Protein AF-0000000070184377 (afdb_homodimer)

Structure (mmCIF, N/CA/C/O backbone):
data_AF-0000000070184377-model_v1
#
loop_
_entity.id
_entity.type
_entity.pdbx_description
1 polymer 'ATPase involved in chromosome partitioning, ParAfamily'
#
loop_
_atom_site.group_PDB
_atom_site.id
_atom_site.type_symbol
_atom_site.label_atom_id
_atom_site.label_alt_id
_atom_site.label_comp_id
_atom_site.label_asym_id
_atom_site.label_entity_id
_atom_site.label_seq_id
_atom_site.pdbx_PDB_ins_code
_atom_site.Cartn_x
_atom_site.Cartn_y
_atom_site.Cartn_z
_atom_site.occupancy
_atom_site.B_iso_or_equiv
_atom_site.auth_seq_id
_atom_site.auth_comp_id
_atom_site.auth_asym_id
_atom_site.auth_atom_id
_atom_site.pdbx_PDB_model_num
ATOM 1 N N . MET A 1 1 ? -8.859 5.68 -3.512 1 68.5 1 MET A N 1
ATOM 2 C CA . MET A 1 1 ? -9.734 6.332 -2.543 1 68.5 1 MET A CA 1
ATOM 3 C C . MET A 1 1 ? -9.586 7.848 -2.611 1 68.5 1 MET A C 1
ATOM 5 O O . MET A 1 1 ? -10.297 8.578 -1.916 1 68.5 1 MET A O 1
ATOM 9 N N . GLY A 1 2 ? -8.789 8.312 -3.355 1 88.69 2 GLY A N 1
ATOM 10 C CA . GLY A 1 2 ? -8.695 9.75 -3.568 1 88.69 2 GLY A CA 1
ATOM 11 C C . GLY A 1 2 ? -7.926 10.461 -2.477 1 88.69 2 GLY A C 1
ATOM 12 O O . GLY A 1 2 ? -7.988 11.688 -2.365 1 88.69 2 GLY A O 1
ATOM 13 N N . LYS A 1 3 ? -7.301 9.719 -1.611 1 94.25 3 LYS A N 1
ATOM 14 C CA . LYS A 1 3 ? -6.57 10.242 -0.463 1 94.25 3 LYS A CA 1
ATOM 15 C C . LYS A 1 3 ? -5.547 11.289 -0.896 1 94.25 3 LYS A C 1
ATOM 17 O O . LYS A 1 3 ? -5.555 12.414 -0.396 1 94.25 3 LYS A O 1
ATOM 22 N N . THR A 1 4 ? -4.773 10.945 -1.874 1 97.25 4 THR A N 1
ATOM 23 C CA . THR A 1 4 ? -3.691 11.812 -2.33 1 97.25 4 THR A CA 1
ATOM 24 C C . THR A 1 4 ? -4.246 13.109 -2.896 1 97.25 4 THR A C 1
ATOM 26 O O . THR A 1 4 ? -3.754 14.195 -2.57 1 97.25 4 THR A O 1
ATOM 29 N N . ALA A 1 5 ? -5.305 13.023 -3.709 1 97.69 5 ALA A N 1
ATOM 30 C CA . ALA A 1 5 ? -5.926 14.203 -4.301 1 97.69 5 ALA A CA 1
ATOM 31 C C . ALA A 1 5 ? -6.477 15.133 -3.219 1 97.69 5 ALA A C 1
ATOM 33 O O . ALA A 1 5 ? -6.297 16.344 -3.289 1 97.69 5 ALA A O 1
ATOM 34 N N . VAL A 1 6 ? -7.102 14.539 -2.244 1 98.25 6 VAL A N 1
ATOM 35 C CA . VAL A 1 6 ? -7.66 15.328 -1.151 1 98.25 6 VAL A CA 1
ATOM 36 C C . VAL A 1 6 ? -6.531 16 -0.366 1 98.25 6 VAL A C 1
ATOM 38 O O . VAL A 1 6 ? -6.598 17.188 -0.065 1 98.25 6 VAL A O 1
ATOM 41 N N . ALA A 1 7 ? -5.496 15.25 -0.07 1 98.75 7 ALA A N 1
ATOM 42 C CA . ALA A 1 7 ? -4.379 15.773 0.712 1 98.75 7 ALA A CA 1
ATOM 43 C C . ALA A 1 7 ? -3.717 16.953 0.003 1 98.75 7 ALA A C 1
ATOM 45 O O . ALA A 1 7 ? -3.502 18.016 0.604 1 98.75 7 ALA A O 1
ATOM 46 N N . ILE A 1 8 ? -3.445 16.828 -1.278 1 98.81 8 ILE A N 1
ATOM 47 C CA . ILE A 1 8 ? -2.756 17.844 -2.053 1 98.81 8 ILE A CA 1
ATOM 48 C C . ILE A 1 8 ? -3.635 19.094 -2.156 1 98.81 8 ILE A C 1
ATOM 50 O O . ILE A 1 8 ? -3.154 20.219 -1.977 1 98.81 8 ILE A O 1
ATOM 54 N N . ASN A 1 9 ? -4.883 18.906 -2.402 1 98.81 9 ASN A N 1
ATOM 55 C CA . ASN A 1 9 ? -5.754 20.062 -2.619 1 98.81 9 ASN A CA 1
ATOM 56 C C . ASN A 1 9 ? -6.105 20.75 -1.304 1 98.81 9 ASN A C 1
ATOM 58 O O . ASN A 1 9 ? -6.293 21.969 -1.27 1 98.81 9 ASN A O 1
ATOM 62 N N . VAL A 1 10 ? -6.164 20.016 -0.178 1 98.81 10 VAL A N 1
ATOM 63 C CA . VAL A 1 10 ? -6.309 20.656 1.13 1 98.81 10 VAL A CA 1
ATOM 64 C C . VAL A 1 10 ? -5.07 21.484 1.44 1 98.81 10 VAL A C 1
ATOM 66 O O . VAL A 1 10 ? -5.184 22.625 1.905 1 98.81 10 VAL A O 1
ATOM 69 N N . ALA A 1 11 ? -3.902 20.906 1.16 1 98.88 11 ALA A N 1
ATOM 70 C CA . ALA A 1 11 ? -2.662 21.656 1.34 1 98.88 11 ALA A CA 1
ATOM 71 C C . ALA A 1 11 ? -2.658 22.922 0.484 1 98.88 11 ALA A C 1
ATOM 73 O O . ALA A 1 11 ? -2.273 24 0.953 1 98.88 11 ALA A O 1
ATOM 74 N N . GLY A 1 12 ? -3.107 22.781 -0.758 1 98.75 12 GLY A N 1
ATOM 75 C CA . GLY A 1 12 ? -3.24 23.938 -1.638 1 98.75 12 GLY A CA 1
ATOM 76 C C . GLY A 1 12 ? -4.199 24.984 -1.107 1 98.75 12 GLY A C 1
ATOM 77 O O . GLY A 1 12 ? -3.928 26.188 -1.196 1 98.75 12 GLY A O 1
ATOM 78 N N . ALA A 1 13 ? -5.281 24.578 -0.563 1 98.88 13 ALA A N 1
ATOM 79 C CA . ALA A 1 13 ? -6.281 25.484 -0.012 1 98.88 13 ALA A CA 1
ATOM 80 C C . ALA A 1 13 ? -5.73 26.25 1.19 1 98.88 13 ALA A C 1
ATOM 82 O O . ALA A 1 13 ? -5.984 27.438 1.346 1 98.88 13 ALA A O 1
ATOM 83 N N . LEU A 1 14 ? -5.012 25.516 2.023 1 98.75 14 LEU A N 1
ATOM 84 C CA . LEU A 1 14 ? -4.398 26.156 3.186 1 98.75 14 LEU A CA 1
ATOM 85 C C . LEU A 1 14 ? -3.357 27.188 2.756 1 98.75 14 LEU A C 1
ATOM 87 O O . LEU A 1 14 ? -3.293 28.281 3.314 1 98.75 14 LEU A O 1
ATOM 91 N N . ASN A 1 15 ? -2.586 26.797 1.771 1 98.69 15 ASN A N 1
ATOM 92 C CA . ASN A 1 15 ? -1.633 27.766 1.215 1 98.69 15 ASN A CA 1
ATOM 93 C C . ASN A 1 15 ? -2.338 28.984 0.633 1 98.69 15 ASN A C 1
ATOM 95 O O . ASN A 1 15 ? -1.873 30.109 0.802 1 98.69 15 ASN A O 1
ATOM 99 N N . ASP A 1 16 ? -3.381 28.719 -0.067 1 98 16 ASP A N 1
ATOM 100 C CA . ASP A 1 16 ? -4.176 29.797 -0.668 1 98 16 ASP A CA 1
ATOM 101 C C . ASP A 1 16 ? -4.68 30.766 0.394 1 98 16 ASP A C 1
ATOM 103 O O . ASP A 1 16 ? -4.934 31.938 0.102 1 98 16 ASP A O 1
ATOM 107 N N . ARG A 1 17 ? -4.754 30.328 1.603 1 97.38 17 ARG A N 1
ATOM 108 C CA . ARG A 1 17 ? -5.191 31.156 2.725 1 97.38 17 ARG A CA 1
ATOM 109 C C . ARG A 1 17 ? -4 31.812 3.41 1 97.38 17 ARG A C 1
ATOM 111 O O . ARG A 1 17 ? -4.16 32.469 4.434 1 97.38 17 ARG A O 1
ATOM 118 N N . GLY A 1 18 ? -2.799 31.547 2.965 1 97.81 18 GLY A N 1
ATOM 119 C CA . GLY A 1 18 ? -1.626 32.25 3.443 1 97.81 18 GLY A CA 1
ATOM 120 C C . GLY A 1 18 ? -0.808 31.469 4.441 1 97.81 18 GLY A C 1
ATOM 121 O O . GLY A 1 18 ? 0.106 32 5.07 1 97.81 18 GLY A O 1
ATOM 122 N N . HIS A 1 19 ? -1.099 30.172 4.531 1 98.44 19 HIS A N 1
ATOM 123 C CA . HIS A 1 19 ? -0.379 29.359 5.508 1 98.44 19 HIS A CA 1
ATOM 124 C C . HIS A 1 19 ? 0.881 28.75 4.898 1 98.44 19 HIS A C 1
ATOM 126 O O . HIS A 1 19 ? 0.891 28.375 3.723 1 98.44 19 HIS A O 1
ATOM 132 N N . ASP A 1 20 ? 1.913 28.672 5.711 1 98.44 20 ASP A N 1
ATOM 133 C CA . ASP A 1 20 ? 3.07 27.844 5.383 1 98.44 20 ASP A CA 1
ATOM 134 C C . ASP A 1 20 ? 2.785 26.375 5.656 1 98.44 20 ASP A C 1
ATOM 136 O O . ASP A 1 20 ? 2.582 25.969 6.805 1 98.44 20 ASP A O 1
ATOM 140 N N . VAL A 1 21 ? 2.803 25.578 4.586 1 98.81 21 VAL A N 1
ATOM 141 C CA . VAL A 1 21 ? 2.383 24.188 4.703 1 98.81 21 VAL A CA 1
ATOM 142 C C . VAL A 1 21 ? 3.559 23.266 4.391 1 98.81 21 VAL A C 1
ATOM 144 O O . VAL A 1 21 ? 4.27 23.469 3.402 1 98.81 21 VAL A O 1
ATOM 147 N N . LEU A 1 22 ? 3.832 22.281 5.242 1 98.94 22 LEU A N 1
ATOM 148 C CA . LEU A 1 22 ? 4.688 21.141 4.938 1 98.94 22 LEU A CA 1
ATOM 149 C C . LEU A 1 22 ? 3.85 19.922 4.562 1 98.94 22 LEU A C 1
ATOM 151 O O . LEU A 1 22 ? 2.947 19.531 5.305 1 98.94 22 LEU A O 1
ATOM 155 N N . PHE A 1 23 ? 4.086 19.391 3.404 1 98.94 23 PHE A N 1
ATOM 156 C CA . PHE A 1 23 ? 3.428 18.188 2.922 1 98.94 23 PHE A CA 1
ATOM 157 C C . PHE A 1 23 ? 4.367 17 3 1 98.94 23 PHE A C 1
ATOM 159 O O . PHE A 1 23 ? 5.453 17.016 2.414 1 98.94 23 PHE A O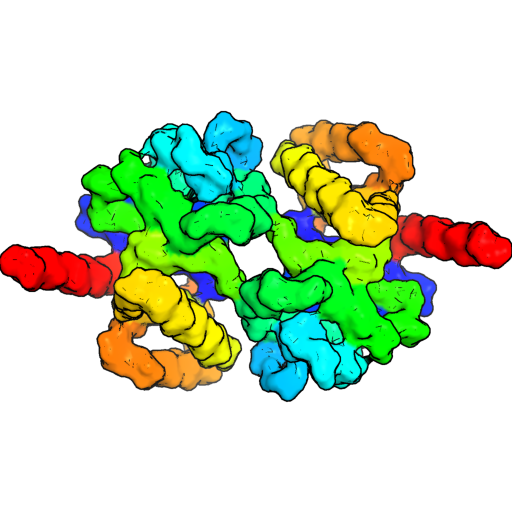 1
ATOM 166 N N . VAL A 1 24 ? 3.967 15.969 3.73 1 98.94 24 VAL A N 1
ATOM 167 C CA . VAL A 1 24 ? 4.773 14.758 3.873 1 98.94 24 VAL A CA 1
ATOM 168 C C . VAL A 1 24 ? 4.113 13.609 3.115 1 98.94 24 VAL A C 1
ATOM 170 O O . VAL A 1 24 ? 3.002 13.195 3.449 1 98.94 24 VAL A O 1
ATOM 173 N N . ASP A 1 25 ? 4.746 13.109 2.104 1 98.75 25 ASP A N 1
ATOM 174 C CA . ASP A 1 25 ? 4.324 11.898 1.407 1 98.75 25 ASP A CA 1
ATOM 175 C C . ASP A 1 25 ? 4.855 10.648 2.105 1 98.75 25 ASP A C 1
ATOM 177 O O . ASP A 1 25 ? 5.98 10.219 1.845 1 98.75 25 ASP A O 1
ATOM 181 N N . LEU A 1 26 ? 3.984 10.047 2.896 1 98.5 26 LEU A N 1
ATOM 182 C CA . LEU A 1 26 ? 4.402 8.914 3.711 1 98.5 26 LEU A CA 1
ATOM 183 C C . LEU A 1 26 ? 4.105 7.594 3.002 1 98.5 26 LEU A C 1
ATOM 185 O O . LEU A 1 26 ? 4.445 6.523 3.508 1 98.5 26 LEU A O 1
ATOM 189 N N . ASP A 1 27 ? 3.479 7.621 1.86 1 97.38 27 ASP A N 1
ATOM 190 C CA . ASP A 1 27 ? 3.125 6.43 1.097 1 97.38 27 ASP A CA 1
ATOM 191 C C . ASP A 1 27 ? 4.305 5.941 0.262 1 97.38 27 ASP A C 1
ATOM 193 O O . ASP A 1 27 ? 4.77 6.645 -0.638 1 97.38 27 ASP A O 1
ATOM 197 N N . PRO A 1 28 ? 4.719 4.684 0.418 1 96.62 28 PRO A N 1
ATOM 198 C CA . PRO A 1 28 ? 5.852 4.141 -0.334 1 96.62 28 PRO A CA 1
ATOM 199 C C . PRO A 1 28 ? 5.629 4.176 -1.845 1 96.62 28 PRO A C 1
ATOM 201 O O . PRO A 1 28 ? 6.594 4.188 -2.613 1 96.62 28 PRO A O 1
ATOM 204 N N . GLN A 1 29 ? 4.398 4.27 -2.309 1 93.62 29 GLN A N 1
ATOM 205 C CA . GLN A 1 29 ? 4.102 4.328 -3.736 1 93.62 29 GLN A CA 1
ATOM 206 C C . GLN A 1 29 ? 4.504 5.676 -4.328 1 93.62 29 GLN A C 1
ATOM 208 O O . GLN A 1 29 ? 4.711 5.793 -5.535 1 93.62 29 GLN A O 1
ATOM 213 N N . GLY A 1 30 ? 4.59 6.727 -3.527 1 96.12 30 GLY A N 1
ATOM 214 C CA . GLY A 1 30 ? 5.117 8.016 -3.941 1 96.12 30 GLY A CA 1
ATOM 215 C C . GLY A 1 30 ? 4.188 8.773 -4.875 1 96.12 30 GLY A C 1
ATOM 216 O O . GLY A 1 30 ? 4.633 9.617 -5.648 1 96.12 30 GLY A O 1
ATOM 217 N N . ASN A 1 31 ? 2.859 8.5 -4.809 1 95.56 31 ASN A N 1
ATOM 218 C CA . ASN A 1 31 ? 1.924 9.164 -5.707 1 95.56 31 ASN A CA 1
ATOM 219 C C . ASN A 1 31 ? 1.924 10.68 -5.492 1 95.56 31 ASN A C 1
ATOM 221 O O . ASN A 1 31 ? 1.949 11.445 -6.457 1 95.56 31 ASN A O 1
ATOM 225 N N . ALA A 1 32 ? 1.916 11.07 -4.281 1 98.25 32 ALA A N 1
ATOM 226 C CA . ALA A 1 32 ? 1.913 12.508 -4.016 1 98.25 32 ALA A CA 1
ATOM 227 C C . ALA A 1 32 ? 3.209 13.156 -4.492 1 98.25 32 ALA A C 1
ATOM 229 O O . ALA A 1 32 ? 3.189 14.25 -5.062 1 98.25 32 ALA A O 1
ATOM 230 N N . THR A 1 33 ? 4.332 12.523 -4.227 1 98.31 33 THR A N 1
ATOM 231 C CA . THR A 1 33 ? 5.629 12.992 -4.699 1 98.31 33 THR A CA 1
ATOM 232 C C . THR A 1 33 ? 5.602 13.227 -6.211 1 98.31 33 THR A C 1
ATOM 234 O O . THR A 1 33 ? 6.008 14.281 -6.688 1 98.31 33 THR A O 1
ATOM 237 N N . GLU A 1 34 ? 5.074 12.281 -6.914 1 96.38 34 GLU A N 1
ATOM 238 C CA . GLU A 1 34 ? 4.965 12.398 -8.367 1 96.38 34 GLU A CA 1
ATOM 239 C C . GLU A 1 34 ? 3.953 13.469 -8.766 1 96.38 34 GLU A C 1
ATOM 241 O O . GLU A 1 34 ? 4.191 14.242 -9.688 1 96.38 34 GLU A O 1
ATOM 246 N N . ASN A 1 35 ? 2.818 13.5 -8.094 1 97.88 35 ASN A N 1
ATOM 247 C CA . ASN A 1 35 ? 1.706 14.375 -8.438 1 97.88 35 ASN A CA 1
ATOM 248 C C . ASN A 1 35 ? 2.01 15.828 -8.086 1 97.88 35 ASN A C 1
ATOM 250 O O . ASN A 1 35 ? 1.294 16.734 -8.508 1 97.88 35 ASN A O 1
ATOM 254 N N . LEU A 1 36 ? 3.086 16 -7.355 1 98.5 36 LEU A N 1
ATOM 255 C CA . LEU A 1 36 ? 3.537 17.359 -7.055 1 98.5 36 LEU A CA 1
ATOM 256 C C . LEU A 1 36 ? 4.746 17.734 -7.906 1 98.5 36 LEU A C 1
ATOM 258 O O . LEU A 1 36 ? 5.441 18.703 -7.613 1 98.5 36 LEU A O 1
ATOM 262 N N . GLY A 1 37 ? 5.02 16.938 -8.867 1 97.12 37 GLY A N 1
ATOM 263 C CA . GLY A 1 37 ? 6.004 17.281 -9.883 1 97.12 37 GLY A CA 1
ATOM 264 C C . GLY A 1 37 ? 7.418 16.859 -9.5 1 97.12 37 GLY A C 1
ATOM 265 O O . GLY A 1 37 ? 8.391 17.422 -10.016 1 97.12 37 GLY A O 1
ATOM 266 N N . MET A 1 38 ? 7.57 15.898 -8.633 1 97.31 38 MET A N 1
ATOM 267 C CA . MET A 1 38 ? 8.883 15.555 -8.109 1 97.31 38 MET A CA 1
ATOM 268 C C . MET A 1 38 ? 9.211 14.086 -8.383 1 97.31 38 MET A C 1
ATOM 270 O O . MET A 1 38 ? 9.758 13.398 -7.523 1 97.31 38 MET A O 1
ATOM 274 N N . ARG A 1 39 ? 8.844 13.578 -9.492 1 93.06 39 ARG A N 1
ATOM 275 C CA . ARG A 1 39 ? 9.055 12.18 -9.844 1 93.06 39 ARG A CA 1
ATOM 276 C C . ARG A 1 39 ? 10.516 11.789 -9.703 1 93.06 39 ARG A C 1
ATOM 278 O O . ARG A 1 39 ? 10.836 10.688 -9.25 1 93.06 39 ARG A O 1
ATOM 285 N N . GLU A 1 40 ? 11.438 12.664 -10.07 1 92.44 40 GLU A N 1
ATOM 286 C CA . GLU A 1 40 ? 12.867 12.367 -10.078 1 92.44 40 GLU A CA 1
ATOM 287 C C . GLU A 1 40 ? 13.414 12.234 -8.664 1 92.44 40 GLU A C 1
ATOM 289 O O . GLU A 1 40 ? 14.453 11.594 -8.445 1 92.44 40 GLU A O 1
ATOM 294 N N . VAL A 1 41 ? 12.727 12.805 -7.715 1 95.94 41 VAL A N 1
ATOM 295 C CA . VAL A 1 41 ? 13.18 12.781 -6.328 1 95.94 41 VAL A CA 1
ATOM 296 C C . VAL A 1 41 ? 12.883 11.422 -5.707 1 95.94 41 VAL A C 1
ATOM 298 O O . VAL A 1 41 ? 13.555 11.008 -4.758 1 95.94 41 VAL A O 1
ATOM 301 N N . TYR A 1 42 ? 11.945 10.703 -6.27 1 96.12 42 TYR A N 1
ATOM 302 C CA . TYR A 1 42 ? 11.438 9.453 -5.711 1 96.12 42 TYR A CA 1
ATOM 303 C C . TYR A 1 42 ? 12.539 8.406 -5.629 1 96.12 42 TYR A C 1
ATOM 305 O O . TYR A 1 42 ? 12.547 7.574 -4.719 1 96.12 42 TYR A O 1
ATOM 313 N N . ASP A 1 43 ? 13.539 8.406 -6.445 1 92.31 43 ASP A N 1
ATOM 314 C CA . ASP A 1 43 ? 14.586 7.383 -6.438 1 92.31 43 ASP A CA 1
ATOM 315 C C . ASP A 1 43 ? 15.953 8 -6.168 1 92.31 43 ASP A C 1
ATOM 317 O O . ASP A 1 43 ? 16.984 7.434 -6.543 1 92.31 43 ASP A O 1
ATOM 321 N N . GLU A 1 44 ? 15.938 9.18 -5.617 1 94.75 44 GLU A N 1
ATOM 322 C CA . GLU A 1 44 ? 17.188 9.82 -5.227 1 94.75 44 GLU A CA 1
ATOM 323 C C . GLU A 1 44 ? 17.906 9.008 -4.156 1 94.75 44 GLU A C 1
ATOM 325 O O . GLU A 1 44 ? 17.281 8.281 -3.389 1 94.75 44 GLU A O 1
ATOM 330 N N . GLY A 1 45 ? 19.266 9.125 -4.16 1 94.31 45 GLY A N 1
ATOM 331 C CA . GLY A 1 45 ? 20.062 8.438 -3.158 1 94.31 45 GLY A CA 1
ATOM 332 C C . GLY A 1 45 ? 19.859 8.984 -1.758 1 94.31 45 GLY A C 1
ATOM 333 O O . GLY A 1 45 ? 19.141 9.969 -1.568 1 94.31 45 GLY A O 1
ATOM 334 N N . PRO A 1 46 ? 20.406 8.312 -0.753 1 95 46 PRO A N 1
ATOM 335 C CA . PRO A 1 46 ? 20.281 8.773 0.631 1 95 46 PRO A CA 1
ATOM 336 C C . PRO A 1 46 ? 20.859 10.164 0.848 1 95 46 PRO A C 1
ATOM 338 O O . PRO A 1 46 ? 21.719 10.602 0.09 1 95 46 PRO A O 1
ATOM 341 N N . PRO A 1 47 ? 20.328 10.922 1.811 1 97.25 47 PRO A N 1
ATOM 342 C CA . PRO A 1 47 ? 19.312 10.492 2.773 1 97.25 47 PRO A CA 1
ATOM 343 C C . PRO A 1 47 ? 17.891 10.594 2.219 1 97.25 47 PRO A C 1
ATOM 345 O O . PRO A 1 47 ? 17.594 11.492 1.428 1 97.25 47 PRO A O 1
ATOM 348 N N . SER A 1 48 ? 17.062 9.703 2.535 1 98.19 48 SER A N 1
ATOM 349 C CA . SER A 1 48 ? 15.641 9.68 2.193 1 98.19 48 SER A CA 1
ATOM 350 C C . SER A 1 48 ? 14.773 9.523 3.441 1 98.19 48 SER A C 1
ATOM 352 O O . SER A 1 48 ? 15.289 9.383 4.551 1 98.19 48 SER A O 1
ATOM 354 N N . LEU A 1 49 ? 13.539 9.617 3.213 1 98.5 49 LEU A N 1
ATOM 355 C CA . LEU A 1 49 ? 12.602 9.406 4.316 1 98.5 49 LEU A CA 1
ATOM 356 C C . LEU A 1 49 ? 12.812 8.031 4.949 1 98.5 49 LEU A C 1
ATOM 358 O O . LEU A 1 49 ? 12.648 7.875 6.16 1 98.5 49 LEU A O 1
ATOM 362 N N . PHE A 1 50 ? 13.211 7.047 4.176 1 98.31 50 PHE A N 1
ATOM 363 C CA . PHE A 1 50 ? 13.539 5.723 4.688 1 98.31 50 PHE A CA 1
ATOM 364 C C . PHE A 1 50 ? 14.664 5.801 5.711 1 98.31 50 PHE A C 1
ATOM 366 O O . PHE A 1 50 ? 14.562 5.219 6.797 1 98.31 50 PHE A O 1
ATOM 373 N N . ASP A 1 51 ? 15.703 6.48 5.367 1 98.19 51 ASP A N 1
ATOM 374 C CA . ASP A 1 51 ? 16.859 6.605 6.238 1 98.19 51 ASP A CA 1
ATOM 375 C C . ASP A 1 51 ? 16.484 7.289 7.555 1 98.19 51 ASP A C 1
ATOM 377 O O . ASP A 1 51 ? 16.938 6.871 8.625 1 98.19 51 ASP A O 1
ATOM 381 N N . VAL A 1 52 ? 15.656 8.281 7.426 1 98.12 52 VAL A N 1
ATOM 382 C CA . VAL A 1 52 ? 15.266 9.094 8.57 1 98.12 52 VAL A CA 1
ATOM 383 C C . VAL A 1 52 ? 14.375 8.273 9.508 1 98.12 52 VAL A C 1
ATOM 385 O O . VAL A 1 52 ? 14.477 8.391 10.727 1 98.12 52 VAL A O 1
ATOM 388 N N . LEU A 1 53 ? 13.547 7.406 9 1 98.12 53 LEU A N 1
ATOM 389 C CA . LEU A 1 53 ? 12.578 6.66 9.805 1 98.12 53 LEU A CA 1
ATOM 390 C C . LEU A 1 53 ? 13.195 5.375 10.344 1 98.12 53 LEU A C 1
ATOM 392 O O . LEU A 1 53 ? 12.766 4.859 11.375 1 98.12 53 LEU A O 1
ATOM 396 N N . SER A 1 54 ? 14.203 4.832 9.672 1 97.06 54 SER A N 1
ATOM 397 C CA . SER A 1 54 ? 14.703 3.504 10.016 1 97.06 54 SER A CA 1
ATOM 398 C C . SER A 1 54 ? 15.93 3.592 10.93 1 97.06 54 SER A C 1
ATOM 400 O O . SER A 1 54 ? 16.328 2.598 11.539 1 97.06 54 SER A O 1
ATOM 402 N N . ASP A 1 55 ? 16.547 4.789 11.008 1 95.81 55 ASP A N 1
ATOM 403 C CA . ASP A 1 55 ? 17.766 4.961 11.797 1 95.81 55 ASP A CA 1
ATOM 404 C C . ASP A 1 55 ? 17.734 6.281 12.562 1 95.81 55 ASP A C 1
ATOM 406 O O . ASP A 1 55 ? 17.859 7.355 11.969 1 95.81 55 ASP A O 1
ATOM 410 N N . ALA A 1 56 ? 17.703 6.172 13.828 1 93.62 56 ALA A N 1
ATOM 411 C CA . ALA A 1 56 ? 17.609 7.34 14.703 1 93.62 56 ALA A CA 1
ATOM 412 C C . ALA A 1 56 ? 18.766 8.305 14.469 1 93.62 56 ALA A C 1
ATOM 414 O O . ALA A 1 56 ? 18.609 9.516 14.594 1 93.62 56 ALA A O 1
ATOM 415 N N . GLU A 1 57 ? 19.875 7.84 14.047 1 95.31 57 GLU A N 1
ATOM 416 C CA . GLU A 1 57 ? 21.062 8.664 13.82 1 95.31 57 GLU A CA 1
ATOM 417 C C . GLU A 1 57 ? 20.891 9.562 12.602 1 95.31 57 GLU A C 1
ATOM 419 O O . GLU A 1 57 ? 21.625 10.539 12.43 1 95.31 57 GLU A O 1
ATOM 424 N N . ASN A 1 58 ? 19.859 9.281 11.805 1 97.06 58 ASN A N 1
ATOM 425 C CA . ASN A 1 58 ? 19.656 10.031 10.57 1 97.06 58 ASN A CA 1
ATOM 426 C C . ASN A 1 58 ? 18.484 10.992 10.688 1 97.06 58 ASN A C 1
ATOM 428 O O . ASN A 1 58 ? 18.125 11.672 9.727 1 97.06 58 ASN A O 1
ATOM 432 N N . ARG A 1 59 ? 17.844 11.133 11.852 1 95.75 59 ARG A N 1
ATOM 433 C CA . ARG A 1 59 ? 16.625 11.914 12.016 1 95.75 59 ARG A CA 1
ATOM 434 C C . ARG A 1 59 ? 16.859 13.383 11.688 1 95.75 59 ARG A C 1
ATOM 436 O O . ARG A 1 59 ? 15.984 14.055 11.148 1 95.75 59 ARG A O 1
ATOM 443 N N . HIS A 1 60 ? 18.047 13.844 12 1 95 60 HIS A N 1
ATOM 444 C CA . HIS A 1 60 ? 18.375 15.25 11.773 1 95 60 HIS A CA 1
ATOM 445 C C . HIS A 1 60 ? 18.391 15.578 10.281 1 95 60 HIS A C 1
ATOM 447 O O . HIS A 1 60 ? 18.281 16.75 9.898 1 95 60 HIS A O 1
ATOM 453 N N . HIS A 1 61 ? 18.469 14.602 9.391 1 97.69 61 HIS A N 1
ATOM 454 C CA . HIS A 1 61 ? 18.484 14.812 7.945 1 97.69 61 HIS A CA 1
ATOM 455 C C . HIS A 1 61 ? 17.094 15.148 7.426 1 97.69 61 HIS A C 1
ATOM 457 O O . HIS A 1 61 ? 16.922 15.469 6.246 1 97.69 61 HIS A O 1
ATOM 463 N N . MET A 1 62 ? 16.078 15.172 8.297 1 98.38 62 MET A N 1
ATOM 464 C CA . MET A 1 62 ? 14.727 15.516 7.875 1 98.38 62 MET A CA 1
ATOM 465 C C . MET A 1 62 ? 14.688 16.875 7.199 1 98.38 62 MET A C 1
ATOM 467 O O . MET A 1 62 ? 14.008 17.062 6.188 1 98.38 62 MET A O 1
ATOM 471 N N . ALA A 1 63 ? 15.43 17.781 7.734 1 97.94 63 ALA A N 1
ATOM 472 C CA . ALA A 1 63 ? 15.477 19.125 7.176 1 97.94 63 ALA A CA 1
ATOM 473 C C . ALA A 1 63 ? 16.047 19.125 5.766 1 97.94 63 ALA A C 1
ATOM 475 O O . ALA A 1 63 ? 15.641 19.906 4.914 1 97.94 63 ALA A O 1
ATOM 476 N N . ASP A 1 64 ? 16.969 18.172 5.516 1 98 64 ASP A N 1
ATOM 477 C CA . ASP A 1 64 ? 17.625 18.062 4.219 1 98 64 ASP A CA 1
ATOM 478 C C . ASP A 1 64 ? 16.703 17.469 3.17 1 98 64 ASP A C 1
ATOM 480 O O . ASP A 1 64 ? 16.938 17.594 1.969 1 98 64 ASP A O 1
ATOM 484 N N . LEU A 1 65 ? 15.641 16.844 3.6 1 98.56 65 LEU A N 1
ATOM 485 C CA . LEU A 1 65 ? 14.727 16.172 2.684 1 98.56 65 LEU A CA 1
ATOM 486 C C . LEU A 1 65 ? 13.719 17.156 2.104 1 98.56 65 LEU A C 1
ATOM 488 O O . LEU A 1 65 ? 13.07 16.875 1.095 1 98.56 65 LEU A O 1
ATOM 492 N N . VAL A 1 66 ? 13.531 18.297 2.738 1 98.69 66 VAL A N 1
ATOM 493 C CA . VAL A 1 66 ? 12.492 19.234 2.361 1 98.69 66 VAL A CA 1
ATOM 494 C C . VAL A 1 66 ? 12.773 19.797 0.972 1 98.69 66 VAL A C 1
ATOM 496 O O . VAL A 1 66 ? 13.883 20.281 0.708 1 98.69 66 VAL A O 1
ATOM 499 N N . ARG A 1 67 ? 11.805 19.656 0.118 1 98.62 67 ARG A N 1
ATOM 500 C CA . ARG A 1 67 ? 11.859 20.219 -1.228 1 98.62 67 ARG A CA 1
ATOM 501 C C . ARG A 1 67 ? 10.867 21.359 -1.381 1 98.62 67 ARG A C 1
ATOM 503 O O . ARG A 1 67 ? 9.734 21.281 -0.889 1 98.62 67 ARG A O 1
ATOM 510 N N . GLU A 1 68 ? 11.289 22.375 -2.098 1 97.94 68 GLU A N 1
ATOM 511 C CA . GLU A 1 68 ? 10.414 23.516 -2.33 1 97.94 68 GLU A CA 1
ATOM 512 C C . GLU A 1 68 ? 9.422 23.25 -3.459 1 97.94 68 GLU A C 1
ATOM 514 O O . GLU A 1 68 ? 9.773 22.609 -4.453 1 97.94 68 GLU A O 1
ATOM 519 N N . HIS A 1 69 ? 8.227 23.609 -3.273 1 98.12 69 HIS A N 1
ATOM 520 C CA . HIS A 1 69 ? 7.156 23.641 -4.262 1 98.12 69 HIS A CA 1
ATOM 521 C C . HIS A 1 69 ? 6.43 24.984 -4.242 1 98.12 69 HIS A C 1
ATOM 523 O O . HIS A 1 69 ? 6.465 25.703 -3.24 1 98.12 69 HIS A O 1
ATOM 529 N N . GLU A 1 70 ? 5.828 25.359 -5.352 1 97.31 70 GLU A N 1
ATOM 530 C CA . GLU A 1 70 ? 5.164 26.656 -5.48 1 97.31 70 GLU A CA 1
ATOM 531 C C . GLU A 1 70 ? 4.102 26.828 -4.402 1 97.31 70 GLU A C 1
ATOM 533 O O . GLU A 1 70 ? 3.883 27.938 -3.918 1 97.31 70 GLU A O 1
ATOM 538 N N . GLU A 1 71 ? 3.473 25.812 -3.932 1 98.38 71 GLU A N 1
ATOM 539 C CA . GLU A 1 71 ? 2.316 25.906 -3.045 1 98.38 71 GLU A CA 1
ATOM 540 C C . GLU A 1 71 ? 2.674 25.469 -1.626 1 98.38 71 GLU A C 1
ATOM 542 O O . GLU A 1 71 ? 2.043 25.906 -0.661 1 98.38 71 GLU A O 1
ATOM 547 N N . MET A 1 72 ? 3.664 24.609 -1.463 1 98.69 72 MET A N 1
ATOM 548 C CA . MET A 1 72 ? 4.004 23.984 -0.186 1 98.69 72 MET A CA 1
ATOM 549 C C . MET A 1 72 ? 5.414 23.406 -0.22 1 98.69 72 MET A C 1
ATOM 551 O O . MET A 1 72 ? 5.949 23.125 -1.294 1 98.69 72 MET A O 1
ATOM 555 N N . ASP A 1 73 ? 6.027 23.328 0.926 1 98.88 73 ASP A N 1
ATOM 556 C CA . ASP A 1 73 ? 7.223 22.484 1.015 1 98.88 73 ASP A CA 1
ATOM 557 C C . ASP A 1 73 ? 6.852 21.016 1.119 1 98.88 73 ASP A C 1
ATOM 559 O O . ASP A 1 73 ? 5.777 20.672 1.617 1 98.88 73 ASP A O 1
ATOM 563 N N . VAL A 1 74 ? 7.758 20.141 0.583 1 98.88 74 VAL A N 1
ATOM 564 C CA . VAL A 1 74 ? 7.398 18.719 0.473 1 98.88 74 VAL A CA 1
ATOM 565 C C . VAL A 1 74 ? 8.531 17.859 1.022 1 98.88 74 VAL A C 1
ATOM 567 O O . VAL A 1 74 ? 9.703 18.094 0.718 1 98.88 74 VAL A O 1
ATOM 570 N N . VAL A 1 75 ? 8.219 17 1.907 1 98.88 75 VAL A N 1
ATOM 571 C CA . VAL A 1 75 ? 9.07 15.844 2.162 1 98.88 75 VAL A CA 1
ATOM 572 C C . VAL A 1 75 ? 8.617 14.672 1.293 1 98.88 75 VAL A C 1
ATOM 574 O O . VAL A 1 75 ? 7.602 14.039 1.577 1 98.88 75 VAL A O 1
ATOM 577 N N . PRO A 1 76 ? 9.359 14.375 0.248 1 98.81 76 PRO A N 1
ATOM 578 C CA . PRO A 1 76 ? 8.938 13.344 -0.704 1 98.81 76 PRO A CA 1
ATOM 579 C C . PRO A 1 76 ? 9.109 11.93 -0.16 1 98.81 76 PRO A C 1
ATOM 581 O O . PRO A 1 76 ? 9.906 11.711 0.756 1 98.81 76 PRO A O 1
ATOM 584 N N . SER A 1 77 ? 8.266 11.039 -0.668 1 98.31 77 SER A N 1
ATOM 585 C CA . SER A 1 77 ? 8.539 9.617 -0.47 1 98.31 77 SER A CA 1
ATOM 586 C C . SER A 1 77 ? 9.742 9.172 -1.291 1 98.31 77 SER A C 1
ATOM 588 O O . SER A 1 77 ? 10.383 9.984 -1.959 1 98.31 77 SER A O 1
ATOM 590 N N . ASN A 1 78 ? 10.133 8 -1.099 1 97.81 78 ASN A N 1
ATOM 591 C CA . ASN A 1 78 ? 11.281 7.379 -1.746 1 97.81 78 ASN A CA 1
ATOM 592 C C . ASN A 1 78 ? 11.055 5.887 -1.98 1 97.81 78 ASN A C 1
ATOM 594 O O . ASN A 1 78 ? 10.367 5.23 -1.199 1 97.81 78 ASN A O 1
ATOM 598 N N . ILE A 1 79 ? 11.609 5.348 -3.014 1 96.69 79 ILE A N 1
ATOM 599 C CA . ILE A 1 79 ? 11.438 3.949 -3.383 1 96.69 79 ILE A CA 1
ATOM 600 C C . ILE A 1 79 ? 11.883 3.053 -2.23 1 96.69 79 ILE A C 1
ATOM 602 O O . ILE A 1 79 ? 11.32 1.973 -2.023 1 96.69 79 ILE A O 1
ATOM 606 N N . ASP A 1 80 ? 12.844 3.465 -1.41 1 97.62 80 ASP A N 1
ATOM 607 C CA . ASP A 1 80 ? 13.32 2.676 -0.279 1 97.62 80 ASP A CA 1
ATOM 608 C C . ASP A 1 80 ? 12.227 2.504 0.772 1 97.62 80 ASP A C 1
ATOM 610 O O . ASP A 1 80 ? 12.273 1.578 1.584 1 97.62 80 ASP A O 1
ATOM 614 N N . MET A 1 81 ? 11.195 3.377 0.689 1 97.81 81 MET A N 1
ATOM 615 C CA . MET A 1 81 ? 10.094 3.295 1.64 1 97.81 81 MET A CA 1
ATOM 616 C C . MET A 1 81 ? 9.312 2 1.454 1 97.81 81 MET A C 1
ATOM 618 O O . MET A 1 81 ? 8.562 1.586 2.346 1 97.81 81 MET A O 1
ATOM 622 N N . THR A 1 82 ? 9.461 1.292 0.36 1 96.56 82 THR A N 1
ATOM 623 C CA . THR A 1 82 ? 8.789 0.015 0.145 1 96.56 82 THR A CA 1
ATOM 624 C C . THR A 1 82 ? 9.289 -1.034 1.132 1 96.56 82 THR A C 1
ATOM 626 O O . THR A 1 82 ? 8.617 -2.035 1.383 1 96.56 82 THR A O 1
ATOM 629 N N . ALA A 1 83 ? 10.477 -0.791 1.763 1 96.75 83 ALA A N 1
ATOM 630 C CA . ALA A 1 83 ? 11.102 -1.738 2.684 1 96.75 83 ALA A CA 1
ATOM 631 C C . ALA A 1 83 ? 11.07 -1.215 4.117 1 96.75 83 ALA A C 1
ATOM 633 O O . ALA A 1 83 ? 11.773 -1.727 4.988 1 96.75 83 ALA A O 1
ATOM 634 N N . VAL A 1 84 ? 10.211 -0.247 4.391 1 97.06 84 VAL A N 1
ATOM 635 C CA . VAL A 1 84 ? 10.352 0.466 5.656 1 97.06 84 VAL A CA 1
ATOM 636 C C . VAL A 1 84 ? 9.648 -0.315 6.766 1 97.06 84 VAL A C 1
ATOM 638 O O . VAL A 1 84 ? 10.039 -0.227 7.934 1 97.06 84 VAL A O 1
ATOM 641 N N . GLU A 1 85 ? 8.625 -1.117 6.469 1 94.88 85 GLU A N 1
ATOM 642 C CA . GLU A 1 85 ? 7.762 -1.741 7.469 1 94.88 85 GLU A CA 1
ATOM 643 C C . GLU A 1 85 ? 8.547 -2.717 8.344 1 94.88 85 GLU A C 1
ATOM 645 O O . GLU A 1 85 ? 8.438 -2.682 9.57 1 94.88 85 GLU A O 1
ATOM 650 N N . PRO A 1 86 ? 9.375 -3.604 7.77 1 93.5 86 PRO A N 1
ATOM 651 C CA . PRO A 1 86 ? 10.188 -4.48 8.617 1 93.5 86 PRO A CA 1
ATOM 652 C C . PRO A 1 86 ? 11.133 -3.705 9.539 1 93.5 86 PRO A C 1
ATOM 654 O O . PRO A 1 86 ? 11.344 -4.102 10.688 1 93.5 86 PRO A O 1
ATOM 657 N N . GLU A 1 87 ? 11.695 -2.592 9.016 1 95.38 87 GLU A N 1
ATOM 658 C CA . GLU A 1 87 ? 12.602 -1.768 9.812 1 95.38 87 GLU A CA 1
ATOM 659 C C . GLU A 1 87 ? 11.883 -1.152 11.008 1 95.38 87 GLU A C 1
ATOM 661 O O . GLU A 1 87 ? 12.414 -1.13 12.117 1 95.38 87 GLU A O 1
ATOM 666 N N . LEU A 1 88 ? 10.672 -0.705 10.797 1 96.19 88 LEU A N 1
ATOM 667 C CA . LEU A 1 88 ? 9.883 -0.115 11.867 1 96.19 88 LEU A CA 1
ATOM 668 C C . LEU A 1 88 ? 9.461 -1.177 12.883 1 96.19 88 LEU A C 1
ATOM 670 O O . LEU A 1 88 ? 9.453 -0.92 14.086 1 96.19 88 LEU A O 1
ATOM 674 N N . THR A 1 89 ? 9.109 -2.344 12.391 1 93.5 89 THR A N 1
ATOM 675 C CA . THR A 1 89 ? 8.688 -3.445 13.25 1 93.5 89 THR A CA 1
ATOM 676 C C . THR A 1 89 ? 9.789 -3.809 14.242 1 93.5 89 THR A C 1
ATOM 678 O O . THR A 1 89 ? 9.516 -4.152 15.391 1 93.5 89 THR A O 1
ATOM 681 N N . LEU A 1 90 ? 11.008 -3.701 13.852 1 91.88 90 LEU A N 1
ATOM 682 C CA . LEU A 1 90 ? 12.148 -4.102 14.664 1 91.88 90 LEU A CA 1
ATOM 683 C C . LEU A 1 90 ? 12.594 -2.961 15.57 1 91.88 90 LEU A C 1
ATOM 685 O O . LEU A 1 90 ? 13.383 -3.17 16.5 1 91.88 90 LEU A O 1
ATOM 689 N N . SER A 1 91 ? 12.062 -1.816 15.336 1 93.31 91 SER A N 1
ATOM 690 C CA . SER A 1 91 ? 12.477 -0.63 16.078 1 93.31 91 SER A CA 1
ATOM 691 C C . SER A 1 91 ? 11.867 -0.613 17.469 1 93.31 91 SER A C 1
ATOM 693 O O . SER A 1 91 ? 10.75 -1.095 17.672 1 93.31 91 SER A O 1
ATOM 695 N N . ARG A 1 92 ? 12.555 -0.036 18.484 1 89.44 92 ARG A N 1
ATOM 696 C CA . ARG A 1 92 ? 12.055 0.111 19.859 1 89.44 92 ARG A CA 1
ATOM 697 C C . ARG A 1 92 ? 10.859 1.057 19.891 1 89.44 92 ARG A C 1
ATOM 699 O O . ARG A 1 92 ? 9.938 0.859 20.688 1 89.44 92 ARG A O 1
ATOM 706 N N . ARG A 1 93 ? 10.797 2.078 19.047 1 92.06 93 ARG A N 1
ATOM 707 C CA . ARG A 1 93 ? 9.719 3.055 18.984 1 92.06 93 ARG A CA 1
ATOM 708 C C . ARG A 1 93 ? 9.055 3.051 17.625 1 92.06 93 ARG A C 1
ATOM 710 O O . ARG A 1 93 ? 8.922 4.098 16.984 1 92.06 93 ARG A O 1
ATOM 717 N N . SER A 1 94 ? 8.5 1.923 17.312 1 92.25 94 SER A N 1
ATOM 718 C CA . SER A 1 94 ? 8.055 1.619 15.961 1 92.25 94 SER A CA 1
ATOM 719 C C . SER A 1 94 ? 7.031 2.639 15.469 1 92.25 94 SER A C 1
ATOM 721 O O . SER A 1 94 ? 7.012 2.988 14.289 1 92.25 94 SER A O 1
ATOM 723 N N . GLY A 1 95 ? 6.238 3.184 16.391 1 96.25 95 GLY A N 1
ATOM 724 C CA . GLY A 1 95 ? 5.141 4.047 15.977 1 96.25 95 GLY A CA 1
ATOM 725 C C . GLY A 1 95 ? 5.438 5.52 16.172 1 96.25 95 GLY A C 1
ATOM 726 O O . GLY A 1 95 ? 4.59 6.371 15.883 1 96.25 95 GLY A O 1
ATOM 727 N N . GLN A 1 96 ? 6.715 5.926 16.5 1 97.69 96 GLN A N 1
ATOM 728 C CA . GLN A 1 96 ? 6.957 7.305 16.906 1 97.69 96 GLN A CA 1
ATOM 729 C C . GLN A 1 96 ? 8.055 7.945 16.062 1 97.69 96 GLN A C 1
ATOM 731 O O . GLN A 1 96 ? 8.43 9.094 16.297 1 97.69 96 GLN A O 1
ATOM 736 N N . GLN A 1 97 ? 8.578 7.215 15.117 1 98.25 97 GLN A N 1
ATOM 737 C CA . GLN A 1 97 ? 9.766 7.648 14.391 1 98.25 97 GLN A CA 1
ATOM 738 C C . GLN A 1 97 ? 9.5 8.922 13.594 1 98.25 97 GLN A C 1
ATOM 740 O O . GLN A 1 97 ? 10.336 9.82 13.555 1 98.25 97 GLN A O 1
ATOM 745 N N . LEU A 1 98 ? 8.32 9.047 13 1 98.69 98 LEU A N 1
ATOM 746 C CA . LEU A 1 98 ? 7.996 10.227 12.211 1 98.69 98 LEU A CA 1
ATOM 747 C C . LEU A 1 98 ? 7.867 11.461 13.102 1 98.69 98 LEU A C 1
ATOM 749 O O . LEU A 1 98 ? 8.32 12.547 12.734 1 98.69 98 LEU A O 1
ATOM 753 N N . SER A 1 99 ? 7.184 11.281 14.266 1 98.56 99 SER A N 1
ATOM 754 C CA . SER A 1 99 ? 7.051 12.383 15.203 1 98.56 99 SER A CA 1
ATOM 755 C C . SER A 1 99 ? 8.414 12.93 15.609 1 98.56 99 SER A C 1
ATOM 757 O O . SER A 1 99 ? 8.625 14.148 15.617 1 98.56 99 SER A O 1
ATOM 759 N N . LEU A 1 100 ? 9.312 12.07 15.914 1 98.12 100 LEU A N 1
ATOM 760 C CA . LEU A 1 100 ? 10.664 12.453 16.328 1 98.12 100 LEU A CA 1
ATOM 761 C C . LEU A 1 100 ? 11.398 13.148 15.18 1 98.12 100 LEU A C 1
ATOM 763 O O . LEU A 1 100 ? 12.117 14.125 15.406 1 98.12 100 LEU A O 1
ATOM 767 N N . ALA A 1 101 ? 11.219 12.672 13.969 1 98.44 101 ALA A N 1
ATOM 768 C CA . ALA A 1 101 ? 11.859 13.273 12.805 1 98.44 101 ALA A CA 1
ATOM 769 C C . ALA A 1 101 ? 11.297 14.664 12.523 1 98.44 101 ALA A C 1
ATOM 771 O O . ALA A 1 101 ? 12.039 15.594 12.203 1 98.44 101 ALA A O 1
ATOM 772 N N . LEU A 1 102 ? 9.984 14.812 12.664 1 98.62 102 LEU A N 1
ATOM 773 C CA . LEU A 1 102 ? 9.305 16.062 12.328 1 98.62 102 LEU A CA 1
ATOM 774 C C . LEU A 1 102 ? 9.703 17.172 13.297 1 98.62 102 LEU A C 1
ATOM 776 O O . LEU A 1 102 ? 9.578 18.359 12.977 1 98.62 102 LEU A O 1
ATOM 780 N N . GLU A 1 103 ? 10.172 16.844 14.453 1 98 103 GLU A N 1
ATOM 781 C CA . GLU A 1 103 ? 10.625 17.844 15.422 1 98 103 GLU A CA 1
ATOM 782 C C . GLU A 1 103 ? 11.719 18.734 14.836 1 98 103 GLU A C 1
ATOM 784 O O . GLU A 1 103 ? 11.898 19.875 15.266 1 98 103 GLU A O 1
ATOM 789 N N . HIS A 1 104 ? 12.367 18.266 13.867 1 97.75 104 HIS A N 1
ATOM 790 C CA . HIS A 1 104 ? 13.5 18.984 13.289 1 97.75 104 HIS A CA 1
ATOM 791 C C . HIS A 1 104 ? 13.039 20.016 12.266 1 97.75 104 HIS A C 1
ATOM 793 O O . HIS A 1 104 ? 13.812 20.891 11.859 1 97.75 104 HIS A O 1
ATOM 799 N N . VAL A 1 105 ? 11.695 20.031 11.898 1 97.94 105 VAL A N 1
ATOM 800 C CA . VAL A 1 105 ? 11.328 20.906 10.797 1 97.94 105 VAL A CA 1
ATOM 801 C C . VAL A 1 105 ? 9.961 21.531 11.062 1 97.94 105 VAL A C 1
ATOM 803 O O . VAL A 1 105 ? 9.609 22.562 10.484 1 97.94 105 VAL A O 1
ATOM 806 N N . GLU A 1 106 ? 9.133 20.969 11.922 1 96.88 106 GLU A N 1
ATOM 807 C CA . GLU A 1 106 ? 7.703 21.25 11.953 1 96.88 106 GLU A CA 1
ATOM 808 C C . GLU A 1 106 ? 7.434 22.672 12.438 1 96.88 106 GLU A C 1
ATOM 810 O O . GLU A 1 106 ? 6.434 23.281 12.062 1 96.88 106 GLU A O 1
ATOM 815 N N . ASP A 1 107 ? 8.312 23.328 13.18 1 96.75 107 ASP A N 1
ATOM 816 C CA . ASP A 1 107 ? 8.094 24.641 13.789 1 96.75 107 ASP A CA 1
ATOM 817 C C . ASP A 1 107 ? 8.086 25.734 12.727 1 96.75 107 ASP A C 1
ATOM 819 O O . ASP A 1 107 ? 7.652 26.859 13 1 96.75 107 ASP A O 1
ATOM 823 N N . ARG A 1 108 ? 8.453 25.453 11.547 1 96.75 108 ARG A N 1
ATOM 824 C CA . ARG A 1 108 ? 8.539 26.422 10.469 1 96.75 108 ARG A CA 1
ATOM 825 C C . ARG A 1 108 ? 7.215 26.531 9.711 1 96.75 108 ARG A C 1
ATOM 827 O O . ARG A 1 108 ? 7.051 27.391 8.852 1 96.75 108 ARG A O 1
ATOM 834 N N . TYR A 1 109 ? 6.289 25.719 10.109 1 98.38 109 TYR A N 1
ATOM 835 C CA . TYR A 1 109 ? 5.07 25.609 9.32 1 98.38 109 TYR A CA 1
ATOM 836 C C . TYR A 1 109 ? 3.836 25.812 10.188 1 98.38 109 TYR A C 1
ATOM 838 O O . TYR A 1 109 ? 3.84 25.469 11.367 1 98.38 109 TYR A O 1
ATOM 846 N N . ASP A 1 110 ? 2.846 26.344 9.555 1 98.19 110 ASP A N 1
ATOM 847 C CA . ASP A 1 110 ? 1.546 26.469 10.211 1 98.19 110 ASP A CA 1
ATOM 848 C C . ASP A 1 110 ? 0.794 25.141 10.195 1 98.19 110 ASP A C 1
ATOM 850 O O . ASP A 1 110 ? 0.057 24.828 11.133 1 98.19 110 ASP A O 1
ATOM 854 N N . TYR A 1 111 ? 0.993 24.375 9.141 1 98.56 111 TYR A N 1
ATOM 855 C CA . TYR A 1 111 ? 0.346 23.078 8.969 1 98.56 111 TYR A CA 1
ATOM 856 C C . TYR A 1 111 ? 1.34 22.047 8.461 1 98.56 111 TYR A C 1
ATOM 858 O O . TYR A 1 111 ? 2.186 22.344 7.617 1 98.56 111 TYR A O 1
ATOM 866 N N . VAL A 1 112 ? 1.229 20.828 9.016 1 98.88 112 VAL A N 1
ATOM 867 C CA . VAL A 1 112 ? 1.865 19.641 8.453 1 98.88 112 VAL A CA 1
ATOM 868 C C . VAL A 1 112 ? 0.796 18.656 7.992 1 98.88 112 VAL A C 1
ATOM 870 O O . VAL A 1 112 ? -0.013 18.188 8.797 1 98.88 112 VAL A O 1
ATOM 873 N N . ILE A 1 113 ? 0.728 18.406 6.691 1 98.88 113 ILE A N 1
ATOM 874 C CA . ILE A 1 113 ? -0.194 17.438 6.094 1 98.88 113 ILE A CA 1
ATOM 875 C C . ILE A 1 113 ? 0.551 16.156 5.754 1 98.88 113 ILE A C 1
ATOM 877 O O . ILE A 1 113 ? 1.539 16.172 5.02 1 98.88 113 ILE A O 1
ATOM 881 N N . ILE A 1 114 ? 0.112 15.055 6.277 1 98.88 114 ILE A N 1
ATOM 882 C CA . ILE A 1 114 ? 0.749 13.766 6.043 1 98.88 114 ILE A CA 1
ATOM 883 C C . ILE A 1 114 ? -0.151 12.898 5.168 1 98.88 114 ILE A C 1
ATOM 885 O O . ILE A 1 114 ? -1.251 12.523 5.578 1 98.88 114 ILE A O 1
ATOM 889 N N . ASP A 1 115 ? 0.251 12.602 3.961 1 98.5 115 ASP A N 1
ATOM 890 C CA . ASP A 1 115 ? -0.434 11.656 3.088 1 98.5 115 ASP A CA 1
ATOM 891 C C . ASP A 1 115 ? -0.04 10.219 3.42 1 98.5 115 ASP A C 1
ATOM 893 O O . ASP A 1 115 ? 1.115 9.828 3.236 1 98.5 115 ASP A O 1
ATOM 897 N N . CYS A 1 116 ? -0.988 9.453 3.814 1 97.5 116 CYS A N 1
ATOM 898 C CA . CYS A 1 116 ? -0.728 8.148 4.398 1 97.5 116 CYS A CA 1
ATOM 899 C C . CYS A 1 116 ? -0.97 7.035 3.383 1 97.5 116 CYS A C 1
ATOM 901 O O . CYS A 1 116 ? -1.725 7.219 2.426 1 97.5 116 CYS A O 1
ATOM 903 N N . PRO A 1 117 ? -0.338 5.891 3.559 1 94.88 117 PRO A N 1
ATOM 904 C CA . PRO A 1 117 ? -0.632 4.734 2.711 1 94.88 117 PRO A CA 1
ATOM 905 C C . PRO A 1 117 ? -1.982 4.098 3.029 1 94.88 117 PRO A C 1
ATOM 907 O O . PRO A 1 117 ? -2.576 4.387 4.07 1 94.88 117 PRO A O 1
ATOM 910 N N . PRO A 1 118 ? -2.484 3.227 2.193 1 89.69 118 PRO A N 1
ATOM 911 C CA . PRO A 1 118 ? -3.795 2.602 2.387 1 89.69 118 PRO A CA 1
ATOM 912 C C . PRO A 1 118 ? -3.736 1.382 3.305 1 89.69 118 PRO A C 1
ATOM 914 O O . PRO A 1 118 ? -4.59 0.495 3.211 1 89.69 118 PRO A O 1
ATOM 917 N N . PHE A 1 119 ? -2.74 1.141 4.074 1 91.81 119 PHE A N 1
ATOM 918 C CA . PHE A 1 119 ? -2.666 -0.015 4.961 1 91.81 119 PHE A CA 1
ATOM 919 C C . PHE A 1 119 ? -2.475 0.424 6.41 1 91.81 119 PHE A C 1
ATOM 921 O O . PHE A 1 119 ? -1.839 1.445 6.676 1 91.81 119 PHE A O 1
ATOM 928 N N . LEU A 1 120 ? -3.023 -0.362 7.254 1 96.75 120 LEU A N 1
ATOM 929 C CA . LEU A 1 120 ? -3.055 -0.052 8.68 1 96.75 120 LEU A CA 1
ATOM 930 C C . LEU A 1 120 ? -1.925 -0.762 9.414 1 96.75 120 LEU A C 1
ATOM 932 O O . LEU A 1 120 ? -2.174 -1.633 10.25 1 96.75 120 LEU A O 1
ATOM 936 N N . GLY A 1 121 ? -0.684 -0.342 9.141 1 95.06 121 GLY A N 1
ATOM 937 C CA . GLY A 1 121 ? 0.508 -0.886 9.773 1 95.06 121 GLY A CA 1
ATOM 938 C C . GLY A 1 121 ? 1.316 0.157 10.523 1 95.06 121 GLY A C 1
ATOM 939 O O . GLY A 1 121 ? 0.762 1.135 11.031 1 95.06 121 GLY A O 1
ATOM 940 N N . ASN A 1 122 ? 2.602 -0.044 10.641 1 96.25 122 ASN A N 1
ATOM 941 C CA . ASN A 1 122 ? 3.477 0.838 11.398 1 96.25 122 ASN A CA 1
ATOM 942 C C . ASN A 1 122 ? 3.533 2.236 10.797 1 96.25 122 ASN A C 1
ATOM 944 O O . ASN A 1 122 ? 3.625 3.23 11.516 1 96.25 122 ASN A O 1
ATOM 948 N N . LEU A 1 123 ? 3.504 2.32 9.492 1 97.06 123 LEU A N 1
ATOM 949 C CA . LEU A 1 123 ? 3.559 3.629 8.844 1 97.06 123 LEU A CA 1
ATOM 950 C C . LEU A 1 123 ? 2.344 4.469 9.219 1 97.06 123 LEU A C 1
ATOM 952 O O . LEU A 1 123 ? 2.473 5.664 9.5 1 97.06 123 LEU A O 1
ATOM 956 N N . MET A 1 124 ? 1.221 3.805 9.188 1 97.56 124 MET A N 1
ATOM 957 C CA . MET A 1 124 ? 0.009 4.504 9.609 1 97.56 124 MET A CA 1
ATOM 958 C C . MET A 1 124 ? 0.101 4.922 11.07 1 97.56 124 MET A C 1
ATOM 960 O O . MET A 1 124 ? -0.263 6.047 11.422 1 97.56 124 MET A O 1
ATOM 964 N N . ASP A 1 125 ? 0.639 4.059 11.898 1 98.12 125 ASP A N 1
ATOM 965 C CA . ASP A 1 125 ? 0.839 4.398 13.305 1 98.12 125 ASP A CA 1
ATOM 966 C C . ASP A 1 125 ? 1.695 5.652 13.453 1 98.12 125 ASP A C 1
ATOM 968 O O . ASP A 1 125 ? 1.397 6.52 14.273 1 98.12 125 ASP A O 1
ATOM 972 N N . ASN A 1 126 ? 2.715 5.695 12.688 1 98.56 126 ASN A N 1
ATOM 973 C CA . ASN A 1 126 ? 3.611 6.844 12.742 1 98.56 126 ASN A CA 1
ATOM 974 C C . ASN A 1 126 ? 2.893 8.133 12.359 1 98.56 126 ASN A C 1
ATOM 976 O O . ASN A 1 126 ? 3.086 9.172 13 1 98.56 126 ASN A O 1
ATOM 980 N N . ALA A 1 127 ? 2.059 8.07 11.344 1 98.75 127 ALA A N 1
ATOM 981 C CA . ALA A 1 127 ? 1.302 9.242 10.914 1 98.75 127 ALA A CA 1
ATOM 982 C C . ALA A 1 127 ? 0.315 9.68 11.992 1 98.75 127 ALA A C 1
ATOM 984 O O . ALA A 1 127 ? 0.26 10.859 12.352 1 98.75 127 ALA A O 1
ATOM 985 N N . LEU A 1 128 ? -0.44 8.719 12.508 1 98.75 128 LEU A N 1
ATOM 986 C CA . LEU A 1 128 ? -1.473 9 13.492 1 98.75 128 LEU A CA 1
ATOM 987 C C . LEU A 1 128 ? -0.857 9.531 14.789 1 98.75 128 LEU A C 1
ATOM 989 O O . LEU A 1 128 ? -1.382 10.469 15.391 1 98.75 128 LEU A O 1
ATOM 993 N N . TYR A 1 129 ? 0.245 8.938 15.18 1 98.75 129 TYR A N 1
ATOM 994 C CA . TYR A 1 129 ? 0.923 9.375 16.391 1 98.75 129 TYR A CA 1
ATOM 995 C C . TYR A 1 129 ? 1.477 10.789 16.234 1 98.75 129 TYR A C 1
ATOM 997 O O . TYR A 1 129 ? 1.363 11.617 17.141 1 98.75 129 TYR A O 1
ATOM 1005 N N . ALA A 1 130 ? 2.09 11.047 15.102 1 98.69 130 ALA A N 1
ATOM 1006 C CA . ALA A 1 130 ? 2.719 12.344 14.852 1 98.69 130 ALA A CA 1
ATOM 1007 C C . ALA A 1 130 ? 1.672 13.453 14.75 1 98.69 130 ALA A C 1
ATOM 1009 O O . ALA A 1 130 ? 1.855 14.539 15.297 1 98.69 130 ALA A O 1
ATOM 1010 N N . ALA A 1 131 ? 0.574 13.195 14.086 1 98.38 131 ALA A N 1
ATOM 1011 C CA . ALA A 1 131 ? -0.401 14.234 13.781 1 98.38 131 ALA A CA 1
ATOM 1012 C C . ALA A 1 131 ? -1.412 14.391 14.906 1 98.38 131 ALA A C 1
ATOM 1014 O O . ALA A 1 131 ? -1.777 15.516 15.273 1 98.38 131 ALA A O 1
ATOM 1015 N N . GLN A 1 132 ? -1.94 13.281 15.398 1 98.31 132 GLN A N 1
ATOM 1016 C CA . GLN A 1 132 ? -2.973 13.164 16.422 1 98.31 132 GLN A CA 1
ATOM 1017 C C . GLN A 1 132 ? -4.258 13.867 15.992 1 98.31 132 GLN A C 1
ATOM 1019 O O . GLN A 1 132 ? -5.125 14.141 16.828 1 98.31 132 GLN A O 1
ATOM 1024 N N . ASN A 1 133 ? -4.348 14.352 14.789 1 98.44 133 ASN A N 1
ATOM 1025 C CA . ASN A 1 133 ? -5.512 14.883 14.086 1 98.44 133 ASN A CA 1
ATOM 1026 C C . ASN A 1 133 ? -5.707 14.195 12.734 1 98.44 133 ASN A C 1
ATOM 1028 O O . ASN A 1 133 ? -4.742 13.953 12.008 1 98.44 133 ASN A O 1
ATOM 1032 N N . THR A 1 134 ? -6.949 13.844 12.422 1 98.19 134 THR A N 1
ATOM 1033 C CA . THR A 1 134 ? -7.191 13.141 11.164 1 98.19 134 THR A CA 1
ATOM 1034 C C . THR A 1 134 ? -8.219 13.891 10.32 1 98.19 134 THR A C 1
ATOM 1036 O O . THR A 1 134 ? -9.172 14.461 10.852 1 98.19 134 THR A O 1
ATOM 1039 N N . LEU A 1 135 ? -7.988 14.07 9.102 1 98.44 135 LEU A N 1
ATOM 1040 C CA . LEU A 1 135 ? -8.945 14.383 8.039 1 98.44 135 LEU A CA 1
ATOM 1041 C C . LEU A 1 135 ? -9.164 13.172 7.137 1 98.44 135 LEU A C 1
ATOM 1043 O O . LEU A 1 135 ? -8.242 12.734 6.449 1 98.44 135 LEU A O 1
ATOM 1047 N N . ILE A 1 136 ? -10.344 12.656 7.109 1 97.69 136 ILE A N 1
ATOM 1048 C CA . ILE A 1 136 ? -10.578 11.328 6.551 1 97.69 136 ILE A CA 1
ATOM 1049 C C . ILE A 1 136 ? -11.234 11.453 5.18 1 97.69 136 ILE A C 1
ATOM 1051 O O . ILE A 1 136 ? -12.391 11.875 5.074 1 97.69 136 ILE A O 1
ATOM 1055 N N . PRO A 1 137 ? -10.539 11.117 4.148 1 97.19 137 PRO A N 1
ATOM 1056 C CA . PRO A 1 137 ? -11.188 11 2.84 1 97.19 137 PRO A CA 1
ATOM 1057 C C . PRO A 1 137 ? -12.094 9.773 2.74 1 97.19 137 PRO A C 1
ATOM 1059 O O . PRO A 1 137 ? -11.758 8.711 3.264 1 97.19 137 PRO A O 1
ATOM 1062 N N . ALA A 1 138 ? -13.188 9.922 2.09 1 95.19 138 ALA A N 1
ATOM 1063 C CA . ALA A 1 138 ? -14.125 8.828 1.885 1 95.19 138 ALA A CA 1
ATOM 1064 C C . ALA A 1 138 ? -14.75 8.891 0.493 1 95.19 138 ALA A C 1
ATOM 1066 O O . ALA A 1 138 ? -14.867 9.969 -0.09 1 95.19 138 ALA A O 1
ATOM 1067 N N . LEU A 1 139 ? -15.008 7.723 -0.016 1 92.69 139 LEU A N 1
ATOM 1068 C CA . LEU A 1 139 ? -15.836 7.656 -1.218 1 92.69 139 LEU A CA 1
ATOM 1069 C C . LEU A 1 139 ? -17.297 7.473 -0.858 1 92.69 139 LEU A C 1
ATOM 1071 O O . LEU A 1 139 ? -17.625 6.98 0.227 1 92.69 139 LEU A O 1
ATOM 1075 N N . ALA A 1 140 ? -18.156 7.914 -1.758 1 91.25 140 ALA A N 1
ATOM 1076 C CA . ALA A 1 140 ? -19.594 7.699 -1.571 1 91.25 140 ALA A CA 1
ATOM 1077 C C . ALA A 1 140 ? -20 6.293 -1.997 1 91.25 140 ALA A C 1
ATOM 1079 O O . ALA A 1 140 ? -20.828 6.121 -2.883 1 91.25 140 ALA A O 1
ATOM 1080 N N . GLU A 1 141 ? -19.359 5.371 -1.361 1 90.44 141 GLU A N 1
ATOM 1081 C CA . GLU A 1 141 ? -19.578 3.957 -1.645 1 90.44 141 GLU A CA 1
ATOM 1082 C C . GLU A 1 141 ? -19.75 3.156 -0.357 1 90.44 141 GLU A C 1
ATOM 1084 O O . GLU A 1 141 ? -19.297 3.576 0.707 1 90.44 141 GLU A O 1
ATOM 1089 N N . THR A 1 142 ? -20.391 2.047 -0.495 1 86.5 142 THR A N 1
ATOM 1090 C CA . THR A 1 142 ? -20.703 1.227 0.667 1 86.5 142 THR A CA 1
ATOM 1091 C C . THR A 1 142 ? -19.438 0.715 1.336 1 86.5 142 THR A C 1
ATOM 1093 O O . THR A 1 142 ? -19.406 0.507 2.551 1 86.5 142 THR A O 1
ATOM 1096 N N . THR A 1 143 ? -18.406 0.565 0.575 1 87.56 143 THR A N 1
ATOM 1097 C CA . THR A 1 143 ? -17.125 0.088 1.103 1 87.56 143 THR A CA 1
ATOM 1098 C C . THR A 1 143 ? -16.594 1.037 2.172 1 87.56 143 THR A C 1
ATOM 1100 O O . THR A 1 143 ? -15.828 0.627 3.049 1 87.56 143 THR A O 1
ATOM 1103 N N . SER A 1 144 ? -17 2.258 2.145 1 89.94 144 SER A N 1
ATOM 1104 C CA . SER A 1 144 ? -16.516 3.264 3.08 1 89.94 144 SER A CA 1
ATOM 1105 C C . SER A 1 144 ? -16.922 2.939 4.512 1 89.94 144 SER A C 1
ATOM 1107 O O . SER A 1 144 ? -16.203 3.24 5.457 1 89.94 144 SER A O 1
ATOM 1109 N N . LYS A 1 145 ? -18.062 2.314 4.703 1 92.25 145 LYS A N 1
ATOM 1110 C CA . LYS A 1 145 ? -18.516 1.953 6.043 1 92.25 145 LYS A CA 1
ATOM 1111 C C . LYS A 1 145 ? -17.5 1.024 6.727 1 92.25 145 LYS A C 1
ATOM 1113 O O . LYS A 1 145 ? -17.078 1.284 7.855 1 92.25 145 LYS A O 1
ATOM 1118 N N . ARG A 1 146 ? -17.172 0.002 6.031 1 93.06 146 ARG A N 1
ATOM 1119 C CA . ARG A 1 146 ? -16.219 -0.958 6.578 1 93.06 146 ARG A CA 1
ATOM 1120 C C . ARG A 1 146 ? -14.836 -0.325 6.75 1 93.06 146 ARG A C 1
ATOM 1122 O O . ARG A 1 146 ? -14.164 -0.566 7.75 1 93.06 146 ARG A O 1
ATOM 1129 N N . ALA A 1 147 ? -14.438 0.463 5.797 1 93.38 147 ALA A N 1
ATOM 1130 C CA . ALA A 1 147 ? -13.156 1.155 5.887 1 93.38 147 ALA A CA 1
ATOM 1131 C C . ALA A 1 147 ? -13.078 2.014 7.145 1 93.38 147 ALA A C 1
ATOM 1133 O O . ALA A 1 147 ? -12.047 2.043 7.82 1 93.38 147 ALA A O 1
ATOM 1134 N N . PHE A 1 148 ? -14.172 2.699 7.496 1 94.69 148 PHE A N 1
ATOM 1135 C CA . PHE A 1 148 ? -14.242 3.512 8.703 1 94.69 148 PHE A CA 1
ATOM 1136 C C . PHE A 1 148 ? -14.086 2.646 9.945 1 94.69 148 PHE A C 1
ATOM 1138 O O . PHE A 1 148 ? -13.352 3 10.867 1 94.69 148 PHE A O 1
ATOM 1145 N N . GLU A 1 149 ? -14.812 1.586 9.914 1 95.75 149 GLU A N 1
ATOM 1146 C CA . GLU A 1 149 ? -14.75 0.689 11.062 1 95.75 149 GLU A CA 1
ATOM 1147 C C . GLU A 1 149 ? -13.32 0.215 11.32 1 95.75 149 GLU A C 1
ATOM 1149 O O . GLU A 1 149 ? -12.844 0.246 12.453 1 95.75 149 GLU A O 1
ATOM 1154 N N . LEU A 1 150 ? -12.656 -0.197 10.281 1 96.31 150 LEU A N 1
ATOM 1155 C CA . LEU A 1 150 ? -11.281 -0.669 10.391 1 96.31 150 LEU A CA 1
ATOM 1156 C C . LEU A 1 150 ? -10.359 0.442 10.891 1 96.31 150 LEU A C 1
ATOM 1158 O O . LEU A 1 150 ? -9.516 0.216 11.758 1 96.31 150 LEU A O 1
ATOM 1162 N N . LEU A 1 151 ? -10.531 1.604 10.336 1 96.81 151 LEU A N 1
ATOM 1163 C CA . LEU A 1 151 ? -9.703 2.742 10.711 1 96.81 151 LEU A CA 1
ATOM 1164 C C . LEU A 1 151 ? -9.898 3.092 12.18 1 96.81 151 LEU A C 1
ATOM 1166 O O . LEU A 1 151 ? -8.922 3.285 12.906 1 96.81 151 LEU A O 1
ATOM 1170 N N . PHE A 1 152 ? -11.109 3.186 12.633 1 97.25 152 PHE A N 1
ATOM 1171 C CA . PHE A 1 152 ? -11.391 3.6 14 1 97.25 152 PHE A CA 1
ATOM 1172 C C . PHE A 1 152 ? -10.953 2.527 14.992 1 97.25 152 PHE A C 1
ATOM 1174 O O . PHE A 1 152 ? -10.516 2.84 16.094 1 97.25 152 PHE A O 1
ATOM 1181 N N . ASP A 1 153 ? -11.109 1.258 14.602 1 97.62 153 ASP A N 1
ATOM 1182 C CA . ASP A 1 153 ? -10.547 0.194 15.422 1 97.62 153 ASP A CA 1
ATOM 1183 C C . ASP A 1 153 ? -9.039 0.358 15.578 1 97.62 153 ASP A C 1
ATOM 1185 O O . ASP A 1 153 ? -8.5 0.194 16.672 1 97.62 153 ASP A O 1
ATOM 1189 N N . HIS A 1 154 ? -8.422 0.674 14.516 1 97.69 154 HIS A N 1
ATOM 1190 C CA . HIS A 1 154 ? -6.977 0.874 14.523 1 97.69 154 HIS A CA 1
ATOM 1191 C C . HIS A 1 154 ? -6.59 2.066 15.391 1 97.69 154 HIS A C 1
ATOM 1193 O O . HIS A 1 154 ? -5.652 1.98 16.188 1 97.69 154 HIS A O 1
ATOM 1199 N N . ILE A 1 155 ? -7.289 3.166 15.234 1 98.19 155 ILE A N 1
ATOM 1200 C CA . ILE A 1 155 ? -7.043 4.379 16 1 98.19 155 ILE A CA 1
ATOM 1201 C C . ILE A 1 155 ? -7.223 4.094 17.5 1 98.19 155 ILE A C 1
ATOM 1203 O O . ILE A 1 155 ? -6.387 4.48 18.312 1 98.19 155 ILE A O 1
ATOM 1207 N N . SER A 1 156 ? -8.266 3.379 17.828 1 98.19 156 SER A N 1
ATOM 1208 C CA . SER A 1 156 ? -8.547 3.049 19.219 1 98.19 156 SER A CA 1
ATOM 1209 C C . SER A 1 156 ? -7.41 2.236 19.828 1 98.19 156 SER A C 1
ATOM 1211 O O . SER A 1 156 ? -7 2.49 20.969 1 98.19 156 SER A O 1
ATOM 1213 N N . ALA A 1 157 ? -6.977 1.295 19.094 1 97.12 157 ALA A N 1
ATOM 1214 C CA . ALA A 1 157 ? -5.863 0.477 19.562 1 97.12 157 ALA A CA 1
ATOM 1215 C C . ALA A 1 157 ? -4.613 1.324 19.781 1 97.12 157 ALA A C 1
ATOM 1217 O O . ALA A 1 157 ? -3.918 1.174 20.781 1 97.12 157 ALA A O 1
ATOM 1218 N N . LEU A 1 158 ? -4.359 2.178 18.859 1 97.75 158 LEU A N 1
ATOM 1219 C CA . LEU A 1 158 ? -3.184 3.037 18.953 1 97.75 158 LEU A CA 1
ATOM 1220 C C . LEU A 1 158 ? -3.281 3.975 20.156 1 97.75 158 LEU A C 1
ATOM 1222 O O . LEU A 1 158 ? -2.301 4.18 20.859 1 97.75 158 LEU A O 1
ATOM 1226 N N . GLU A 1 159 ? -4.457 4.578 20.328 1 98.56 159 GLU A N 1
ATOM 1227 C CA . GLU A 1 159 ? -4.68 5.477 21.453 1 98.56 159 GLU A CA 1
ATOM 1228 C C . GLU A 1 159 ? -4.379 4.781 22.781 1 98.56 159 GLU A C 1
ATOM 1230 O O . GLU A 1 159 ? -3.762 5.367 23.672 1 98.56 159 GLU A O 1
ATOM 1235 N N . LYS A 1 160 ? -4.785 3.568 22.922 1 97.81 160 LYS A N 1
ATOM 1236 C CA . LYS A 1 160 ? -4.551 2.789 24.125 1 97.81 160 LYS A CA 1
ATOM 1237 C C . LYS A 1 160 ? -3.068 2.479 24.312 1 97.81 160 LYS A C 1
ATOM 1239 O O . LYS A 1 160 ? -2.529 2.611 25.406 1 97.81 160 LYS A O 1
ATOM 1244 N N . ASP A 1 161 ? -2.447 2.1 23.25 1 96.25 161 ASP A N 1
ATOM 1245 C CA . ASP A 1 161 ? -1.048 1.687 23.297 1 96.25 161 ASP A CA 1
ATOM 1246 C C . ASP A 1 161 ? -0.144 2.848 23.703 1 96.25 161 ASP A C 1
ATOM 1248 O O . ASP A 1 161 ? 0.845 2.652 24.406 1 96.25 161 ASP A O 1
ATOM 1252 N N . TYR A 1 162 ? -0.481 4.043 23.219 1 97 162 TYR A N 1
ATOM 1253 C CA . TYR A 1 162 ? 0.423 5.172 23.422 1 97 162 TYR A CA 1
ATOM 1254 C C . TYR A 1 162 ? -0.151 6.164 24.422 1 97 162 TYR A C 1
ATOM 1256 O O . TYR A 1 162 ? 0.485 7.168 24.75 1 97 162 TYR A O 1
ATOM 1264 N N . ASN A 1 163 ? -1.363 5.938 24.891 1 97.69 163 ASN A N 1
ATOM 1265 C CA . ASN A 1 163 ? -2.051 6.82 25.828 1 97.69 163 ASN A CA 1
ATOM 1266 C C . ASN A 1 163 ? -2.164 8.242 25.281 1 97.69 163 ASN A C 1
ATOM 1268 O O . ASN A 1 163 ? -1.737 9.195 25.922 1 97.69 163 ASN A O 1
ATOM 1272 N N . ILE A 1 164 ? -2.678 8.312 24.062 1 98.12 164 ILE A N 1
ATOM 1273 C CA . ILE A 1 164 ? -2.924 9.586 23.391 1 98.12 164 ILE A CA 1
ATOM 1274 C C . ILE A 1 164 ? -4.371 9.641 22.906 1 98.12 164 ILE A C 1
ATOM 1276 O O . ILE A 1 164 ? -5.105 8.656 23.016 1 98.12 164 ILE A O 1
ATOM 1280 N N . GLN A 1 165 ? -4.738 10.812 22.438 1 98.06 165 GLN A N 1
ATOM 1281 C CA . GLN A 1 165 ? -6.039 11.016 21.812 1 98.06 165 GLN A CA 1
ATOM 1282 C C . GLN A 1 165 ? -5.891 11.523 20.391 1 98.06 165 GLN A C 1
ATOM 1284 O O . GLN A 1 165 ? -5.164 12.492 20.141 1 98.06 165 GLN A O 1
ATOM 1289 N N . ILE A 1 166 ? -6.48 10.828 19.516 1 98.12 166 ILE A N 1
ATOM 1290 C CA . ILE A 1 166 ? -6.5 11.234 18.109 1 98.12 166 ILE A CA 1
ATOM 1291 C C . ILE A 1 166 ? -7.867 11.82 17.766 1 98.12 166 ILE A C 1
ATOM 1293 O O . ILE A 1 166 ? -8.898 11.172 17.969 1 98.12 166 ILE A O 1
ATOM 1297 N N . ARG A 1 167 ? -7.883 13.023 17.234 1 97.5 167 ARG A N 1
ATOM 1298 C CA . ARG A 1 167 ? -9.133 13.734 16.984 1 97.5 167 ARG A CA 1
ATOM 1299 C C . ARG A 1 167 ? -9.492 13.711 15.508 1 97.5 167 ARG A C 1
ATOM 1301 O O . ARG A 1 167 ? -8.641 13.961 14.648 1 97.5 167 ARG A O 1
ATOM 1308 N N . ASP A 1 168 ? -10.719 13.406 15.25 1 97.06 168 ASP A N 1
ATOM 1309 C CA . ASP A 1 168 ? -11.242 13.508 13.891 1 97.06 168 ASP A CA 1
ATOM 1310 C C . ASP A 1 168 ? -11.625 14.953 13.562 1 97.06 168 ASP A C 1
ATOM 1312 O O . ASP A 1 168 ? -12.562 15.5 14.148 1 97.06 168 ASP A O 1
ATOM 1316 N N . ARG A 1 169 ? -10.945 15.539 12.586 1 97.81 169 ARG A N 1
ATOM 1317 C CA . ARG A 1 169 ? -11.164 16.953 12.25 1 97.81 169 ARG A CA 1
ATOM 1318 C C . ARG A 1 169 ? -12.203 17.094 11.141 1 97.81 169 ARG A C 1
ATOM 1320 O O . ARG A 1 169 ? -12.742 18.172 10.938 1 97.81 169 ARG A O 1
ATOM 1327 N N . GLY A 1 170 ? -12.469 16.047 10.477 1 98.06 170 GLY A N 1
ATOM 1328 C CA . GLY A 1 170 ? -13.492 16.062 9.453 1 98.06 170 GLY A CA 1
ATOM 1329 C C . GLY A 1 170 ? -13.406 14.898 8.484 1 98.06 170 GLY A C 1
ATOM 1330 O O . GLY A 1 170 ? -12.445 14.117 8.539 1 98.06 170 GLY A O 1
ATOM 1331 N N . VAL A 1 171 ? -14.422 14.727 7.711 1 98 171 VAL A N 1
ATOM 1332 C CA . VAL A 1 171 ? -14.5 13.766 6.625 1 98 171 VAL A CA 1
ATOM 1333 C C . VAL A 1 171 ? -14.688 14.492 5.297 1 98 171 VAL A C 1
ATOM 1335 O O . VAL A 1 171 ? -15.445 15.461 5.215 1 98 171 VAL A O 1
ATOM 1338 N N . VAL A 1 172 ? -13.906 14.125 4.336 1 98.31 172 VAL A N 1
ATOM 1339 C CA . VAL A 1 172 ? -14.055 14.664 2.986 1 98.31 172 VAL A CA 1
ATOM 1340 C C . VAL A 1 172 ? -14.594 13.586 2.051 1 98.31 172 VAL A C 1
ATOM 1342 O O . VAL A 1 172 ? -13.836 12.727 1.594 1 98.31 172 VAL A O 1
ATOM 1345 N N . ILE A 1 173 ? -15.898 13.641 1.741 1 97.56 173 ILE A N 1
ATOM 1346 C CA . ILE A 1 173 ? -16.453 12.742 0.734 1 97.56 173 ILE A CA 1
ATOM 1347 C C . ILE A 1 173 ? -16.047 13.227 -0.66 1 97.56 173 ILE A C 1
ATOM 1349 O O . ILE A 1 173 ? -16.375 14.352 -1.051 1 97.56 173 ILE A O 1
ATOM 1353 N N . ASN A 1 174 ? -15.305 12.391 -1.381 1 96.06 174 ASN A N 1
ATOM 1354 C CA . ASN A 1 174 ? -14.75 12.867 -2.641 1 96.06 174 ASN A CA 1
ATOM 1355 C C . ASN A 1 174 ? -15.172 11.984 -3.812 1 96.06 174 ASN A C 1
ATOM 1357 O O . ASN A 1 174 ? -15.844 10.969 -3.619 1 96.06 174 ASN A O 1
ATOM 1361 N N . ARG A 1 175 ? -14.961 12.406 -4.992 1 93.94 175 ARG A N 1
ATOM 1362 C CA . ARG A 1 175 ? -15.297 11.758 -6.25 1 93.94 175 ARG A CA 1
ATOM 1363 C C . ARG A 1 175 ? -16.797 11.445 -6.32 1 93.94 175 ARG A C 1
ATOM 1365 O O . ARG A 1 175 ? -17.188 10.344 -6.715 1 93.94 175 ARG A O 1
ATOM 1372 N N . ILE A 1 176 ? -17.578 12.344 -5.844 1 93.75 176 ILE A N 1
ATOM 1373 C CA . ILE A 1 176 ? -19.016 12.148 -5.824 1 93.75 176 ILE A CA 1
ATOM 1374 C C . ILE A 1 176 ? -19.578 12.312 -7.234 1 93.75 176 ILE A C 1
ATOM 1376 O O . ILE A 1 176 ? -19.453 13.383 -7.836 1 93.75 176 ILE A O 1
ATOM 1380 N N . ASP A 1 177 ? -20.109 11.297 -7.645 1 90.12 177 ASP A N 1
ATOM 1381 C CA . ASP A 1 177 ? -20.922 11.398 -8.852 1 90.12 177 ASP A CA 1
ATOM 1382 C C . ASP A 1 177 ? -22.375 11.703 -8.5 1 90.12 177 ASP A C 1
ATOM 1384 O O . ASP A 1 177 ? -23.141 10.797 -8.188 1 90.12 177 ASP A O 1
ATOM 1388 N N . VAL A 1 178 ? -22.812 12.82 -8.758 1 84.19 178 VAL A N 1
ATOM 1389 C CA . VAL A 1 178 ? -24.094 13.32 -8.273 1 84.19 178 VAL A CA 1
ATOM 1390 C C . VAL A 1 178 ? -25.234 12.648 -9.039 1 84.19 178 VAL A C 1
ATOM 1392 O O . VAL A 1 178 ? -26.391 12.711 -8.625 1 84.19 178 VAL A O 1
ATOM 1395 N N . ARG A 1 179 ? -24.891 11.977 -10.055 1 87.06 179 ARG A N 1
ATOM 1396 C CA . ARG A 1 179 ? -25.922 11.336 -10.859 1 87.06 179 ARG A CA 1
ATOM 1397 C C . ARG A 1 179 ? -26.297 9.977 -10.281 1 87.06 179 ARG A C 1
ATOM 1399 O O . ARG A 1 179 ? -27.328 9.406 -10.656 1 87.06 179 ARG A O 1
ATOM 1406 N N . LYS A 1 180 ? -25.516 9.492 -9.344 1 87.25 180 LYS A N 1
ATOM 1407 C CA . LYS A 1 180 ? -25.75 8.164 -8.773 1 87.25 180 LYS A CA 1
ATOM 1408 C C . LYS A 1 180 ? -26.547 8.258 -7.477 1 87.25 180 LYS A C 1
ATOM 1410 O O . LYS A 1 180 ? -26.078 8.844 -6.5 1 87.25 180 LYS A O 1
ATOM 1415 N N . ASN A 1 181 ? -27.719 7.695 -7.414 1 89.12 181 ASN A N 1
ATOM 1416 C CA . ASN A 1 181 ? -28.578 7.691 -6.23 1 89.12 181 ASN A CA 1
ATOM 1417 C C . ASN A 1 181 ? -27.875 7.047 -5.039 1 89.12 181 ASN A C 1
ATOM 1419 O O . ASN A 1 181 ? -28 7.523 -3.91 1 89.12 181 ASN A O 1
ATOM 1423 N N . GLN A 1 182 ? -27.234 6.031 -5.277 1 88.38 182 GLN A N 1
ATOM 1424 C CA . GLN A 1 182 ? -26.516 5.336 -4.215 1 88.38 182 GLN A CA 1
ATOM 1425 C C . GLN A 1 182 ? -25.5 6.258 -3.543 1 88.38 182 GLN A C 1
ATOM 1427 O O . GLN A 1 182 ? -25.281 6.164 -2.336 1 88.38 182 GLN A O 1
ATOM 1432 N N . ALA A 1 183 ? -24.922 7.094 -4.336 1 90.81 183 ALA A N 1
ATOM 1433 C CA . ALA A 1 183 ? -23.953 8.055 -3.795 1 90.81 183 ALA A CA 1
ATOM 1434 C C . ALA A 1 183 ? -24.641 9 -2.803 1 90.81 183 ALA A C 1
ATOM 1436 O O . ALA A 1 183 ? -24.062 9.312 -1.754 1 90.81 183 ALA A O 1
ATOM 1437 N N . ARG A 1 184 ? -25.781 9.43 -3.061 1 91.88 184 ARG A N 1
ATOM 1438 C CA . ARG A 1 184 ? -26.516 10.336 -2.186 1 91.88 184 ARG A CA 1
ATOM 1439 C C . ARG A 1 184 ? -26.859 9.664 -0.858 1 91.88 184 ARG A C 1
ATOM 1441 O O . ARG A 1 184 ? -26.734 10.281 0.202 1 91.88 184 ARG A O 1
ATOM 1448 N N . GLU A 1 185 ? -27.25 8.492 -0.953 1 93.19 185 GLU A N 1
ATOM 1449 C CA . GLU A 1 185 ? -27.562 7.73 0.251 1 93.19 185 GLU A CA 1
ATOM 1450 C C . GLU A 1 185 ? -26.328 7.562 1.137 1 93.19 185 GLU A C 1
ATOM 1452 O O . GLU A 1 185 ? -26.422 7.688 2.361 1 93.19 185 GLU A O 1
ATOM 1457 N N . MET A 1 186 ? -25.266 7.254 0.496 1 92.62 186 MET A N 1
ATOM 1458 C CA . MET A 1 186 ? -24.031 7.062 1.245 1 92.62 186 MET A CA 1
ATOM 1459 C C . MET A 1 186 ? -23.578 8.375 1.879 1 92.62 186 MET A C 1
ATOM 1461 O O . MET A 1 186 ? -23.062 8.375 2.998 1 92.62 186 MET A O 1
ATOM 1465 N N . VAL A 1 187 ? -23.734 9.453 1.171 1 94.56 187 VAL A N 1
ATOM 1466 C CA . VAL A 1 187 ? -23.391 10.766 1.713 1 94.56 187 VAL A CA 1
ATOM 1467 C C . VAL A 1 187 ? -24.203 11.023 2.98 1 94.56 187 VAL A C 1
ATOM 1469 O O . VAL A 1 187 ? -23.656 11.445 4 1 94.56 187 VAL A O 1
ATOM 1472 N N . SER A 1 188 ? -25.438 10.75 2.926 1 94.5 188 SER A N 1
ATOM 1473 C CA . SER A 1 188 ? -26.312 10.93 4.082 1 94.5 188 SER A CA 1
ATOM 1474 C C . SER A 1 188 ? -25.891 10.039 5.242 1 94.5 188 SER A C 1
ATOM 1476 O O . SER A 1 188 ? -25.875 10.477 6.395 1 94.5 188 SER A O 1
ATOM 1478 N N . TRP A 1 189 ? -25.562 8.859 4.91 1 94.56 189 TRP A N 1
ATOM 1479 C CA . TRP A 1 189 ? -25.125 7.934 5.941 1 94.56 189 TRP A CA 1
ATOM 1480 C C . TRP A 1 189 ? -23.875 8.453 6.645 1 94.56 189 TRP A C 1
ATOM 1482 O O . TRP A 1 189 ? -23.766 8.391 7.871 1 94.56 189 TRP A O 1
ATOM 1492 N N . ILE A 1 190 ? -22.906 8.93 5.859 1 95.69 190 ILE A N 1
ATOM 1493 C CA . ILE A 1 190 ? -21.656 9.422 6.418 1 95.69 190 ILE A CA 1
ATOM 1494 C C . ILE A 1 190 ? -21.922 10.641 7.297 1 95.69 190 ILE A C 1
ATOM 1496 O O . ILE A 1 190 ? -21.375 10.75 8.398 1 95.69 190 ILE A O 1
ATOM 1500 N N . GLU A 1 191 ? -22.719 11.539 6.84 1 95.56 191 GLU A N 1
ATOM 1501 C CA . GLU A 1 191 ? -23.078 12.719 7.621 1 95.56 191 GLU A CA 1
ATOM 1502 C C . GLU A 1 191 ? -23.703 12.328 8.961 1 95.56 191 GLU A C 1
ATOM 1504 O O . GLU A 1 191 ? -23.406 12.938 9.992 1 95.56 191 GLU A O 1
ATOM 1509 N N . ASP A 1 192 ? -24.516 11.305 8.953 1 94.94 192 ASP A N 1
ATOM 1510 C CA . ASP A 1 192 ? -25.156 10.836 10.172 1 94.94 192 ASP A CA 1
ATOM 1511 C C . ASP A 1 192 ? -24.156 10.172 11.109 1 94.94 192 ASP A C 1
ATOM 1513 O O . ASP A 1 192 ? -24.25 10.32 12.328 1 94.94 192 ASP A O 1
ATOM 1517 N N . ALA A 1 193 ? -23.312 9.438 10.492 1 92.94 193 ALA A N 1
ATOM 1518 C CA . ALA A 1 193 ? -22.312 8.711 11.281 1 92.94 193 ALA A CA 1
ATOM 1519 C C . ALA A 1 193 ? -21.328 9.672 11.945 1 92.94 193 ALA A C 1
ATOM 1521 O O . ALA A 1 193 ? -20.797 9.383 13.023 1 92.94 193 ALA A O 1
ATOM 1522 N N . PHE A 1 194 ? -21.109 10.805 11.289 1 93.06 194 PHE A N 1
ATOM 1523 C CA . PHE A 1 194 ? -20.188 11.812 11.797 1 93.06 194 PHE A CA 1
ATOM 1524 C C . PHE A 1 194 ? -20.938 13.07 12.211 1 93.06 194 PHE A C 1
ATOM 1526 O O . PHE A 1 194 ? -20.641 14.164 11.727 1 93.06 194 PHE A O 1
ATOM 1533 N N . ASP A 1 195 ? -21.781 12.984 13.125 1 89.44 195 ASP A N 1
ATOM 1534 C CA . ASP A 1 195 ? -22.688 14.078 13.469 1 89.44 195 ASP A CA 1
ATOM 1535 C C . ASP A 1 195 ? -21.969 15.172 14.25 1 89.44 195 ASP A C 1
ATOM 1537 O O . ASP A 1 195 ? -22.406 16.328 14.258 1 89.44 195 ASP A O 1
ATOM 1541 N N . ASP A 1 196 ? -20.828 14.93 14.797 1 92.44 196 ASP A N 1
ATOM 1542 C CA . ASP A 1 196 ? -20.125 15.922 15.602 1 92.44 196 ASP A CA 1
ATOM 1543 C C . ASP A 1 196 ? -18.859 16.391 14.898 1 92.44 196 ASP A C 1
ATOM 1545 O O . ASP A 1 196 ? -18.016 17.062 15.508 1 92.44 196 ASP A O 1
ATOM 1549 N N . THR A 1 197 ? -18.641 15.945 13.719 1 94.94 197 THR A N 1
ATOM 1550 C CA . THR A 1 197 ? -17.469 16.266 12.906 1 94.94 197 THR A CA 1
ATOM 1551 C C . THR A 1 197 ? -17.891 16.781 11.539 1 94.94 197 THR A C 1
ATOM 1553 O O . THR A 1 197 ? -18.828 16.25 10.922 1 94.94 197 THR A O 1
ATOM 1556 N N . PRO A 1 198 ? -17.281 17.875 11.047 1 97.38 198 PRO A N 1
ATOM 1557 C CA . PRO A 1 198 ? -17.656 18.391 9.727 1 97.38 198 PRO A CA 1
ATOM 1558 C C . PRO A 1 198 ? -17.5 17.359 8.617 1 97.38 198 PRO A C 1
ATOM 1560 O O . PRO A 1 198 ? -16.547 16.578 8.625 1 97.38 198 PRO A O 1
ATOM 1563 N N . VAL A 1 199 ? -18.469 17.375 7.707 1 98 199 VAL A N 1
ATOM 1564 C CA . VAL A 1 199 ? -18.406 16.547 6.5 1 98 199 VAL A CA 1
ATOM 1565 C C . VAL A 1 199 ? -18.438 17.453 5.266 1 98 199 VAL A C 1
ATOM 1567 O O . VAL A 1 199 ? -19.359 18.25 5.086 1 98 199 VAL A O 1
ATOM 1570 N N . TRP A 1 200 ? -17.375 17.406 4.484 1 98.31 200 TRP A N 1
ATOM 1571 C CA . TRP A 1 200 ? -17.281 18.188 3.252 1 98.31 200 TRP A CA 1
ATOM 1572 C C . TRP A 1 200 ? -17.438 17.281 2.031 1 98.31 200 TRP A C 1
ATOM 1574 O O . TRP A 1 200 ? -17.141 16.078 2.096 1 98.31 200 TRP A O 1
ATOM 1584 N N . LYS A 1 201 ? -17.953 17.844 0.983 1 97.75 201 LYS A N 1
ATOM 1585 C CA . LYS A 1 201 ? -18.25 17.094 -0.231 1 97.75 201 LYS A CA 1
ATOM 1586 C C . LYS A 1 201 ? -17.516 17.672 -1.433 1 97.75 201 LYS A C 1
ATOM 1588 O O . LYS A 1 201 ? -17.516 18.891 -1.641 1 97.75 201 LYS A O 1
ATOM 1593 N N . VAL A 1 202 ? -16.812 16.812 -2.146 1 97.88 202 VAL A N 1
ATOM 1594 C CA . VAL A 1 202 ? -16.125 17.188 -3.375 1 97.88 202 VAL A CA 1
ATOM 1595 C C . VAL A 1 202 ? -16.609 16.328 -4.535 1 97.88 202 VAL A C 1
ATOM 1597 O O . VAL A 1 202 ? -16.531 15.094 -4.48 1 97.88 202 VAL A O 1
ATOM 1600 N N . ARG A 1 203 ? -17.062 16.922 -5.602 1 96.38 203 ARG A N 1
ATOM 1601 C CA . ARG A 1 203 ? -17.578 16.203 -6.762 1 96.38 203 ARG A CA 1
ATOM 1602 C C . ARG A 1 203 ? -16.453 15.688 -7.641 1 96.38 203 ARG A C 1
ATOM 1604 O O . ARG A 1 203 ? -15.336 16.219 -7.605 1 96.38 203 ARG A O 1
ATOM 1611 N N . GLU A 1 204 ? -16.797 14.656 -8.367 1 95.06 204 GLU A N 1
ATOM 1612 C CA . GLU A 1 204 ? -15.828 14.148 -9.344 1 95.06 204 GLU A CA 1
ATOM 1613 C C . GLU A 1 204 ? -15.625 15.141 -10.484 1 95.06 204 GLU A C 1
ATOM 1615 O O . GLU A 1 204 ? -16.594 15.641 -11.055 1 95.06 204 GLU A O 1
ATOM 1620 N N . ARG A 1 205 ? -14.406 15.516 -10.703 1 95.31 205 ARG A N 1
ATOM 1621 C CA . ARG A 1 205 ? -14.039 16.391 -11.812 1 95.31 205 ARG A CA 1
ATOM 1622 C C . ARG A 1 205 ? -12.758 15.906 -12.484 1 95.31 205 ARG A C 1
ATOM 1624 O O . ARG A 1 205 ? -11.797 15.523 -11.812 1 95.31 205 ARG A O 1
ATOM 1631 N N . ALA A 1 206 ? -12.695 15.898 -13.82 1 94.38 206 ALA A N 1
ATOM 1632 C CA . ALA A 1 206 ? -11.492 15.555 -14.57 1 94.38 206 ALA A CA 1
ATOM 1633 C C . ALA A 1 206 ? -10.344 16.5 -14.219 1 94.38 206 ALA A C 1
ATOM 1635 O O . ALA A 1 206 ? -9.18 16.094 -14.227 1 94.38 206 ALA A O 1
ATOM 1636 N N . SER A 1 207 ? -10.688 17.734 -13.859 1 96.56 207 SER A N 1
ATOM 1637 C CA . SER A 1 207 ? -9.68 18.75 -13.562 1 96.56 207 SER A CA 1
ATOM 1638 C C . SER A 1 207 ? -8.859 18.375 -12.336 1 96.56 207 SER A C 1
ATOM 1640 O O . SER A 1 207 ? -7.711 18.797 -12.203 1 96.56 207 SER A O 1
ATOM 1642 N N . VAL A 1 208 ? -9.43 17.625 -11.422 1 95.75 208 VAL A N 1
ATOM 1643 C CA . VAL A 1 208 ? -8.711 17.203 -10.234 1 95.75 208 VAL A CA 1
ATOM 1644 C C . VAL A 1 208 ? -7.523 16.328 -10.625 1 95.75 208 VAL A C 1
ATOM 1646 O O . VAL A 1 208 ? -6.395 16.562 -10.188 1 95.75 208 VAL A O 1
ATOM 1649 N N . GLN A 1 209 ? -7.785 15.367 -11.461 1 93.19 209 GLN A N 1
ATOM 1650 C CA . GLN A 1 209 ? -6.73 14.477 -11.93 1 93.19 209 GLN A CA 1
ATOM 1651 C C . GLN A 1 209 ? -5.723 15.219 -12.797 1 93.19 209 GLN A C 1
ATOM 1653 O O . GLN A 1 209 ? -4.52 14.977 -12.711 1 93.19 209 GLN A O 1
ATOM 1658 N N . ARG A 1 210 ? -6.191 16.078 -13.609 1 96 210 ARG A N 1
ATOM 1659 C CA . ARG A 1 210 ? -5.324 16.859 -14.5 1 96 210 ARG A CA 1
ATOM 1660 C C . ARG A 1 210 ? -4.375 17.75 -13.703 1 96 210 ARG A C 1
ATOM 1662 O O . ARG A 1 210 ? -3.207 17.891 -14.062 1 96 210 ARG A O 1
ATOM 1669 N N . ALA A 1 211 ? -4.871 18.328 -12.648 1 97.56 211 ALA A N 1
ATOM 1670 C CA . ALA A 1 211 ? -4.039 19.188 -11.805 1 97.56 211 ALA A CA 1
ATOM 1671 C C . ALA A 1 211 ? -2.865 18.422 -11.21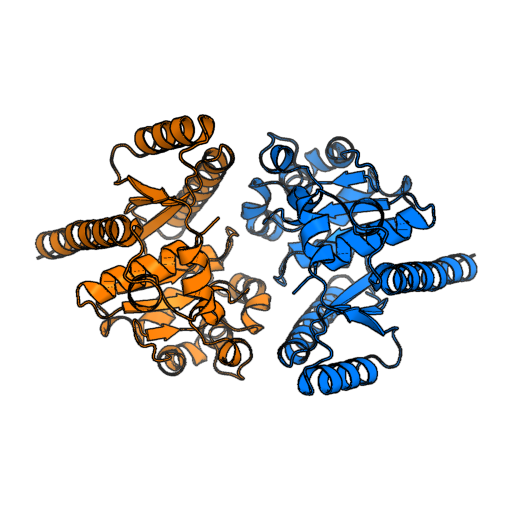9 1 97.56 211 ALA A C 1
ATOM 1673 O O . ALA A 1 211 ? -1.731 18.906 -11.219 1 97.56 211 ALA A O 1
ATOM 1674 N N . MET A 1 212 ? -3.193 17.219 -10.773 1 95.06 212 MET A N 1
ATOM 1675 C CA . MET A 1 212 ? -2.158 16.359 -10.203 1 95.06 212 MET A CA 1
ATOM 1676 C C . MET A 1 212 ? -1.146 15.945 -11.258 1 95.06 212 MET A C 1
ATOM 1678 O O . MET A 1 212 ? 0.056 15.906 -10.992 1 95.06 212 MET A O 1
ATOM 1682 N N . THR A 1 213 ? -1.596 15.68 -12.438 1 94.12 213 THR A N 1
ATOM 1683 C CA . THR A 1 213 ? -0.712 15.344 -13.547 1 94.12 213 THR A CA 1
ATOM 1684 C C . THR A 1 213 ? 0.212 16.516 -13.875 1 94.12 213 THR A C 1
ATOM 1686 O O . THR A 1 213 ? 1.362 16.312 -14.273 1 94.12 213 THR A O 1
ATOM 1689 N N . ASN A 1 214 ? -0.284 17.75 -13.648 1 97 214 ASN A N 1
ATOM 1690 C CA . ASN A 1 214 ? 0.473 18.953 -13.938 1 97 214 ASN A CA 1
ATOM 1691 C C . ASN A 1 214 ? 1.408 19.328 -12.789 1 97 214 ASN A C 1
ATOM 1693 O O . ASN A 1 214 ? 2.186 20.281 -12.891 1 97 214 ASN A O 1
ATOM 1697 N N . GLY A 1 215 ? 1.319 18.656 -11.672 1 97.88 215 GLY A N 1
ATOM 1698 C CA . GLY A 1 215 ? 2.305 18.828 -10.617 1 97.88 215 GLY A CA 1
ATOM 1699 C C . GLY A 1 215 ? 1.855 19.781 -9.523 1 97.88 215 GLY A C 1
ATOM 1700 O O . GLY A 1 215 ? 2.686 20.375 -8.836 1 97.88 215 GLY A O 1
ATOM 1701 N N . GLY A 1 216 ? 0.51 19.938 -9.414 1 98.31 216 GLY A N 1
ATOM 1702 C CA . GLY A 1 216 ? 0.036 20.875 -8.398 1 98.31 216 GLY A CA 1
ATOM 1703 C C . GLY A 1 216 ? -1.417 20.656 -8.023 1 98.31 216 GLY A C 1
ATOM 1704 O O . GLY A 1 216 ? -2.047 19.703 -8.484 1 98.31 216 GLY A O 1
ATOM 1705 N N . SER A 1 217 ? -1.949 21.484 -7.125 1 98.56 217 SER A N 1
ATOM 1706 C CA . SER A 1 217 ? -3.348 21.438 -6.711 1 98.56 217 SER A CA 1
ATOM 1707 C C . SER A 1 217 ? -4.242 22.156 -7.711 1 98.56 217 SER A C 1
ATOM 1709 O O . SER A 1 217 ? -3.756 22.75 -8.68 1 98.56 217 SER A O 1
ATOM 1711 N N . LEU A 1 218 ? -5.465 22.109 -7.473 1 98.44 218 LEU A N 1
ATOM 1712 C CA . LEU A 1 218 ? -6.445 22.828 -8.289 1 98.44 218 LEU A CA 1
ATOM 1713 C C . LEU A 1 218 ? -6.195 24.328 -8.25 1 98.44 218 LEU A C 1
ATOM 1715 O O . LEU A 1 218 ? -6.457 25.031 -9.227 1 98.44 218 LEU A O 1
ATOM 1719 N N . PHE A 1 219 ? -5.715 24.828 -7.191 1 98.5 219 PHE A N 1
ATOM 1720 C CA . PHE A 1 219 ? -5.598 26.266 -6.949 1 98.5 219 PHE A CA 1
ATOM 1721 C C . PHE A 1 219 ? -4.605 26.891 -7.922 1 98.5 219 PHE A C 1
ATOM 1723 O O . PHE A 1 219 ? -4.754 28.062 -8.297 1 98.5 219 PHE A O 1
ATOM 1730 N N . VAL A 1 220 ? -3.625 26.172 -8.359 1 98.19 220 VAL A N 1
ATOM 1731 C CA . VAL A 1 220 ? -2.631 26.656 -9.312 1 98.19 220 VAL A CA 1
ATOM 1732 C C . VAL A 1 220 ? -2.934 26.125 -10.703 1 98.19 220 VAL A C 1
ATOM 1734 O O . VAL A 1 220 ? -2.963 26.891 -11.68 1 98.19 220 VAL A O 1
ATOM 1737 N N . GLU A 1 221 ? -3.357 24.844 -10.859 1 98 221 GLU A N 1
ATOM 1738 C CA . GLU A 1 221 ? -3.373 24.172 -12.156 1 98 221 GLU A CA 1
ATOM 1739 C C . GLU A 1 221 ? -4.754 24.25 -12.805 1 98 221 GLU A C 1
ATOM 1741 O O . GLU A 1 221 ? -4.891 24.031 -14.008 1 98 221 GLU A O 1
ATOM 1746 N N . ALA A 1 222 ? -5.801 24.516 -11.992 1 97.81 222 ALA A N 1
ATOM 1747 C CA . ALA A 1 222 ? -7.164 24.609 -12.516 1 97.81 222 ALA A CA 1
ATOM 1748 C C . ALA A 1 222 ? -7.992 25.609 -11.703 1 97.81 222 ALA A C 1
ATOM 1750 O O . ALA A 1 222 ? -9.031 25.25 -11.141 1 97.81 222 ALA A O 1
ATOM 1751 N N . PRO A 1 223 ? -7.613 26.875 -11.734 1 96.88 223 PRO A N 1
ATOM 1752 C CA . PRO A 1 223 ? -8.242 27.875 -10.883 1 96.88 223 PRO A CA 1
ATOM 1753 C C . PRO A 1 223 ? -9.703 28.141 -11.234 1 96.88 223 PRO A C 1
ATOM 1755 O O . PRO A 1 223 ? -10.414 28.797 -10.484 1 96.88 223 PRO A O 1
ATOM 1758 N N . GLN A 1 224 ? -10.188 27.578 -12.289 1 97.19 224 GLN A N 1
ATOM 1759 C CA . GLN A 1 224 ? -11.57 27.781 -12.695 1 97.19 224 GLN A CA 1
ATOM 1760 C C . GLN A 1 224 ? -12.453 26.625 -12.219 1 97.19 224 GLN A C 1
ATOM 1762 O O . GLN A 1 224 ? -13.68 26.672 -12.383 1 97.19 224 GLN A O 1
ATOM 1767 N N . CYS A 1 225 ? -11.859 25.656 -11.617 1 97.94 225 CYS A N 1
ATOM 1768 C CA . CYS A 1 225 ? -12.609 24.484 -11.164 1 97.94 225 CYS A CA 1
ATOM 1769 C C . CYS A 1 225 ? -13.609 24.875 -10.078 1 97.94 225 CYS A C 1
ATOM 1771 O O . CYS A 1 225 ? -13.266 25.578 -9.125 1 97.94 225 CYS A O 1
ATOM 1773 N N . ASP A 1 226 ? -14.828 24.391 -10.18 1 97.62 226 ASP A N 1
ATOM 1774 C CA . ASP A 1 226 ? -15.898 24.75 -9.25 1 97.62 226 ASP A CA 1
ATOM 1775 C C . ASP A 1 226 ? -15.711 24.062 -7.902 1 97.62 226 ASP A C 1
ATOM 1777 O O . ASP A 1 226 ? -16.312 24.469 -6.906 1 97.62 226 ASP A O 1
ATOM 1781 N N . GLN A 1 227 ? -14.805 23.125 -7.809 1 97.81 227 GLN A N 1
ATOM 1782 C CA . GLN A 1 227 ? -14.594 22.406 -6.562 1 97.81 227 GLN A CA 1
ATOM 1783 C C . GLN A 1 227 ? -13.625 23.141 -5.648 1 97.81 227 GLN A C 1
ATOM 1785 O O . GLN A 1 227 ? -13.43 22.766 -4.492 1 97.81 227 GLN A O 1
ATOM 1790 N N . LEU A 1 228 ? -13.039 24.234 -6.125 1 98.56 228 LEU A N 1
ATOM 1791 C CA . LEU A 1 228 ? -12.195 25.062 -5.273 1 98.56 228 LEU A CA 1
ATOM 1792 C C . LEU A 1 228 ? -12.953 25.516 -4.035 1 98.56 228 LEU A C 1
ATOM 1794 O O . LEU A 1 228 ? -12.383 25.609 -2.945 1 98.56 228 LEU A O 1
ATOM 1798 N N . ALA A 1 229 ? -14.18 25.812 -4.246 1 98.44 229 ALA A N 1
ATOM 1799 C CA . ALA A 1 229 ? -15.008 26.281 -3.141 1 98.44 229 ALA A CA 1
ATOM 1800 C C . ALA A 1 229 ? -15.07 25.266 -2.014 1 98.44 229 ALA A C 1
ATOM 1802 O O . ALA A 1 229 ? -15.016 25.625 -0.834 1 98.44 229 ALA A O 1
ATOM 1803 N N . ALA A 1 230 ? -15.188 24.031 -2.338 1 98.38 230 ALA A N 1
ATOM 1804 C CA . ALA A 1 230 ? -15.234 22.969 -1.339 1 98.38 230 ALA A CA 1
ATOM 1805 C C . ALA A 1 230 ? -13.93 22.875 -0.56 1 98.38 230 ALA A C 1
ATOM 1807 O O . ALA A 1 230 ? -13.938 22.75 0.667 1 98.38 230 ALA A O 1
ATOM 1808 N N . PHE A 1 231 ? -12.836 22.938 -1.229 1 98.75 231 PHE A N 1
ATOM 1809 C CA . PHE A 1 231 ? -11.539 22.844 -0.573 1 98.75 231 PHE A CA 1
ATOM 1810 C C . PHE A 1 231 ? -11.273 24.094 0.266 1 98.75 231 PHE A C 1
ATOM 1812 O O . PHE A 1 231 ? -10.672 24 1.34 1 98.75 231 PHE A O 1
ATOM 1819 N N . ARG A 1 232 ? -11.68 25.281 -0.207 1 98.69 232 ARG A N 1
ATOM 1820 C CA . ARG A 1 232 ? -11.57 26.484 0.603 1 98.69 232 ARG A CA 1
ATOM 1821 C C . ARG A 1 232 ? -12.367 26.344 1.896 1 98.69 232 ARG A C 1
ATOM 1823 O O . ARG A 1 232 ? -11.922 26.797 2.955 1 98.69 232 ARG A O 1
ATOM 1830 N N . ASP A 1 233 ? -13.5 25.75 1.77 1 98.81 233 ASP A N 1
ATOM 1831 C CA . ASP A 1 233 ? -14.336 25.531 2.949 1 98.81 233 ASP A CA 1
ATOM 1832 C C . ASP A 1 233 ? -13.656 24.578 3.932 1 98.81 233 ASP A C 1
ATOM 1834 O O . ASP A 1 233 ? -13.742 24.766 5.148 1 98.81 233 ASP A O 1
ATOM 1838 N N . ILE A 1 234 ? -13 23.562 3.455 1 98.81 234 ILE A N 1
ATOM 1839 C CA . ILE A 1 234 ? -12.242 22.641 4.297 1 98.81 234 ILE A CA 1
ATOM 1840 C C . ILE A 1 234 ? -11.156 23.406 5.047 1 98.81 234 ILE A C 1
ATOM 1842 O O . ILE A 1 234 ? -11.023 23.281 6.266 1 98.81 234 ILE A O 1
ATOM 1846 N N . ALA A 1 235 ? -10.398 24.234 4.301 1 98.75 235 ALA A N 1
ATOM 1847 C CA . ALA A 1 235 ? -9.312 25 4.91 1 98.75 235 ALA A CA 1
ATOM 1848 C C . ALA A 1 235 ? -9.844 25.953 5.98 1 98.75 235 ALA A C 1
ATOM 1850 O O . ALA A 1 235 ? -9.266 26.062 7.062 1 98.75 235 ALA A O 1
ATOM 1851 N N . ARG A 1 236 ? -10.93 26.609 5.664 1 98.38 236 ARG A N 1
ATOM 1852 C CA . ARG A 1 236 ? -11.562 27.5 6.633 1 98.38 236 ARG A CA 1
ATOM 1853 C C . ARG A 1 236 ? -12 26.734 7.879 1 98.38 236 ARG A C 1
ATOM 1855 O O . ARG A 1 236 ? -11.82 27.203 9 1 98.38 236 ARG A O 1
ATOM 1862 N N . GLY A 1 237 ? -12.617 25.594 7.645 1 98.25 237 GLY A N 1
ATOM 1863 C CA . GLY A 1 237 ? -13.031 24.75 8.758 1 98.25 237 GLY A CA 1
ATOM 1864 C C . GLY A 1 237 ? -11.875 24.312 9.641 1 98.25 237 GLY A C 1
ATOM 1865 O O . GLY A 1 237 ? -11.984 24.344 10.867 1 98.25 237 GLY A O 1
ATOM 1866 N N . LEU A 1 238 ? -10.789 23.922 9.07 1 98.25 238 LEU A N 1
ATOM 1867 C CA . LEU A 1 238 ? -9.609 23.531 9.828 1 98.25 238 LEU A CA 1
ATOM 1868 C C . LEU A 1 238 ? -9.039 24.703 10.609 1 98.25 238 LEU A C 1
ATOM 1870 O O . LEU A 1 238 ? -8.711 24.562 11.789 1 98.25 238 LEU A O 1
ATOM 1874 N N . ASP A 1 239 ? -8.938 25.938 9.969 1 97.62 239 ASP A N 1
ATOM 1875 C CA . ASP A 1 239 ? -8.492 27.141 10.656 1 97.62 239 ASP A CA 1
ATOM 1876 C C . ASP A 1 239 ? -9.328 27.406 11.906 1 97.62 239 ASP A C 1
ATOM 1878 O O . ASP A 1 239 ? -8.789 27.719 12.969 1 97.62 239 ASP A O 1
ATOM 1882 N N . SER A 1 240 ? -10.609 27.25 11.727 1 96.81 240 SER A N 1
ATOM 1883 C CA . SER A 1 240 ? -11.523 27.531 12.828 1 96.81 240 SER A CA 1
ATOM 1884 C C . SER A 1 240 ? -11.305 26.547 13.984 1 96.81 240 SER A C 1
ATOM 1886 O O . SER A 1 240 ? -11.391 26.938 15.148 1 96.81 240 SER A O 1
ATOM 1888 N N . GLN A 1 241 ? -11.031 25.328 13.672 1 96.06 241 GLN A N 1
ATOM 1889 C CA . GLN A 1 241 ? -10.828 24.312 14.695 1 96.06 241 GLN A CA 1
ATOM 1890 C C . GLN A 1 241 ? -9.516 24.531 15.438 1 96.06 241 GLN A C 1
ATOM 1892 O O . GLN A 1 241 ? -9.445 24.344 16.656 1 96.06 241 GLN A O 1
ATOM 1897 N N . PHE A 1 242 ? -8.453 24.891 14.75 1 93.5 242 PHE A N 1
ATOM 1898 C CA . PHE A 1 242 ? -7.125 24.969 15.352 1 93.5 242 PHE A CA 1
ATOM 1899 C C . PHE A 1 242 ? -6.875 26.359 15.938 1 93.5 242 PHE A C 1
ATOM 1901 O O . PHE A 1 242 ? -5.988 26.531 16.781 1 93.5 242 PHE A O 1
ATOM 1908 N N . GLN A 1 243 ? -7.391 27.469 15.492 1 82.44 243 GLN A N 1
ATOM 1909 C CA . GLN A 1 243 ? -7.32 28.781 16.141 1 82.44 243 GLN A CA 1
ATOM 1910 C C . GLN A 1 243 ? -8.062 28.781 17.469 1 82.44 243 GLN A C 1
ATOM 1912 O O . GLN A 1 243 ? -7.605 29.375 18.438 1 82.44 243 GLN A O 1
ATOM 1917 N N . ARG A 1 244 ? -9.125 28.156 17.5 1 58.09 244 ARG A N 1
ATOM 1918 C CA . ARG A 1 244 ? -9.867 28.047 18.75 1 58.09 244 ARG A CA 1
ATOM 1919 C C . ARG A 1 244 ? -9.07 27.266 19.797 1 58.09 244 ARG A C 1
ATOM 1921 O O . ARG A 1 244 ? -9.156 27.562 20.984 1 58.09 244 ARG A O 1
ATOM 1928 N N . ARG A 1 245 ? -8.414 26.328 19.422 1 55.56 245 ARG A N 1
ATOM 1929 C CA . ARG A 1 245 ? -7.633 25.562 20.391 1 55.56 245 ARG A CA 1
ATOM 1930 C C . ARG A 1 245 ? -6.469 26.391 20.922 1 55.56 245 ARG A C 1
ATOM 1932 O O . ARG A 1 245 ? -6.121 26.297 22.109 1 55.56 245 ARG A O 1
ATOM 1939 N N . LYS A 1 246 ? -5.801 27.234 20.141 1 50.62 246 LYS A N 1
ATOM 1940 C CA . LYS A 1 246 ? -4.75 28.078 20.688 1 50.62 246 LYS A CA 1
ATOM 1941 C C . LYS A 1 246 ? -5.297 28.984 21.797 1 50.62 246 LYS A C 1
ATOM 1943 O O . LYS A 1 246 ? -4.602 29.281 22.766 1 50.62 246 LYS A O 1
ATOM 1948 N N . VAL A 1 247 ? -6.527 29.406 21.734 1 45.78 247 VAL A N 1
ATOM 1949 C CA . VAL A 1 247 ? -7.078 30.297 22.75 1 45.78 247 VAL A CA 1
ATOM 1950 C C . VAL A 1 247 ? -7.387 29.5 24.016 1 45.78 247 VAL A C 1
ATOM 1952 O O . VAL A 1 247 ? -7.398 30.047 25.125 1 45.78 247 VAL A O 1
ATOM 1955 N N . SER A 1 248 ? -7.742 28.172 23.766 1 41.09 248 SER A N 1
ATOM 1956 C CA . SER A 1 248 ? -8.117 27.469 24.984 1 41.09 248 SER A CA 1
ATOM 1957 C C . SER A 1 248 ? -6.895 27.109 25.828 1 41.09 248 SER A C 1
ATOM 1959 O O . SER A 1 248 ? -7.02 26.719 26.984 1 41.09 248 SER A O 1
ATOM 1961 N N . HIS A 1 249 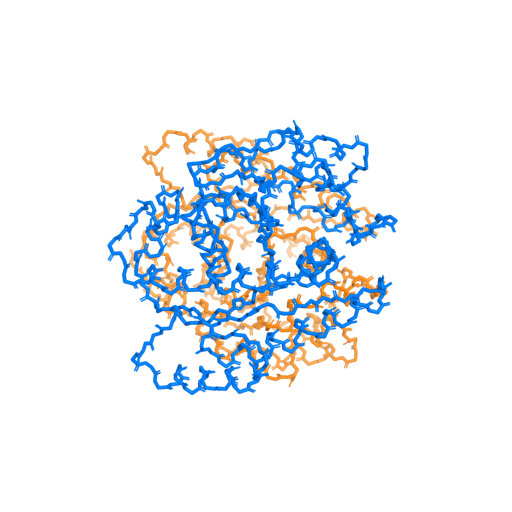? -5.773 26.875 25.188 1 39.94 249 HIS A N 1
ATOM 1962 C CA . HIS A 1 249 ? -4.609 26.547 26 1 39.94 249 HIS A CA 1
ATOM 1963 C C . HIS A 1 249 ? -3.916 27.797 26.516 1 39.94 249 HIS A C 1
ATOM 1965 O O . HIS A 1 249 ? -2.941 27.719 27.266 1 39.94 249 HIS A O 1
ATOM 1971 N N . ASP A 1 250 ? -4.164 28.953 25.969 1 32.84 250 ASP A N 1
ATOM 1972 C CA . ASP A 1 250 ? -3.65 30.094 26.703 1 32.84 250 ASP A CA 1
ATOM 1973 C C . ASP A 1 250 ? -4.582 30.469 27.859 1 32.84 250 ASP A C 1
ATOM 1975 O O . ASP A 1 250 ? -5.805 30.484 27.688 1 32.84 250 ASP A O 1
ATOM 1979 N N . MET B 1 1 ? 3.348 0.623 -11.258 1 68.5 1 MET B N 1
ATOM 1980 C CA . MET B 1 1 ? 4.387 -0.228 -11.828 1 68.5 1 MET B CA 1
ATOM 1981 C C . MET B 1 1 ? 3.787 -1.244 -12.797 1 68.5 1 MET B C 1
ATOM 1983 O O . MET B 1 1 ? 4.516 -2.004 -13.438 1 68.5 1 MET B O 1
ATOM 1987 N N . GLY B 1 2 ? 2.629 -1.262 -12.938 1 88.44 2 GLY B N 1
ATOM 1988 C CA . GLY B 1 2 ? 2.002 -2.105 -13.938 1 88.44 2 GLY B CA 1
ATOM 1989 C C . GLY B 1 2 ? 1.883 -3.555 -13.508 1 88.44 2 GLY B C 1
ATOM 1990 O O . GLY B 1 2 ? 1.647 -4.438 -14.344 1 88.44 2 GLY B O 1
ATOM 1991 N N . LYS B 1 3 ? 2.152 -3.826 -12.273 1 94.25 3 LYS B N 1
ATOM 1992 C CA . LYS B 1 3 ? 2.158 -5.176 -11.719 1 94.25 3 LYS B CA 1
ATOM 1993 C C . LYS B 1 3 ? 0.833 -5.883 -11.984 1 94.25 3 LYS B C 1
ATOM 1995 O O . LYS B 1 3 ? 0.811 -6.98 -12.547 1 94.25 3 LYS B O 1
ATOM 2000 N N . THR B 1 4 ? -0.227 -5.219 -11.672 1 97.19 4 THR B N 1
ATOM 2001 C CA . THR B 1 4 ? -1.556 -5.809 -11.789 1 97.19 4 THR B CA 1
ATOM 2002 C C . THR B 1 4 ? -1.872 -6.141 -13.25 1 97.19 4 THR B C 1
ATOM 2004 O O . THR B 1 4 ? -2.352 -7.234 -13.547 1 97.19 4 THR B O 1
ATOM 2007 N N . ALA B 1 5 ? -1.567 -5.215 -14.172 1 97.69 5 ALA B N 1
ATOM 2008 C CA . ALA B 1 5 ? -1.814 -5.43 -15.594 1 97.69 5 ALA B CA 1
ATOM 2009 C C . ALA B 1 5 ? -1.021 -6.625 -16.109 1 97.69 5 ALA B C 1
ATOM 2011 O O . ALA B 1 5 ? -1.551 -7.453 -16.859 1 97.69 5 ALA B O 1
ATOM 2012 N N . VAL B 1 6 ? 0.22 -6.703 -15.703 1 98.25 6 VAL B N 1
ATOM 2013 C CA . VAL B 1 6 ? 1.065 -7.812 -16.125 1 98.25 6 VAL B CA 1
ATOM 2014 C C . VAL B 1 6 ? 0.513 -9.125 -15.578 1 98.25 6 VAL B C 1
ATOM 2016 O O . VAL B 1 6 ? 0.393 -10.109 -16.312 1 98.25 6 VAL B O 1
ATOM 2019 N N . ALA B 1 7 ? 0.137 -9.133 -14.305 1 98.75 7 ALA B N 1
ATOM 2020 C CA . ALA B 1 7 ? -0.367 -10.352 -13.664 1 98.75 7 ALA B CA 1
ATOM 2021 C C . ALA B 1 7 ? -1.632 -10.852 -14.359 1 98.75 7 ALA B C 1
ATOM 2023 O O . ALA B 1 7 ? -1.733 -12.031 -14.695 1 98.75 7 ALA B O 1
ATOM 2024 N N . ILE B 1 8 ? -2.572 -9.961 -14.625 1 98.81 8 ILE B N 1
ATOM 2025 C CA . ILE B 1 8 ? -3.852 -10.328 -15.227 1 98.81 8 ILE B CA 1
ATOM 2026 C C . ILE B 1 8 ? -3.629 -10.836 -16.656 1 98.81 8 ILE B C 1
ATOM 2028 O O . ILE B 1 8 ? -4.199 -11.852 -17.047 1 98.81 8 ILE B O 1
ATOM 2032 N N . ASN B 1 9 ? -2.801 -10.172 -17.391 1 98.81 9 ASN B N 1
ATOM 2033 C CA . ASN B 1 9 ? -2.625 -10.547 -18.797 1 98.81 9 ASN B CA 1
ATOM 2034 C C . ASN B 1 9 ? -1.77 -11.797 -18.938 1 98.81 9 ASN B C 1
ATOM 2036 O O . ASN B 1 9 ? -1.958 -12.578 -19.875 1 98.81 9 ASN B O 1
ATOM 2040 N N . VAL B 1 10 ? -0.822 -12.055 -18.016 1 98.81 10 VAL B N 1
ATOM 2041 C CA . VAL B 1 10 ? -0.103 -13.328 -18 1 98.81 10 VAL B CA 1
ATOM 2042 C C . VAL B 1 10 ? -1.074 -14.461 -17.688 1 98.81 10 VAL B C 1
ATOM 2044 O O . VAL B 1 10 ? -1.042 -15.508 -18.344 1 98.81 10 VAL B O 1
ATOM 2047 N N . ALA B 1 11 ? -1.948 -14.242 -16.688 1 98.88 11 ALA B N 1
ATOM 2048 C CA . ALA B 1 11 ? -2.973 -15.234 -16.375 1 98.88 11 ALA B CA 1
ATOM 2049 C C . ALA B 1 11 ? -3.865 -15.5 -17.594 1 98.88 11 ALA B C 1
ATOM 2051 O O . ALA B 1 11 ? -4.172 -16.656 -17.891 1 98.88 11 ALA B O 1
ATOM 2052 N N . GLY B 1 12 ? -4.25 -14.422 -18.266 1 98.75 12 GLY B N 1
ATOM 2053 C CA . GLY B 1 12 ? -5.027 -14.555 -19.5 1 98.75 12 GLY B CA 1
ATOM 2054 C C . GLY B 1 12 ? -4.305 -15.336 -20.578 1 98.75 12 GLY B C 1
ATOM 2055 O O . GLY B 1 12 ? -4.91 -16.156 -21.266 1 98.75 12 GLY B O 1
ATOM 2056 N N . ALA B 1 13 ? -3.051 -15.109 -20.734 1 98.88 13 ALA B N 1
ATOM 2057 C CA . ALA B 1 13 ? -2.244 -15.805 -21.734 1 98.88 13 ALA B CA 1
ATOM 2058 C C . ALA B 1 13 ? -2.145 -17.297 -21.422 1 98.88 13 ALA B C 1
ATOM 2060 O O . ALA B 1 13 ? -2.211 -18.125 -22.328 1 98.88 13 ALA B O 1
ATOM 2061 N N . LEU B 1 14 ? -1.952 -17.594 -20.156 1 98.75 14 LEU B N 1
ATOM 2062 C CA . LEU B 1 14 ? -1.885 -18.984 -19.75 1 98.75 14 LEU B CA 1
ATOM 2063 C C . LEU B 1 14 ? -3.215 -19.688 -19.984 1 98.75 14 LEU B C 1
ATOM 2065 O O . LEU B 1 14 ? -3.24 -20.828 -20.469 1 98.75 14 LEU B O 1
ATOM 2069 N N . ASN B 1 15 ? -4.273 -18.984 -19.656 1 98.69 15 ASN B N 1
ATOM 2070 C CA . ASN B 1 15 ? -5.594 -19.531 -19.953 1 98.69 15 ASN B CA 1
ATOM 2071 C C . ASN B 1 15 ? -5.785 -19.75 -21.453 1 98.69 15 ASN B C 1
ATOM 2073 O O . ASN B 1 15 ? -6.355 -20.766 -21.875 1 98.69 15 ASN B O 1
ATOM 2077 N N . ASP B 1 16 ? -5.363 -18.781 -22.203 1 98 16 ASP B N 1
ATOM 2078 C CA . ASP B 1 16 ? -5.461 -18.859 -23.656 1 98 16 ASP B CA 1
ATOM 2079 C C . ASP B 1 16 ? -4.727 -20.078 -24.188 1 98 16 ASP B C 1
ATOM 2081 O O . ASP B 1 16 ? -5.062 -20.594 -25.266 1 98 16 ASP B O 1
ATOM 2085 N N . ARG B 1 17 ? -3.799 -20.594 -23.453 1 97.38 17 ARG B N 1
ATOM 2086 C CA . ARG B 1 17 ? -3.035 -21.781 -23.828 1 97.38 17 ARG B CA 1
ATOM 2087 C C . ARG B 1 17 ? -3.688 -23.047 -23.281 1 97.38 17 ARG B C 1
ATOM 2089 O O . ARG B 1 17 ? -3.143 -24.141 -23.422 1 97.38 17 ARG B O 1
ATOM 2096 N N . GLY B 1 18 ? -4.781 -22.922 -22.531 1 97.75 18 GLY B N 1
ATOM 2097 C CA . GLY B 1 18 ? -5.562 -24.062 -22.125 1 97.75 18 GLY B CA 1
ATOM 2098 C C . GLY B 1 18 ? -5.328 -24.453 -20.672 1 97.75 18 GLY B C 1
ATOM 2099 O O . GLY B 1 18 ? -5.773 -25.516 -20.219 1 97.75 18 GLY B O 1
ATOM 2100 N N . HIS B 1 19 ? -4.684 -23.562 -19.938 1 98.38 19 HIS B N 1
ATOM 2101 C CA . HIS B 1 19 ? -4.383 -23.891 -18.547 1 98.38 19 HIS B CA 1
ATOM 2102 C C . HIS B 1 19 ? -5.508 -23.453 -17.609 1 98.38 19 HIS B C 1
ATOM 2104 O O . HIS B 1 19 ? -6.125 -22.406 -17.844 1 98.38 19 HIS B O 1
ATOM 2110 N N . ASP B 1 20 ? -5.754 -24.25 -16.594 1 98.38 20 ASP B N 1
ATOM 2111 C CA . ASP B 1 20 ? -6.562 -23.812 -15.469 1 98.38 20 ASP B CA 1
ATOM 2112 C C . ASP B 1 20 ? -5.754 -22.922 -14.523 1 98.38 20 ASP B C 1
ATOM 2114 O O . ASP B 1 20 ? -4.785 -23.391 -13.906 1 98.38 20 ASP B O 1
ATOM 2118 N N . VAL B 1 21 ? -6.18 -21.672 -14.414 1 98.81 21 VAL B N 1
ATOM 2119 C CA . VAL B 1 21 ? -5.395 -20.703 -13.672 1 98.81 21 VAL B CA 1
ATOM 2120 C C . VAL B 1 21 ? -6.18 -20.219 -12.461 1 98.81 21 VAL B C 1
ATOM 2122 O O . VAL B 1 21 ? -7.367 -19.891 -12.57 1 98.81 21 VAL B O 1
ATOM 2125 N N . LEU B 1 22 ? -5.578 -20.219 -11.273 1 98.94 22 LEU B N 1
ATOM 2126 C CA . LEU B 1 22 ? -6.062 -19.5 -10.094 1 98.94 22 LEU B CA 1
ATOM 2127 C C . LEU B 1 22 ? -5.316 -18.172 -9.922 1 98.94 22 LEU B C 1
ATOM 2129 O O . LEU B 1 22 ? -4.082 -18.156 -9.891 1 98.94 22 LEU B O 1
ATOM 2133 N N . PHE B 1 23 ? -6.031 -17.094 -9.898 1 98.94 23 PHE B N 1
ATOM 2134 C CA . PHE B 1 23 ? -5.484 -15.766 -9.672 1 98.94 23 PHE B CA 1
ATOM 2135 C C . PHE B 1 23 ? -5.777 -15.297 -8.25 1 98.94 23 PHE B C 1
ATOM 2137 O O . PHE B 1 23 ? -6.941 -15.234 -7.84 1 98.94 23 PHE B O 1
ATOM 2144 N N . VAL B 1 24 ? -4.75 -14.984 -7.496 1 98.94 24 VAL B N 1
ATOM 2145 C CA . VAL B 1 24 ? -4.902 -14.516 -6.125 1 98.94 24 VAL B CA 1
ATOM 2146 C C . VAL B 1 24 ? -4.539 -13.031 -6.047 1 98.94 24 VAL B C 1
ATOM 2148 O O . VAL B 1 24 ? -3.396 -12.648 -6.305 1 98.94 24 VAL B O 1
ATOM 2151 N N . ASP B 1 25 ? -5.469 -12.195 -5.746 1 98.75 25 ASP B N 1
ATOM 2152 C CA . ASP B 1 25 ? -5.223 -10.789 -5.461 1 98.75 25 ASP B CA 1
ATOM 2153 C C . ASP B 1 25 ? -4.824 -10.586 -4 1 98.75 25 ASP B C 1
ATOM 2155 O O . ASP B 1 25 ? -5.688 -10.438 -3.133 1 98.75 25 ASP B O 1
ATOM 2159 N N . LEU B 1 26 ? -3.531 -10.469 -3.787 1 98.5 26 LEU B N 1
ATOM 2160 C CA . LEU B 1 26 ? -3.014 -10.383 -2.426 1 98.5 26 LEU B CA 1
ATOM 2161 C C . LEU B 1 26 ? -2.842 -8.93 -1.996 1 98.5 26 LEU B C 1
ATOM 2163 O O . LEU B 1 26 ? -2.471 -8.656 -0.852 1 98.5 26 LEU B O 1
ATOM 2167 N N . ASP B 1 27 ? -3.084 -7.988 -2.867 1 97.38 27 ASP B N 1
ATOM 2168 C CA . ASP B 1 27 ? -2.938 -6.562 -2.586 1 97.38 27 ASP B CA 1
ATOM 2169 C C . ASP B 1 27 ? -4.172 -6.012 -1.875 1 97.38 27 ASP B C 1
ATOM 2171 O O . ASP B 1 27 ? -5.27 -6.012 -2.436 1 97.38 27 ASP B O 1
ATOM 2175 N N . PRO B 1 28 ? -4.004 -5.387 -0.698 1 96.62 28 PRO B N 1
ATOM 2176 C CA . PRO B 1 28 ? -5.137 -4.844 0.053 1 96.62 28 PRO B CA 1
ATOM 2177 C C . PRO B 1 28 ? -5.906 -3.777 -0.725 1 96.62 28 PRO B C 1
ATOM 2179 O O . PRO B 1 28 ? -7.086 -3.543 -0.458 1 96.62 28 PRO B O 1
ATOM 2182 N N . GLN B 1 29 ? -5.301 -3.162 -1.726 1 93.69 29 GLN B N 1
ATOM 2183 C CA . GLN B 1 29 ? -5.969 -2.143 -2.529 1 93.69 29 GLN B CA 1
ATOM 2184 C C . GLN B 1 29 ? -7.016 -2.766 -3.447 1 93.69 29 GLN B C 1
ATOM 2186 O O . GLN B 1 29 ? -7.945 -2.084 -3.891 1 93.69 29 GLN B O 1
ATOM 2191 N N . GLY B 1 30 ? -6.906 -4.027 -3.779 1 96.19 30 GLY B N 1
ATOM 2192 C CA . GLY B 1 30 ? -7.926 -4.77 -4.508 1 96.19 30 GLY B CA 1
ATOM 2193 C C . GLY B 1 30 ? -8.023 -4.367 -5.969 1 96.19 30 GLY B C 1
ATOM 2194 O O . GLY B 1 30 ? -9.07 -4.547 -6.598 1 96.19 30 GLY B O 1
ATOM 2195 N N . ASN B 1 31 ? -6.934 -3.844 -6.562 1 95.62 31 ASN B N 1
ATOM 2196 C CA . ASN B 1 31 ? -6.984 -3.404 -7.953 1 95.62 31 ASN B CA 1
ATOM 2197 C C . ASN B 1 31 ? -7.297 -4.562 -8.898 1 95.62 31 ASN B C 1
ATOM 2199 O O . ASN B 1 31 ? -8.125 -4.43 -9.797 1 95.62 31 ASN B O 1
ATOM 2203 N N . ALA B 1 32 ? -6.652 -5.645 -8.68 1 98.25 32 ALA B N 1
ATOM 2204 C CA . ALA B 1 32 ? -6.914 -6.789 -9.555 1 98.25 32 ALA B CA 1
ATOM 2205 C C . ALA B 1 32 ? -8.352 -7.281 -9.398 1 98.25 32 ALA B C 1
ATOM 2207 O O . ALA B 1 32 ? -9 -7.625 -10.391 1 98.25 32 ALA B O 1
ATOM 2208 N N . THR B 1 33 ? -8.836 -7.375 -8.164 1 98.31 33 THR B N 1
ATOM 2209 C CA . THR B 1 33 ? -10.219 -7.746 -7.891 1 98.31 33 THR B CA 1
ATOM 2210 C C . THR B 1 33 ? -11.188 -6.867 -8.68 1 98.31 33 THR B C 1
ATOM 2212 O O . THR B 1 33 ? -12.086 -7.371 -9.352 1 98.31 33 THR B O 1
ATOM 2215 N N . GLU B 1 34 ? -10.945 -5.598 -8.664 1 96.44 34 GLU B N 1
ATOM 2216 C CA . GLU B 1 34 ? -11.781 -4.656 -9.398 1 96.44 34 GLU B CA 1
ATOM 2217 C C . GLU B 1 34 ? -11.594 -4.805 -10.906 1 96.44 34 GLU B C 1
ATOM 2219 O O . GLU B 1 34 ? -12.555 -4.766 -11.664 1 96.44 34 GLU B O 1
ATOM 2224 N N . ASN B 1 35 ? -10.352 -4.953 -11.344 1 97.94 35 ASN B N 1
ATOM 2225 C CA . ASN B 1 35 ? -9.992 -4.984 -12.758 1 97.94 35 ASN B CA 1
ATOM 2226 C C . ASN B 1 35 ? -10.43 -6.289 -13.414 1 97.94 35 ASN B C 1
ATOM 2228 O O . ASN B 1 35 ? -10.406 -6.406 -14.641 1 97.94 35 ASN B O 1
ATOM 2232 N N . LEU B 1 36 ? -10.836 -7.211 -12.586 1 98.5 36 LEU B N 1
ATOM 2233 C CA . LEU B 1 36 ? -11.391 -8.453 -13.109 1 98.5 36 LEU B CA 1
ATOM 2234 C C . LEU B 1 36 ? -12.906 -8.484 -12.969 1 98.5 36 LEU B C 1
ATOM 2236 O O . LEU B 1 36 ? -13.531 -9.539 -13.086 1 98.5 36 LEU B O 1
ATOM 2240 N N . GLY B 1 37 ? -13.461 -7.391 -12.656 1 97.12 37 GLY B N 1
ATOM 2241 C CA . GLY B 1 37 ? -14.898 -7.215 -12.695 1 97.12 37 GLY B CA 1
ATOM 2242 C C . GLY B 1 37 ? -15.586 -7.613 -11.406 1 97.12 37 GLY B C 1
ATOM 2243 O O . GLY B 1 37 ? -16.781 -7.914 -11.398 1 97.12 37 GLY B O 1
ATOM 2244 N N . MET B 1 38 ? -14.883 -7.59 -10.305 1 97.31 38 MET B N 1
ATOM 2245 C CA . MET B 1 38 ? -15.43 -8.102 -9.047 1 97.31 38 MET B CA 1
ATOM 2246 C C . MET B 1 38 ? -15.406 -7.031 -7.965 1 97.31 38 MET B C 1
ATOM 2248 O O . MET B 1 38 ? -15.086 -7.312 -6.812 1 97.31 38 MET B O 1
ATOM 2252 N N . ARG B 1 39 ? -15.664 -5.836 -8.297 1 93.06 39 ARG B N 1
ATOM 2253 C CA . ARG B 1 39 ? -15.625 -4.715 -7.363 1 93.06 39 ARG B CA 1
ATOM 2254 C C . ARG B 1 39 ? -16.516 -4.98 -6.152 1 93.06 39 ARG B C 1
ATOM 2256 O O . ARG B 1 39 ? -16.141 -4.641 -5.023 1 93.06 39 ARG B O 1
ATOM 2263 N N . GLU B 1 40 ? -17.656 -5.59 -6.344 1 92.44 40 GLU B N 1
ATOM 2264 C CA . GLU B 1 40 ? -18.641 -5.805 -5.281 1 92.44 40 GLU B CA 1
ATOM 2265 C C . GLU B 1 40 ? -18.141 -6.84 -4.277 1 92.44 40 GLU B C 1
ATOM 2267 O O . GLU B 1 40 ? -18.594 -6.863 -3.129 1 92.44 40 GLU B O 1
ATOM 2272 N N . VAL B 1 41 ? -17.234 -7.656 -4.699 1 95.94 41 VAL B N 1
ATOM 2273 C CA . VAL B 1 41 ? -16.719 -8.719 -3.842 1 95.94 41 VAL B CA 1
ATOM 2274 C C . VAL B 1 41 ? -15.727 -8.141 -2.838 1 95.94 41 VAL B C 1
ATOM 2276 O O . VAL B 1 41 ? -15.516 -8.711 -1.763 1 95.94 41 VAL B O 1
ATOM 2279 N N . TYR B 1 42 ? -15.156 -7.012 -3.139 1 96.19 42 TYR B N 1
ATOM 2280 C CA . TYR B 1 42 ? -14.078 -6.406 -2.365 1 96.19 42 TYR B CA 1
ATOM 2281 C C . TYR B 1 42 ? -14.539 -6.086 -0.948 1 96.19 42 TYR B C 1
ATOM 2283 O O . TYR B 1 42 ? -13.742 -6.152 -0.004 1 96.19 42 TYR B O 1
ATOM 2291 N N . ASP B 1 43 ? -15.773 -5.812 -0.683 1 92.5 43 ASP B N 1
ATOM 2292 C CA . ASP B 1 43 ? -16.234 -5.441 0.649 1 92.5 43 ASP B CA 1
ATOM 2293 C C . ASP B 1 43 ? -17.266 -6.445 1.171 1 92.5 43 ASP B C 1
ATOM 2295 O O . ASP B 1 43 ? -18.078 -6.117 2.035 1 92.5 43 ASP B O 1
ATOM 2299 N N . GLU B 1 44 ? -17.266 -7.605 0.587 1 94.81 44 GLU B N 1
ATOM 2300 C CA . GLU B 1 44 ? -18.141 -8.672 1.072 1 94.81 44 GLU B CA 1
ATOM 2301 C C . GLU B 1 44 ? -17.781 -9.07 2.502 1 94.81 44 GLU B C 1
ATOM 2303 O O . GLU B 1 44 ? -16.641 -8.914 2.926 1 94.81 44 GLU B O 1
ATOM 2308 N N . GLY B 1 45 ? -18.812 -9.539 3.234 1 94.31 45 GLY B N 1
ATOM 2309 C CA . GLY B 1 45 ? -18.594 -10 4.594 1 94.31 45 GLY B CA 1
ATOM 2310 C C . GLY B 1 45 ? -17.75 -11.258 4.668 1 94.31 45 GLY B C 1
ATOM 2311 O O . GLY B 1 45 ? -17.406 -11.836 3.637 1 94.31 45 GLY B O 1
ATOM 2312 N N . PRO B 1 46 ? -17.359 -11.664 5.863 1 95.06 46 PRO B N 1
ATOM 2313 C CA . PRO B 1 46 ? -16.547 -12.875 6.031 1 95.06 46 PRO B CA 1
ATOM 2314 C C . PRO B 1 46 ? -17.266 -14.125 5.523 1 95.06 46 PRO B C 1
ATOM 2316 O O . PRO B 1 46 ? -18.5 -14.156 5.445 1 95.06 46 PRO B O 1
ATOM 2319 N N . PRO B 1 47 ? -16.5 -15.133 5.086 1 97.31 47 PRO B N 1
ATOM 2320 C CA . PRO B 1 47 ? -15.047 -15.203 5.16 1 97.31 47 PRO B CA 1
ATOM 2321 C C . PRO B 1 47 ? -14.359 -14.469 4.008 1 97.31 47 PRO B C 1
ATOM 2323 O O . PRO B 1 47 ? -14.883 -14.438 2.889 1 97.31 47 PRO B O 1
ATOM 2326 N N . SER B 1 48 ? -13.289 -13.844 4.238 1 98.19 48 SER B N 1
ATOM 2327 C CA . SER B 1 48 ? -12.445 -13.172 3.256 1 98.19 48 SER B CA 1
ATOM 2328 C C . SER B 1 48 ? -11 -13.664 3.34 1 98.19 48 SER B C 1
ATOM 2330 O O . SER B 1 48 ? -10.672 -14.484 4.199 1 98.19 48 SER B O 1
ATOM 2332 N N . LEU B 1 49 ? -10.258 -13.203 2.438 1 98.5 49 LEU B N 1
ATOM 2333 C CA . LEU B 1 49 ? -8.836 -13.539 2.463 1 98.5 49 LEU B CA 1
ATOM 2334 C C . LEU B 1 49 ? -8.203 -13.109 3.781 1 98.5 49 LEU B C 1
ATOM 2336 O O . LEU B 1 49 ? -7.301 -13.781 4.285 1 98.5 49 LEU B O 1
ATOM 2340 N N . PHE B 1 50 ? -8.68 -12.039 4.375 1 98.38 50 PHE B N 1
ATOM 2341 C CA . PHE B 1 50 ? -8.219 -11.594 5.688 1 98.38 50 PHE B CA 1
ATOM 2342 C C . PHE B 1 50 ? -8.453 -12.672 6.734 1 98.38 50 PHE B C 1
ATOM 2344 O O . PHE B 1 50 ? -7.551 -13 7.516 1 98.38 50 PHE B O 1
ATOM 2351 N N . ASP B 1 51 ? -9.633 -13.195 6.758 1 98.19 51 ASP B N 1
ATOM 2352 C CA . ASP B 1 51 ? -9.992 -14.219 7.734 1 98.19 51 ASP B CA 1
ATOM 2353 C C . ASP B 1 51 ? -9.117 -15.461 7.578 1 98.19 51 ASP B C 1
ATOM 2355 O O . ASP B 1 51 ? -8.68 -16.047 8.57 1 98.19 51 ASP B O 1
ATOM 2359 N N . VAL B 1 52 ? -8.875 -15.797 6.348 1 98.12 52 VAL B N 1
ATOM 2360 C CA . VAL B 1 52 ? -8.125 -17 6.023 1 98.12 52 VAL B CA 1
ATOM 2361 C C . VAL B 1 52 ? -6.664 -16.828 6.426 1 98.12 52 VAL B C 1
ATOM 2363 O O . VAL B 1 52 ? -6.027 -17.781 6.898 1 98.12 52 VAL B O 1
ATOM 2366 N N . LEU B 1 53 ? -6.098 -15.656 6.309 1 98.12 53 LEU B N 1
ATOM 2367 C CA . LEU B 1 53 ? -4.68 -15.422 6.555 1 98.12 53 LEU B CA 1
ATOM 2368 C C . LEU B 1 53 ? -4.43 -15.109 8.023 1 98.12 53 LEU B C 1
ATOM 2370 O O . LEU B 1 53 ? -3.328 -15.336 8.531 1 98.12 53 LEU B O 1
ATOM 2374 N N . SER B 1 54 ? -5.426 -14.586 8.734 1 97.12 54 SER B N 1
ATOM 2375 C CA . SER B 1 54 ? -5.191 -14.078 10.078 1 97.12 54 SER B CA 1
ATOM 2376 C C . SER B 1 54 ? -5.562 -15.117 11.133 1 97.12 54 SER B C 1
ATOM 2378 O O . SER B 1 54 ? -5.188 -14.992 12.297 1 97.12 54 SER B O 1
ATOM 2380 N N . ASP B 1 55 ? -6.328 -16.156 10.734 1 95.88 55 ASP B N 1
ATOM 2381 C CA . ASP B 1 55 ? -6.793 -17.156 11.672 1 95.88 55 ASP B CA 1
ATOM 2382 C C . ASP B 1 55 ? -6.695 -18.562 11.07 1 95.88 55 ASP B C 1
ATOM 2384 O O . ASP B 1 55 ? -7.469 -18.922 10.18 1 95.88 55 ASP B O 1
ATOM 2388 N N . ALA B 1 56 ? -5.883 -19.344 11.641 1 93.62 56 ALA B N 1
ATOM 2389 C CA . ALA B 1 56 ? -5.617 -20.688 11.141 1 93.62 56 ALA B CA 1
ATOM 2390 C C . ALA B 1 56 ? -6.898 -21.516 11.102 1 93.62 56 ALA B C 1
ATOM 2392 O O . ALA B 1 56 ? -7.062 -22.375 10.227 1 93.62 56 ALA B O 1
ATOM 2393 N N . GLU B 1 57 ? -7.832 -21.25 11.914 1 95.31 57 GLU B N 1
ATOM 2394 C CA . GLU B 1 57 ? -9.078 -22.016 11.984 1 95.31 57 GLU B CA 1
ATOM 2395 C C . GLU B 1 57 ? -9.961 -21.734 10.766 1 95.31 57 GLU B C 1
ATOM 2397 O O . GLU B 1 57 ? -10.898 -22.484 10.484 1 95.31 57 GLU B O 1
ATOM 2402 N N . ASN B 1 58 ? -9.617 -20.688 10.023 1 97.12 58 ASN B N 1
ATOM 2403 C CA . ASN B 1 58 ? -10.43 -20.281 8.883 1 97.12 58 ASN B CA 1
ATOM 2404 C C . ASN B 1 58 ? -9.766 -20.672 7.559 1 97.12 58 ASN B C 1
ATOM 2406 O O . ASN B 1 58 ? -10.297 -20.375 6.488 1 97.12 58 ASN B O 1
ATOM 2410 N N . ARG B 1 59 ? -8.633 -21.359 7.539 1 95.75 59 ARG B N 1
ATOM 2411 C CA . ARG B 1 59 ? -7.855 -21.656 6.336 1 95.75 59 ARG B CA 1
ATOM 2412 C C . ARG B 1 59 ? -8.664 -22.484 5.344 1 95.75 59 ARG B C 1
ATOM 2414 O O . ARG B 1 59 ? -8.539 -22.312 4.133 1 95.75 59 ARG B O 1
ATOM 2421 N N . HIS B 1 60 ? -9.5 -23.344 5.883 1 95 60 HIS B N 1
ATOM 2422 C CA . HIS B 1 60 ? -10.289 -24.219 5.027 1 95 60 HIS B CA 1
ATOM 2423 C C . HIS B 1 60 ? -11.305 -23.438 4.207 1 95 60 HIS B C 1
ATOM 2425 O O . HIS B 1 60 ? -11.805 -23.922 3.193 1 95 60 HIS B O 1
ATOM 2431 N N . HIS B 1 61 ? -11.602 -22.203 4.555 1 97.75 61 HIS B N 1
ATOM 2432 C CA . HIS B 1 61 ? -12.555 -21.375 3.828 1 97.75 61 HIS B CA 1
ATOM 2433 C C . HIS B 1 61 ? -11.945 -20.844 2.537 1 97.75 61 HIS B C 1
ATOM 2435 O O . HIS B 1 61 ? -12.633 -20.188 1.74 1 97.75 61 HIS B O 1
ATOM 2441 N N . MET B 1 62 ? -10.68 -21.141 2.27 1 98.38 62 MET B N 1
ATOM 2442 C CA . MET B 1 62 ? -10.031 -20.688 1.044 1 98.38 62 MET B CA 1
ATOM 2443 C C . MET B 1 62 ? -10.82 -21.125 -0.186 1 98.38 62 MET B C 1
ATOM 2445 O O . MET B 1 62 ? -10.984 -20.359 -1.134 1 98.38 62 MET B O 1
ATOM 2449 N N . ALA B 1 63 ? -11.305 -22.312 -0.132 1 97.88 63 ALA B N 1
ATOM 2450 C CA . ALA B 1 63 ? -12.07 -22.844 -1.255 1 97.88 63 ALA B CA 1
ATOM 2451 C C . ALA B 1 63 ? -13.352 -22.047 -1.473 1 97.88 63 ALA B C 1
ATOM 2453 O O . ALA B 1 63 ? -13.797 -21.875 -2.609 1 97.88 63 ALA B O 1
ATOM 2454 N N . ASP B 1 64 ? -13.898 -21.516 -0.379 1 98 64 ASP B N 1
ATOM 2455 C CA . ASP B 1 64 ? -15.141 -20.766 -0.429 1 98 64 ASP B CA 1
ATOM 2456 C C . ASP B 1 64 ? -14.914 -19.359 -1.015 1 98 64 ASP B C 1
ATOM 2458 O O . ASP B 1 64 ? -15.859 -18.703 -1.436 1 98 64 ASP B O 1
ATOM 2462 N N . LEU B 1 65 ? -13.695 -18.938 -1.063 1 98.56 65 LEU B N 1
ATOM 2463 C CA . LEU B 1 65 ? -13.383 -17.594 -1.532 1 98.56 65 LEU B CA 1
ATOM 2464 C C . LEU B 1 65 ? -13.281 -17.562 -3.053 1 98.56 65 LEU B C 1
ATOM 2466 O O . LEU B 1 65 ? -13.328 -16.484 -3.658 1 98.56 65 LEU B O 1
ATOM 2470 N N . VAL B 1 66 ? -13.086 -18.688 -3.678 1 98.69 66 VAL B N 1
ATOM 2471 C CA . VAL B 1 66 ? -12.82 -18.75 -5.109 1 98.69 66 VAL B CA 1
ATOM 2472 C C . VAL B 1 66 ? -14.047 -18.266 -5.887 1 98.69 66 VAL B C 1
ATOM 2474 O O . VAL B 1 66 ? -15.164 -18.734 -5.652 1 98.69 66 VAL B O 1
ATOM 2477 N N . ARG B 1 67 ? -13.805 -17.312 -6.719 1 98.62 67 ARG B N 1
ATOM 2478 C CA . ARG B 1 67 ? -14.828 -16.781 -7.621 1 98.62 67 ARG B CA 1
ATOM 2479 C C . ARG B 1 67 ? -14.523 -17.156 -9.07 1 98.62 67 ARG B C 1
ATOM 2481 O O . ARG B 1 67 ? -13.367 -17.109 -9.5 1 98.62 67 ARG B O 1
ATOM 2488 N N . GLU B 1 68 ? -15.555 -17.484 -9.789 1 97.94 68 GLU B N 1
ATOM 2489 C CA . GLU B 1 68 ? -15.391 -17.828 -11.195 1 97.94 68 GLU B CA 1
ATOM 2490 C C . GLU B 1 68 ? -15.258 -16.578 -12.07 1 97.94 68 GLU B C 1
ATOM 2492 O O . GLU B 1 68 ? -15.922 -15.57 -11.82 1 97.94 68 GLU B O 1
ATOM 2497 N N . HIS B 1 69 ? -14.391 -16.609 -12.984 1 98.12 69 HIS B N 1
ATOM 2498 C CA . HIS B 1 69 ? -14.203 -15.648 -14.062 1 98.12 69 HIS B CA 1
ATOM 2499 C C . HIS B 1 69 ? -14.047 -16.344 -15.406 1 98.12 69 HIS B C 1
ATOM 2501 O O . HIS B 1 69 ? -13.672 -17.516 -15.469 1 98.12 69 HIS B O 1
ATOM 2507 N N . GLU B 1 70 ? -14.383 -15.656 -16.484 1 97.31 70 GLU B N 1
ATOM 2508 C CA . GLU B 1 70 ? -14.352 -16.234 -17.812 1 97.31 70 GLU B CA 1
ATOM 2509 C C . GLU B 1 70 ? -12.961 -16.781 -18.141 1 97.31 70 GLU B C 1
ATOM 2511 O O . GLU B 1 70 ? -12.836 -17.797 -18.844 1 97.31 70 GLU B O 1
ATOM 2516 N N . GLU B 1 71 ? -11.914 -16.234 -17.656 1 98.38 71 GLU B N 1
ATOM 2517 C CA . GLU B 1 71 ? -10.547 -16.562 -18.047 1 98.38 71 GLU B CA 1
ATOM 2518 C C . GLU B 1 71 ? -9.828 -17.344 -16.969 1 98.38 71 GLU B C 1
ATOM 2520 O O . GLU B 1 71 ? -8.906 -18.109 -17.25 1 98.38 71 GLU B O 1
ATOM 2525 N N . MET B 1 72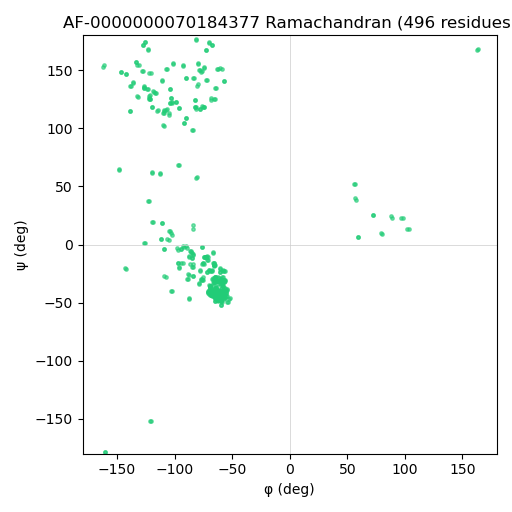 ? -10.203 -17.156 -15.695 1 98.69 72 MET B N 1
ATOM 2526 C CA . MET B 1 72 ? -9.5 -17.719 -14.539 1 98.69 72 MET B CA 1
ATOM 2527 C C . MET B 1 72 ? -10.391 -17.719 -13.305 1 98.69 72 MET B C 1
ATOM 2529 O O . MET B 1 72 ? -11.352 -16.953 -13.227 1 98.69 72 MET B O 1
ATOM 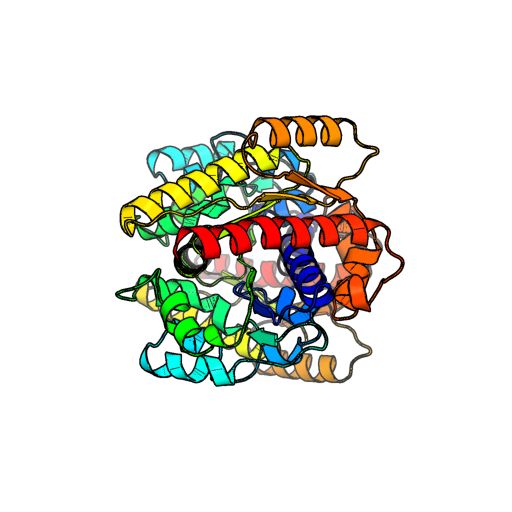2533 N N . ASP B 1 73 ? -10.125 -18.609 -12.406 1 98.88 73 ASP B N 1
ATOM 2534 C CA . ASP B 1 73 ? -10.711 -18.469 -11.078 1 98.88 73 ASP B CA 1
ATOM 2535 C C . ASP B 1 73 ? -9.945 -17.438 -10.25 1 98.88 73 ASP B C 1
ATOM 2537 O O . ASP B 1 73 ? -8.75 -17.234 -10.469 1 98.88 73 ASP B O 1
ATOM 2541 N N . VAL B 1 74 ? -10.664 -16.766 -9.328 1 98.88 74 VAL B N 1
ATOM 2542 C CA . VAL B 1 74 ? -10.055 -15.641 -8.633 1 98.88 74 VAL B CA 1
ATOM 2543 C C . VAL B 1 74 ? -10.305 -15.766 -7.129 1 98.88 74 VAL B C 1
ATOM 2545 O O . VAL B 1 74 ? -11.43 -16.062 -6.707 1 98.88 74 VAL B O 1
ATOM 2548 N N . VAL B 1 75 ? -9.297 -15.695 -6.363 1 98.88 75 VAL B N 1
ATOM 2549 C CA . VAL B 1 75 ? -9.43 -15.344 -4.953 1 98.88 75 VAL B CA 1
ATOM 2550 C C . VAL B 1 75 ? -9.281 -13.836 -4.781 1 98.88 75 VAL B C 1
ATOM 2552 O O . VAL B 1 75 ? -8.164 -13.297 -4.84 1 98.88 75 VAL B O 1
ATOM 2555 N N . PRO B 1 76 ? -10.367 -13.141 -4.566 1 98.81 76 PRO B N 1
ATOM 2556 C CA . PRO B 1 76 ? -10.328 -11.672 -4.516 1 98.81 76 PRO B CA 1
ATOM 2557 C C . PRO B 1 76 ? -9.719 -11.148 -3.219 1 98.81 76 PRO B C 1
ATOM 2559 O O . PRO B 1 76 ? -9.68 -11.859 -2.213 1 98.81 76 PRO B O 1
ATOM 2562 N N . SER B 1 77 ? -9.148 -9.961 -3.318 1 98.38 77 SER B N 1
ATOM 2563 C CA . SER B 1 77 ? -8.812 -9.227 -2.102 1 98.38 77 SER B CA 1
ATOM 2564 C C . SER B 1 77 ? -10.07 -8.727 -1.398 1 98.38 77 SER B C 1
ATOM 2566 O O . SER B 1 77 ? -11.188 -8.992 -1.842 1 98.38 77 SER B O 1
ATOM 2568 N N . ASN B 1 78 ? -9.883 -8.188 -0.283 1 97.81 78 ASN B N 1
ATOM 2569 C CA . ASN B 1 78 ? -10.945 -7.664 0.574 1 97.81 78 ASN B CA 1
ATOM 2570 C C . ASN B 1 78 ? -10.484 -6.438 1.356 1 97.81 78 ASN B C 1
ATOM 2572 O O . ASN B 1 78 ? -9.305 -6.324 1.697 1 97.81 78 ASN B O 1
ATOM 2576 N N . ILE B 1 79 ? -11.367 -5.543 1.632 1 96.69 79 ILE B N 1
ATOM 2577 C CA . ILE B 1 79 ? -11.055 -4.301 2.33 1 96.69 79 ILE B CA 1
ATOM 2578 C C . ILE B 1 79 ? -10.414 -4.613 3.68 1 96.69 79 ILE B C 1
ATOM 2580 O O . ILE B 1 79 ? -9.562 -3.865 4.16 1 96.69 79 ILE B O 1
ATOM 2584 N N . ASP B 1 80 ? -10.742 -5.723 4.32 1 97.62 80 ASP B N 1
ATOM 2585 C CA . ASP B 1 80 ? -10.18 -6.102 5.613 1 97.62 80 ASP B CA 1
ATOM 2586 C C . ASP B 1 80 ? -8.68 -6.383 5.492 1 97.62 80 ASP B C 1
ATOM 2588 O O . ASP B 1 80 ? -7.953 -6.332 6.488 1 97.62 80 ASP B O 1
ATOM 2592 N N . MET B 1 81 ? -8.234 -6.609 4.242 1 97.81 81 MET B N 1
ATOM 2593 C CA . MET B 1 81 ? -6.816 -6.879 4.012 1 97.81 81 MET B CA 1
ATOM 2594 C C . MET B 1 81 ? -5.973 -5.652 4.344 1 97.81 81 MET B C 1
ATOM 2596 O O . MET B 1 81 ? -4.762 -5.762 4.539 1 97.81 81 MET B O 1
ATOM 2600 N N . THR B 1 82 ? -6.543 -4.477 4.469 1 96.62 82 THR B N 1
ATOM 2601 C CA . THR B 1 82 ? -5.805 -3.275 4.844 1 96.62 82 THR B CA 1
ATOM 2602 C C . THR B 1 82 ? -5.27 -3.395 6.27 1 96.62 82 THR B C 1
ATOM 2604 O O . THR B 1 82 ? -4.328 -2.695 6.645 1 96.62 82 THR B O 1
ATOM 2607 N N . ALA B 1 83 ? -5.828 -4.336 7.082 1 96.75 83 ALA B N 1
ATOM 2608 C CA . ALA B 1 83 ? -5.453 -4.512 8.484 1 96.75 83 ALA B CA 1
ATOM 2609 C C . ALA B 1 83 ? -4.711 -5.832 8.688 1 96.75 83 ALA B C 1
ATOM 2611 O O . ALA B 1 83 ? -4.562 -6.293 9.82 1 96.75 83 ALA B O 1
ATOM 2612 N N . VAL B 1 84 ? -4.195 -6.406 7.617 1 97.06 84 VAL B N 1
ATOM 2613 C CA . VAL B 1 84 ? -3.736 -7.789 7.734 1 97.06 84 VAL B CA 1
ATOM 2614 C C . VAL B 1 84 ? -2.318 -7.816 8.297 1 97.06 84 VAL B C 1
ATOM 2616 O O . VAL B 1 84 ? -1.921 -8.781 8.953 1 97.06 84 VAL B O 1
ATOM 2619 N N . GLU B 1 85 ? -1.512 -6.777 8.102 1 94.94 85 GLU B N 1
ATOM 2620 C CA . GLU B 1 85 ? -0.086 -6.785 8.414 1 94.94 85 GLU B CA 1
ATOM 2621 C C . GLU B 1 85 ? 0.15 -6.957 9.906 1 94.94 85 GLU B C 1
ATOM 2623 O O . GLU B 1 85 ? 0.961 -7.785 10.328 1 94.94 85 GLU B O 1
ATOM 2628 N N . PRO B 1 86 ? -0.551 -6.211 10.781 1 93.5 86 PRO B N 1
ATOM 2629 C CA . PRO B 1 86 ? -0.378 -6.441 12.219 1 93.5 86 PRO B CA 1
ATOM 2630 C C . PRO B 1 86 ? -0.741 -7.863 12.633 1 93.5 86 PRO B C 1
ATOM 2632 O O . PRO B 1 86 ? -0.087 -8.438 13.508 1 93.5 86 PRO B O 1
ATOM 2635 N N . GLU B 1 87 ? -1.804 -8.422 12.008 1 95.38 87 GLU B N 1
ATOM 2636 C CA . GLU B 1 87 ? -2.232 -9.781 12.32 1 95.38 87 GLU B CA 1
ATOM 2637 C C . GLU B 1 87 ? -1.153 -10.797 11.953 1 95.38 87 GLU B C 1
ATOM 2639 O O . GLU B 1 87 ? -0.885 -11.734 12.719 1 95.38 87 GLU B O 1
ATOM 2644 N N . LEU B 1 88 ? -0.513 -10.602 10.828 1 96.25 88 LEU B N 1
ATOM 2645 C CA . LEU B 1 88 ? 0.55 -11.5 10.391 1 96.25 88 LEU B CA 1
ATOM 2646 C C . LEU B 1 88 ? 1.783 -11.359 11.273 1 96.25 88 LEU B C 1
ATOM 2648 O O . LEU B 1 88 ? 2.449 -12.344 11.586 1 96.25 88 LEU B O 1
ATOM 2652 N N . THR B 1 89 ? 2.084 -10.125 11.648 1 93.5 89 THR B N 1
ATOM 2653 C CA . THR B 1 89 ? 3.24 -9.852 12.5 1 93.5 89 THR B CA 1
ATOM 2654 C C . THR B 1 89 ? 3.131 -10.609 13.82 1 93.5 89 THR B C 1
ATOM 2656 O O . THR B 1 89 ? 4.137 -11.078 14.359 1 93.5 89 THR B O 1
ATOM 2659 N N . LEU B 1 90 ? 1.973 -10.773 14.32 1 91.88 90 LEU B N 1
ATOM 2660 C CA . LEU B 1 90 ? 1.745 -11.398 15.617 1 91.88 90 LEU B CA 1
ATOM 2661 C C . LEU B 1 90 ? 1.629 -12.914 15.477 1 91.88 90 LEU B C 1
ATOM 2663 O O . LEU B 1 90 ? 1.665 -13.633 16.469 1 91.88 90 LEU B O 1
ATOM 2667 N N . SER B 1 91 ? 1.536 -13.359 14.289 1 93.38 91 SER B N 1
ATOM 2668 C CA . SER B 1 91 ? 1.337 -14.781 14.031 1 93.38 91 SER B CA 1
ATOM 2669 C C . SER B 1 91 ? 2.633 -15.57 14.219 1 93.38 91 SER B C 1
ATOM 2671 O O . SER B 1 91 ? 3.719 -15.047 13.953 1 93.38 91 SER B O 1
ATOM 2673 N N . ARG B 1 92 ? 2.58 -16.859 14.648 1 89.44 92 ARG B N 1
ATOM 2674 C CA . ARG B 1 92 ? 3.734 -17.734 14.797 1 89.44 92 ARG B CA 1
ATOM 2675 C C . ARG B 1 92 ? 4.359 -18.047 13.445 1 89.44 92 ARG B C 1
ATOM 2677 O O . ARG B 1 92 ? 5.578 -18.188 13.336 1 89.44 92 ARG B O 1
ATOM 2684 N N . ARG B 1 93 ? 3.584 -18.141 12.375 1 92.06 93 ARG B N 1
ATOM 2685 C CA . ARG B 1 93 ? 4.051 -18.438 11.023 1 92.06 93 ARG B CA 1
ATOM 2686 C C . ARG B 1 93 ? 3.707 -17.297 10.062 1 92.06 93 ARG B C 1
ATOM 2688 O O . ARG B 1 93 ? 3.1 -17.531 9.016 1 92.06 93 ARG B O 1
ATOM 2695 N N . SER B 1 94 ? 4.277 -16.172 10.359 1 92.19 94 SER B N 1
ATOM 2696 C CA . SER B 1 94 ? 3.865 -14.914 9.742 1 92.19 94 SER B CA 1
ATOM 2697 C C . SER B 1 94 ? 4.027 -14.961 8.227 1 92.19 94 SER B C 1
ATOM 2699 O O . SER B 1 94 ? 3.221 -14.391 7.492 1 92.19 94 SER B O 1
ATOM 2701 N N . GLY B 1 95 ? 5.004 -15.711 7.77 1 96.25 95 GLY B N 1
ATOM 2702 C CA . GLY B 1 95 ? 5.316 -15.688 6.348 1 96.25 95 GLY B CA 1
ATOM 2703 C C . GLY B 1 95 ? 4.781 -16.891 5.602 1 96.25 95 GLY B C 1
ATOM 2704 O O . GLY B 1 95 ? 4.98 -17.031 4.395 1 96.25 95 GLY B O 1
ATOM 2705 N N . GLN B 1 96 ? 3.938 -17.781 6.223 1 97.69 96 GLN B N 1
ATOM 2706 C CA . GLN B 1 96 ? 3.6 -19.047 5.602 1 97.69 96 GLN B CA 1
ATOM 2707 C C . GLN B 1 96 ? 2.088 -19.234 5.488 1 97.69 96 GLN B C 1
ATOM 2709 O O . GLN B 1 96 ? 1.611 -20.266 5.02 1 97.69 96 GLN B O 1
ATOM 2714 N N . GLN B 1 97 ? 1.338 -18.25 5.922 1 98.25 97 GLN B N 1
ATOM 2715 C CA . GLN B 1 97 ? -0.108 -18.391 6.051 1 98.25 97 GLN B CA 1
ATOM 2716 C C . GLN B 1 97 ? -0.762 -18.625 4.695 1 98.25 97 GLN B C 1
ATOM 2718 O O . GLN B 1 97 ? -1.674 -19.453 4.574 1 98.25 97 GLN B O 1
ATOM 2723 N N . LEU B 1 98 ? -0.293 -17.953 3.65 1 98.69 98 LEU B N 1
ATOM 2724 C CA . LEU B 1 98 ? -0.883 -18.109 2.326 1 98.69 98 LEU B CA 1
ATOM 2725 C C . LEU B 1 98 ? -0.612 -19.5 1.775 1 98.69 98 LEU B C 1
ATOM 2727 O O . LEU B 1 98 ? -1.491 -20.109 1.165 1 98.69 98 LEU B O 1
ATOM 2731 N N . SER B 1 99 ? 0.647 -19.969 1.955 1 98.56 99 SER B N 1
ATOM 2732 C CA . SER B 1 99 ? 0.991 -21.328 1.504 1 98.56 99 SER B CA 1
ATOM 2733 C C . SER B 1 99 ? 0.071 -22.359 2.127 1 98.56 99 SER B C 1
ATOM 2735 O O . SER B 1 99 ? -0.444 -23.234 1.431 1 98.56 99 SER B O 1
ATOM 2737 N N . LEU B 1 100 ? -0.148 -22.266 3.391 1 98.12 100 LEU B N 1
ATOM 2738 C CA . LEU B 1 100 ? -1.01 -23.188 4.117 1 98.12 100 LEU B CA 1
ATOM 2739 C C . LEU B 1 100 ? -2.449 -23.094 3.625 1 98.12 100 LEU B C 1
ATOM 2741 O O . LEU B 1 100 ? -3.135 -24.109 3.494 1 98.12 100 LEU B O 1
ATOM 2745 N N . ALA B 1 101 ? -2.918 -21.891 3.338 1 98.44 101 ALA B N 1
ATOM 2746 C CA . ALA B 1 101 ? -4.277 -21.688 2.84 1 98.44 101 ALA B CA 1
ATOM 2747 C C . ALA B 1 101 ? -4.434 -22.266 1.436 1 98.44 101 ALA B C 1
ATOM 2749 O O . ALA B 1 101 ? -5.453 -22.891 1.126 1 98.44 101 ALA B O 1
ATOM 2750 N N . LEU B 1 102 ? -3.436 -22.078 0.593 1 98.62 102 LEU B N 1
ATOM 2751 C CA . LEU B 1 102 ? -3.498 -22.484 -0.805 1 98.62 102 LEU B CA 1
ATOM 2752 C C . LEU B 1 102 ? -3.531 -24 -0.924 1 98.62 102 LEU B C 1
ATOM 2754 O O . LEU B 1 102 ? -3.986 -24.547 -1.936 1 98.62 102 LEU B O 1
ATOM 2758 N N . GLU B 1 103 ? -3.078 -24.719 0.043 1 98 103 GLU B N 1
ATOM 2759 C CA . GLU B 1 103 ? -3.113 -26.172 0.043 1 98 103 GLU B CA 1
ATOM 2760 C C . GLU B 1 103 ? -4.539 -26.688 -0.141 1 98 103 GLU B C 1
ATOM 2762 O O . GLU B 1 103 ? -4.742 -27.797 -0.636 1 98 103 GLU B O 1
ATOM 2767 N N . HIS B 1 104 ? -5.473 -25.922 0.168 1 97.75 104 HIS B N 1
ATOM 2768 C CA . HIS B 1 104 ? -6.871 -26.328 0.135 1 97.75 104 HIS B CA 1
ATOM 2769 C C . HIS B 1 104 ? -7.453 -26.188 -1.267 1 97.75 104 HIS B C 1
ATOM 2771 O O . HIS B 1 104 ? -8.531 -26.719 -1.55 1 97.75 104 HIS B O 1
ATOM 2777 N N . VAL B 1 105 ? -6.691 -25.547 -2.229 1 97.94 105 VAL B N 1
ATOM 2778 C CA . VAL B 1 105 ? -7.348 -25.281 -3.504 1 97.94 105 VAL B CA 1
ATOM 2779 C C . VAL B 1 105 ? -6.355 -25.484 -4.648 1 97.94 105 VAL B C 1
ATOM 2781 O O . VAL B 1 105 ? -6.754 -25.656 -5.801 1 97.94 105 VAL B O 1
ATOM 2784 N N . GLU B 1 106 ? -5.066 -25.438 -4.414 1 96.81 106 GLU B N 1
ATOM 2785 C CA . GLU B 1 106 ? -4.074 -25.234 -5.465 1 96.81 106 GLU B CA 1
ATOM 2786 C C . GLU B 1 106 ? -3.996 -26.438 -6.398 1 96.81 106 GLU B C 1
ATOM 2788 O O . GLU B 1 106 ? -3.666 -26.297 -7.578 1 96.81 106 GLU B O 1
ATOM 2793 N N . ASP B 1 107 ? -4.379 -27.625 -6.02 1 96.62 107 ASP B N 1
ATOM 2794 C CA . ASP B 1 107 ? -4.23 -28.859 -6.797 1 96.62 107 ASP B CA 1
ATOM 2795 C C . ASP B 1 107 ? -5.188 -28.875 -7.984 1 96.62 107 ASP B C 1
ATOM 2797 O O . ASP B 1 107 ? -5.031 -29.688 -8.906 1 96.62 107 ASP B O 1
ATOM 2801 N N . ARG B 1 108 ? -6.09 -27.984 -8.047 1 96.56 108 ARG B N 1
ATOM 2802 C CA . ARG B 1 108 ? -7.094 -27.938 -9.102 1 96.56 108 ARG B CA 1
ATOM 2803 C C . ARG B 1 108 ? -6.605 -27.094 -10.281 1 96.56 108 ARG B C 1
ATOM 2805 O O . ARG B 1 108 ? -7.262 -27.031 -11.32 1 96.56 108 ARG B O 1
ATOM 2812 N N . TYR B 1 109 ? -5.441 -26.562 -10.125 1 98.38 109 TYR B N 1
ATOM 2813 C CA . TYR B 1 109 ? -4.992 -25.594 -11.117 1 98.38 109 TYR B CA 1
ATOM 2814 C C . TYR B 1 109 ? -3.611 -25.953 -11.648 1 98.38 109 TYR B C 1
ATOM 2816 O O . TYR B 1 109 ? -2.795 -26.531 -10.93 1 98.38 109 TYR B O 1
ATOM 2824 N N . ASP B 1 110 ? -3.416 -25.594 -12.867 1 98.12 110 ASP B N 1
ATOM 2825 C CA . ASP B 1 110 ? -2.096 -25.734 -13.477 1 98.12 110 ASP B CA 1
ATOM 2826 C C . ASP B 1 110 ? -1.162 -24.609 -13.031 1 98.12 110 ASP B C 1
ATOM 2828 O O . ASP B 1 110 ? 0.042 -24.828 -12.867 1 98.12 110 ASP B O 1
ATOM 2832 N N . TYR B 1 111 ? -1.725 -23.438 -12.82 1 98.56 111 TYR B N 1
ATOM 2833 C CA . TYR B 1 111 ? -0.975 -22.266 -12.406 1 98.56 111 TYR B CA 1
ATOM 2834 C C . TYR B 1 111 ? -1.71 -21.516 -11.297 1 98.56 111 TYR B C 1
ATOM 2836 O O . TYR B 1 111 ? -2.936 -21.375 -11.336 1 98.56 111 TYR B O 1
ATOM 2844 N N . VAL B 1 112 ? -0.939 -21.047 -10.312 1 98.81 112 VAL B N 1
ATOM 2845 C CA . VAL B 1 112 ? -1.402 -20.047 -9.352 1 98.81 112 VAL B CA 1
ATOM 2846 C C . VAL B 1 112 ? -0.606 -18.75 -9.516 1 98.81 112 VAL B C 1
ATOM 2848 O O . VAL B 1 112 ? 0.618 -18.75 -9.359 1 98.81 112 VAL B O 1
ATOM 2851 N N . ILE B 1 113 ? -1.267 -17.672 -9.914 1 98.88 113 ILE B N 1
ATOM 2852 C CA . ILE B 1 113 ? -0.668 -16.359 -10.062 1 98.88 113 ILE B CA 1
ATOM 2853 C C . ILE B 1 113 ? -1.046 -15.477 -8.867 1 98.88 113 ILE B C 1
ATOM 2855 O O . ILE B 1 113 ? -2.229 -15.281 -8.586 1 98.88 113 ILE B O 1
ATOM 2859 N N . ILE B 1 114 ? -0.09 -14.984 -8.172 1 98.88 114 ILE B N 1
ATOM 2860 C CA . ILE B 1 114 ? -0.324 -14.141 -7.004 1 98.88 114 ILE B CA 1
ATOM 2861 C C . ILE B 1 114 ? 0.061 -12.703 -7.316 1 98.88 114 ILE B C 1
ATOM 2863 O O . ILE B 1 114 ? 1.233 -12.398 -7.555 1 98.88 114 ILE B O 1
ATOM 2867 N N . ASP B 1 115 ? -0.869 -11.797 -7.371 1 98.5 115 ASP B N 1
ATOM 2868 C CA . ASP B 1 115 ? -0.616 -10.367 -7.496 1 98.5 115 ASP B CA 1
ATOM 2869 C C . ASP B 1 115 ? -0.282 -9.75 -6.141 1 98.5 115 ASP B C 1
ATOM 2871 O O . ASP B 1 115 ? -1.13 -9.711 -5.242 1 98.5 115 ASP B O 1
ATOM 2875 N N . CYS B 1 116 ? 0.865 -9.227 -6.016 1 97.44 116 CYS B N 1
ATOM 2876 C CA . CYS B 1 116 ? 1.411 -8.828 -4.723 1 97.44 116 CYS B CA 1
ATOM 2877 C C . CYS B 1 116 ? 1.297 -7.32 -4.527 1 97.44 116 CYS B C 1
ATOM 2879 O O . CYS B 1 116 ? 1.219 -6.57 -5.5 1 97.44 116 CYS B O 1
ATOM 2881 N N . PRO B 1 117 ? 1.278 -6.859 -3.307 1 94.75 117 PRO B N 1
ATOM 2882 C CA . PRO B 1 117 ? 1.32 -5.418 -3.043 1 94.75 117 PRO B CA 1
ATOM 2883 C C . PRO B 1 117 ? 2.697 -4.812 -3.301 1 94.75 117 PRO B C 1
ATOM 2885 O O . PRO B 1 117 ? 3.684 -5.543 -3.434 1 94.75 117 PRO B O 1
ATOM 2888 N N . PRO B 1 118 ? 2.818 -3.51 -3.348 1 89.56 118 PRO B N 1
ATOM 2889 C CA . PRO B 1 118 ? 4.086 -2.838 -3.646 1 89.56 118 PRO B CA 1
ATOM 2890 C C . PRO B 1 118 ? 4.973 -2.676 -2.416 1 89.56 118 PRO B C 1
ATOM 2892 O O . PRO B 1 118 ? 5.867 -1.825 -2.402 1 89.56 118 PRO B O 1
ATOM 2895 N N . PHE B 1 119 ? 4.754 -3.305 -1.318 1 91.69 119 PHE B N 1
ATOM 2896 C CA . PHE B 1 119 ? 5.586 -3.154 -0.131 1 91.69 119 PHE B CA 1
ATOM 2897 C C . PHE B 1 119 ? 6.191 -4.492 0.28 1 91.69 119 PHE B C 1
ATOM 2899 O O . PHE B 1 119 ? 5.578 -5.543 0.078 1 91.69 119 PHE B O 1
ATOM 2906 N N . LEU B 1 120 ? 7.348 -4.387 0.816 1 96.75 120 LEU B N 1
ATOM 2907 C CA . LEU B 1 120 ? 8.141 -5.559 1.172 1 96.75 120 LEU B CA 1
ATOM 2908 C C . LEU B 1 120 ? 7.957 -5.914 2.643 1 96.75 120 LEU B C 1
ATOM 2910 O O . LEU B 1 120 ? 8.898 -5.828 3.43 1 96.75 120 LEU B O 1
ATOM 2914 N N . GLY B 1 121 ? 6.746 -6.383 2.998 1 95 121 GLY B N 1
ATOM 2915 C CA . GLY B 1 121 ? 6.41 -6.797 4.352 1 95 121 GLY B CA 1
ATOM 2916 C C . GLY B 1 121 ? 5.965 -8.242 4.438 1 95 121 GLY B C 1
ATOM 2917 O O . GLY B 1 121 ? 6.395 -9.078 3.639 1 95 121 GLY B O 1
ATOM 2918 N N . ASN B 1 122 ? 5.156 -8.562 5.391 1 96.19 122 ASN B N 1
ATOM 2919 C CA . ASN B 1 122 ? 4.723 -9.93 5.633 1 96.19 122 ASN B CA 1
ATOM 2920 C C . ASN B 1 122 ? 3.896 -10.477 4.469 1 96.19 122 ASN B C 1
ATOM 2922 O O . ASN B 1 122 ? 3.977 -11.656 4.145 1 96.19 122 ASN B O 1
ATOM 2926 N N . LEU B 1 123 ? 3.096 -9.641 3.877 1 97.06 123 LEU B N 1
ATOM 2927 C CA . LEU B 1 123 ? 2.279 -10.102 2.758 1 97.06 123 LEU B CA 1
ATOM 2928 C C . LEU B 1 123 ? 3.154 -10.562 1.598 1 97.06 123 LEU B C 1
ATOM 2930 O O . LEU B 1 123 ? 2.883 -11.594 0.983 1 97.06 123 LEU B O 1
ATOM 2934 N N . MET B 1 124 ? 4.164 -9.75 1.35 1 97.5 124 MET B N 1
ATOM 2935 C CA . MET B 1 124 ? 5.105 -10.148 0.308 1 97.5 124 MET B CA 1
ATOM 2936 C C . MET B 1 124 ? 5.801 -11.453 0.675 1 97.5 124 MET B C 1
ATOM 2938 O O . MET B 1 124 ? 5.953 -12.336 -0.168 1 97.5 124 MET B O 1
ATOM 2942 N N . ASP B 1 125 ? 6.16 -11.602 1.931 1 98.12 125 ASP B N 1
ATOM 2943 C CA . ASP B 1 125 ? 6.77 -12.844 2.396 1 98.12 125 ASP B CA 1
ATOM 2944 C C . ASP B 1 125 ? 5.859 -14.039 2.121 1 98.12 125 ASP B C 1
ATOM 2946 O O . ASP B 1 125 ? 6.32 -15.094 1.684 1 98.12 125 ASP B O 1
ATOM 2950 N N . ASN B 1 126 ? 4.625 -13.844 2.402 1 98.56 126 ASN B N 1
ATOM 2951 C CA . ASN B 1 126 ? 3.66 -14.914 2.186 1 98.56 126 ASN B CA 1
ATOM 2952 C C . ASN B 1 126 ? 3.582 -15.312 0.714 1 98.56 126 ASN B C 1
ATOM 2954 O O . ASN B 1 126 ? 3.527 -16.5 0.388 1 98.56 126 ASN B O 1
ATOM 2958 N N . ALA B 1 127 ? 3.596 -14.328 -0.171 1 98.75 127 ALA B N 1
ATOM 2959 C CA . ALA B 1 127 ? 3.551 -14.609 -1.604 1 98.75 127 ALA B CA 1
ATOM 2960 C C . ALA B 1 127 ? 4.809 -15.344 -2.062 1 98.75 127 ALA B C 1
ATOM 2962 O O . ALA B 1 127 ? 4.723 -16.359 -2.75 1 98.75 127 ALA B O 1
ATOM 2963 N N . LEU B 1 128 ? 5.961 -14.82 -1.653 1 98.75 128 LEU B N 1
ATOM 2964 C CA . LEU B 1 128 ? 7.242 -15.375 -2.066 1 98.75 128 LEU B CA 1
ATOM 2965 C C . LEU B 1 128 ? 7.418 -16.797 -1.528 1 98.75 128 LEU B C 1
ATOM 2967 O O . LEU B 1 128 ? 7.891 -17.672 -2.242 1 98.75 128 LEU B O 1
ATOM 2971 N N . TYR B 1 129 ? 7.012 -16.984 -0.287 1 98.75 129 TYR B N 1
ATOM 2972 C CA . TYR B 1 129 ? 7.121 -18.312 0.321 1 98.75 129 TYR B CA 1
ATOM 2973 C C . TYR B 1 129 ? 6.199 -19.312 -0.37 1 98.75 129 TYR B C 1
ATOM 2975 O O . TYR B 1 129 ? 6.594 -20.453 -0.633 1 98.75 129 TYR B O 1
ATOM 2983 N N . ALA B 1 130 ? 4.984 -18.906 -0.636 1 98.69 130 ALA B N 1
ATOM 2984 C CA . ALA B 1 130 ? 3.994 -19.781 -1.239 1 98.69 130 ALA B CA 1
ATOM 2985 C C . ALA B 1 130 ? 4.379 -20.156 -2.67 1 98.69 130 ALA B C 1
ATOM 2987 O O . ALA B 1 130 ? 4.258 -21.312 -3.078 1 98.69 130 ALA B O 1
ATOM 2988 N N . ALA B 1 131 ? 4.855 -19.203 -3.436 1 98.38 131 ALA B N 1
ATOM 2989 C CA . ALA B 1 131 ? 5.082 -19.391 -4.863 1 98.38 131 ALA B CA 1
ATOM 2990 C C . ALA B 1 131 ? 6.473 -19.969 -5.125 1 98.38 131 ALA B C 1
ATOM 2992 O O . ALA B 1 131 ? 6.633 -20.859 -5.965 1 98.38 131 ALA B O 1
ATOM 2993 N N . GLN B 1 132 ? 7.492 -19.406 -4.484 1 98.25 132 GLN B N 1
ATOM 2994 C CA . GLN B 1 132 ? 8.914 -19.719 -4.609 1 98.25 132 GLN B CA 1
ATOM 2995 C C . GLN B 1 132 ? 9.391 -19.516 -6.043 1 98.25 132 GLN B C 1
ATOM 2997 O O . GLN B 1 132 ? 10.453 -20.016 -6.422 1 98.25 132 GLN B O 1
ATOM 3002 N N . ASN B 1 133 ? 8.578 -18.984 -6.926 1 98.38 133 ASN B N 1
ATOM 3003 C CA . ASN B 1 133 ? 8.852 -18.516 -8.281 1 98.38 133 ASN B CA 1
ATOM 3004 C C . ASN B 1 133 ? 8.383 -17.078 -8.484 1 98.38 133 ASN B C 1
ATOM 3006 O O . ASN B 1 133 ? 7.301 -16.703 -8.023 1 98.38 133 ASN B O 1
ATOM 3010 N N . THR B 1 134 ? 9.211 -16.266 -9.117 1 98.19 134 THR B N 1
ATOM 3011 C CA . THR B 1 134 ? 8.836 -14.875 -9.305 1 98.19 134 THR B CA 1
ATOM 3012 C C . THR B 1 134 ? 8.859 -14.5 -10.781 1 98.19 134 THR B C 1
ATOM 3014 O O . THR B 1 134 ? 9.727 -14.961 -11.531 1 98.19 134 THR B O 1
ATOM 3017 N N . LEU B 1 135 ? 7.898 -13.859 -11.266 1 98.44 135 LEU B N 1
ATOM 3018 C CA . LEU B 1 135 ? 7.867 -13.062 -12.484 1 98.44 135 LEU B CA 1
ATOM 3019 C C . LEU B 1 135 ? 7.832 -11.578 -12.164 1 98.44 135 LEU B C 1
ATOM 3021 O O . LEU B 1 135 ? 6.863 -11.086 -11.586 1 98.44 135 LEU B O 1
ATOM 3025 N N . ILE B 1 136 ? 8.844 -10.867 -12.555 1 97.69 136 ILE B N 1
ATOM 3026 C CA . ILE B 1 136 ? 9.062 -9.523 -12.016 1 97.69 136 ILE B CA 1
ATOM 3027 C C . ILE B 1 136 ? 8.672 -8.484 -13.062 1 97.69 136 ILE B C 1
ATOM 3029 O O . ILE B 1 136 ? 9.328 -8.359 -14.102 1 97.69 136 ILE B O 1
ATOM 3033 N N . PRO B 1 137 ? 7.645 -7.742 -12.82 1 97.19 137 PRO B N 1
ATOM 3034 C CA . PRO B 1 137 ? 7.359 -6.582 -13.672 1 97.19 137 PRO B CA 1
ATOM 3035 C C . PRO B 1 137 ? 8.328 -5.426 -13.438 1 97.19 137 PRO B C 1
ATOM 3037 O O . PRO B 1 137 ? 8.719 -5.168 -12.289 1 97.19 137 PRO B O 1
ATOM 3040 N N . ALA B 1 138 ? 8.688 -4.77 -14.461 1 95.31 138 ALA B N 1
ATOM 3041 C CA . ALA B 1 138 ? 9.578 -3.617 -14.375 1 95.31 138 ALA B CA 1
ATOM 3042 C C . ALA B 1 138 ? 9.172 -2.531 -15.367 1 95.31 138 ALA B C 1
ATOM 3044 O O . ALA B 1 138 ? 8.602 -2.824 -16.422 1 95.31 138 ALA B O 1
ATOM 3045 N N . LEU B 1 139 ? 9.391 -1.316 -14.938 1 92.81 139 LEU B N 1
ATOM 3046 C CA . LEU B 1 139 ? 9.289 -0.213 -15.883 1 92.81 139 LEU B CA 1
ATOM 3047 C C . LEU B 1 139 ? 10.648 0.101 -16.5 1 92.81 139 LEU B C 1
ATOM 3049 O O . LEU B 1 139 ? 11.688 -0.211 -15.922 1 92.81 139 LEU B O 1
ATOM 3053 N N . ALA B 1 140 ? 10.594 0.657 -17.688 1 91.44 140 ALA B N 1
ATOM 3054 C CA . ALA B 1 140 ? 11.828 1.096 -18.344 1 91.44 140 ALA B CA 1
ATOM 3055 C C . ALA B 1 140 ? 12.281 2.449 -17.797 1 91.44 140 ALA B C 1
ATOM 3057 O O . ALA B 1 140 ? 12.406 3.418 -18.547 1 91.44 140 ALA B O 1
ATOM 3058 N N . GLU B 1 141 ? 12.477 2.443 -16.531 1 90.5 141 GLU B N 1
ATOM 3059 C CA . GLU B 1 141 ? 12.875 3.646 -15.812 1 90.5 141 GLU B CA 1
ATOM 3060 C C . GLU B 1 141 ? 14.023 3.359 -14.852 1 90.5 141 GLU B C 1
ATOM 3062 O O . GLU B 1 141 ? 14.211 2.217 -14.422 1 90.5 141 GLU B O 1
ATOM 3067 N N . THR B 1 142 ? 14.734 4.371 -14.523 1 86.69 142 THR B N 1
ATOM 3068 C CA . THR B 1 142 ? 15.922 4.227 -13.688 1 86.69 142 THR B CA 1
ATOM 3069 C C . THR B 1 142 ? 15.539 3.734 -12.289 1 86.69 142 THR B C 1
ATOM 3071 O O . THR B 1 142 ? 16.312 3.033 -11.641 1 86.69 142 THR B O 1
ATOM 3074 N N . THR B 1 143 ? 14.344 4.055 -11.883 1 87.81 143 THR B N 1
ATOM 3075 C CA . THR B 1 143 ? 13.859 3.639 -10.57 1 87.81 143 THR B CA 1
ATOM 3076 C C . THR B 1 143 ? 13.844 2.117 -10.461 1 87.81 143 THR B C 1
ATOM 3078 O O . THR B 1 143 ? 13.938 1.567 -9.359 1 87.81 143 THR B O 1
ATOM 3081 N N . SER B 1 144 ? 13.781 1.439 -11.539 1 90.25 144 SER B N 1
ATOM 3082 C CA . SER B 1 144 ? 13.695 -0.017 -11.547 1 90.25 144 SER B CA 1
ATOM 3083 C C . SER B 1 144 ? 14.961 -0.651 -10.992 1 90.25 144 SER B C 1
ATOM 3085 O O . SER B 1 144 ? 14.914 -1.715 -10.375 1 90.25 144 SER B O 1
ATOM 3087 N N . LYS B 1 145 ? 16.094 -0.031 -11.188 1 92.44 145 LYS B N 1
ATOM 3088 C CA . LYS B 1 145 ? 17.344 -0.57 -10.672 1 92.44 145 LYS B CA 1
ATOM 3089 C C . LYS B 1 145 ? 17.297 -0.708 -9.148 1 92.44 145 LYS B C 1
ATOM 3091 O O . LYS B 1 145 ? 17.594 -1.777 -8.609 1 92.44 145 LYS B O 1
ATOM 3096 N N . ARG B 1 146 ? 16.938 0.357 -8.523 1 93.06 146 ARG B N 1
ATOM 3097 C CA . ARG B 1 146 ? 16.844 0.347 -7.066 1 93.06 146 ARG B CA 1
ATOM 3098 C C . ARG B 1 146 ? 15.75 -0.601 -6.59 1 93.06 146 ARG B C 1
ATOM 3100 O O . ARG B 1 146 ? 15.93 -1.32 -5.605 1 93.06 146 ARG B O 1
ATOM 3107 N N . ALA B 1 147 ? 14.641 -0.598 -7.27 1 93.38 147 ALA B N 1
ATOM 3108 C CA . ALA B 1 147 ? 13.539 -1.5 -6.926 1 93.38 147 ALA B CA 1
ATOM 3109 C C . ALA B 1 147 ? 14 -2.955 -6.949 1 93.38 147 ALA B C 1
ATOM 3111 O O . ALA B 1 147 ? 13.641 -3.74 -6.07 1 93.38 147 ALA B O 1
ATOM 3112 N N . PHE B 1 148 ? 14.812 -3.334 -7.941 1 94.75 148 PHE B N 1
ATOM 3113 C CA . PHE B 1 148 ? 15.367 -4.68 -8.047 1 94.75 148 PHE B CA 1
ATOM 3114 C C . PHE B 1 148 ? 16.266 -4.996 -6.852 1 94.75 148 PHE B C 1
ATOM 3116 O O . PHE B 1 148 ? 16.172 -6.074 -6.266 1 94.75 148 PHE B O 1
ATOM 3123 N N . GLU B 1 149 ? 17.094 -4.043 -6.582 1 95.81 149 GLU B N 1
ATOM 3124 C CA . GLU B 1 149 ? 18 -4.246 -5.465 1 95.81 149 GLU B CA 1
ATOM 3125 C C . GLU B 1 149 ? 17.25 -4.52 -4.168 1 95.81 149 GLU B C 1
ATOM 3127 O O . GLU B 1 149 ? 17.578 -5.453 -3.436 1 95.81 149 GLU B O 1
ATOM 3132 N N . LEU B 1 150 ? 16.25 -3.74 -3.908 1 96.25 150 LEU B N 1
ATOM 3133 C CA . LEU B 1 150 ? 15.438 -3.902 -2.705 1 96.25 150 LEU B CA 1
ATOM 3134 C C . LEU B 1 150 ? 14.734 -5.254 -2.701 1 96.25 150 LEU B C 1
ATOM 3136 O O . LEU B 1 150 ? 14.711 -5.945 -1.681 1 96.25 150 LEU B O 1
ATOM 3140 N N . LEU B 1 151 ? 14.18 -5.602 -3.814 1 96.81 151 LEU B N 1
ATOM 3141 C CA . LEU B 1 151 ? 13.461 -6.863 -3.932 1 96.81 151 LEU B CA 1
ATOM 3142 C C . LEU B 1 151 ? 14.391 -8.047 -3.686 1 96.81 151 LEU B C 1
ATOM 3144 O O . LEU B 1 151 ? 14.062 -8.961 -2.928 1 96.81 151 LEU B O 1
ATOM 3148 N N . PHE B 1 152 ? 15.539 -8.055 -4.316 1 97.31 152 PHE B N 1
ATOM 3149 C CA . PHE B 1 152 ? 16.453 -9.18 -4.207 1 97.31 152 PHE B CA 1
ATOM 3150 C C . PHE B 1 152 ? 17.047 -9.266 -2.807 1 97.31 152 PHE B C 1
ATOM 3152 O O . PHE B 1 152 ? 17.297 -10.359 -2.301 1 97.31 152 PHE B O 1
ATOM 3159 N N . ASP B 1 153 ? 17.297 -8.102 -2.189 1 97.62 153 ASP B N 1
ATOM 3160 C CA . ASP B 1 153 ? 17.703 -8.117 -0.785 1 97.62 153 ASP B CA 1
ATOM 3161 C C . ASP B 1 153 ? 16.641 -8.781 0.083 1 97.62 153 ASP B C 1
ATOM 3163 O O . ASP B 1 153 ? 16.953 -9.578 0.968 1 97.62 153 ASP B O 1
ATOM 3167 N N . HIS B 1 154 ? 15.43 -8.445 -0.195 1 97.69 154 HIS B N 1
ATOM 3168 C CA . HIS B 1 154 ? 14.312 -9.008 0.551 1 97.69 154 HIS B CA 1
ATOM 3169 C C . HIS B 1 154 ? 14.203 -10.516 0.327 1 97.69 154 HIS B C 1
ATOM 3171 O O . HIS B 1 154 ? 14.016 -11.273 1.279 1 97.69 154 HIS B O 1
ATOM 3177 N N . ILE B 1 155 ? 14.305 -10.938 -0.907 1 98.19 155 ILE B N 1
ATOM 3178 C CA . ILE B 1 155 ? 14.234 -12.352 -1.272 1 98.19 155 ILE B CA 1
ATOM 3179 C C . ILE B 1 155 ? 15.359 -13.117 -0.582 1 98.19 155 ILE B C 1
ATOM 3181 O O . ILE B 1 155 ? 15.125 -14.188 -0.007 1 98.19 155 ILE B O 1
ATOM 3185 N N . SER B 1 156 ? 16.547 -12.555 -0.59 1 98.25 156 SER B N 1
ATOM 3186 C CA . SER B 1 156 ? 17.688 -13.203 0.034 1 98.25 156 SER B CA 1
ATOM 3187 C C . SER B 1 156 ? 17.469 -13.406 1.527 1 98.25 156 SER B C 1
ATOM 3189 O O . SER B 1 156 ? 17.766 -14.477 2.064 1 98.25 156 SER B O 1
ATOM 3191 N N . ALA B 1 157 ? 16.969 -12.406 2.129 1 97.19 157 ALA B N 1
ATOM 3192 C CA . ALA B 1 157 ? 16.672 -12.508 3.557 1 97.19 157 ALA B CA 1
ATOM 3193 C C . ALA B 1 157 ? 15.633 -13.594 3.826 1 97.19 157 ALA B C 1
ATOM 3195 O O . ALA B 1 157 ? 15.781 -14.383 4.758 1 97.19 157 ALA B O 1
ATOM 3196 N N . LEU B 1 158 ? 14.641 -13.609 3.025 1 97.75 158 LEU B N 1
ATOM 3197 C CA . LEU B 1 158 ? 13.57 -14.594 3.189 1 97.75 158 LEU B CA 1
ATOM 3198 C C . LEU B 1 158 ? 14.094 -16 2.979 1 97.75 158 LEU B C 1
ATOM 3200 O O . LEU B 1 158 ? 13.742 -16.922 3.729 1 97.75 158 LEU B O 1
ATOM 3204 N N . GLU B 1 159 ? 14.891 -16.188 1.921 1 98.56 159 GLU B N 1
ATOM 3205 C CA . GLU B 1 159 ? 15.477 -17.5 1.635 1 98.56 159 GLU B CA 1
ATOM 3206 C C . GLU B 1 159 ? 16.266 -18.016 2.832 1 98.56 159 GLU B C 1
ATOM 3208 O O . GLU B 1 159 ? 16.172 -19.203 3.168 1 98.56 159 GLU B O 1
ATOM 3213 N N . LYS B 1 160 ? 17 -17.188 3.465 1 97.88 160 LYS B N 1
ATOM 3214 C CA . LYS B 1 160 ? 17.797 -17.562 4.633 1 97.88 160 LYS B CA 1
ATOM 3215 C C . LYS B 1 160 ? 16.906 -17.906 5.816 1 97.88 160 LYS B C 1
ATOM 3217 O O . LYS B 1 160 ? 17.125 -18.906 6.5 1 97.88 160 LYS B O 1
ATOM 3222 N N . ASP B 1 161 ? 15.906 -17.125 6.027 1 96.25 161 ASP B N 1
ATOM 3223 C CA . ASP B 1 161 ? 15.016 -17.281 7.176 1 96.25 161 ASP B CA 1
ATOM 3224 C C . ASP B 1 161 ? 14.258 -18.609 7.102 1 96.25 161 ASP B C 1
ATOM 3226 O O . ASP B 1 161 ? 14.016 -19.25 8.125 1 96.25 161 ASP B O 1
ATOM 3230 N N . TYR B 1 162 ? 13.875 -18.969 5.875 1 97 162 TYR B N 1
ATOM 3231 C CA . TYR B 1 162 ? 12.992 -20.125 5.738 1 97 162 TYR B CA 1
ATOM 3232 C C . TYR B 1 162 ? 13.734 -21.297 5.121 1 97 162 TYR B C 1
ATOM 3234 O O . TYR B 1 162 ? 13.164 -22.391 4.953 1 97 162 TYR B O 1
ATOM 3242 N N . ASN B 1 163 ? 14.977 -21.125 4.73 1 97.69 163 ASN B N 1
ATOM 3243 C CA . ASN B 1 163 ? 15.789 -22.141 4.09 1 97.69 163 ASN B CA 1
ATOM 3244 C C . ASN B 1 163 ? 15.125 -22.688 2.83 1 97.69 163 ASN B C 1
ATOM 3246 O O . ASN B 1 163 ? 14.914 -23.891 2.697 1 97.69 163 ASN B O 1
ATOM 3250 N N . ILE B 1 164 ? 14.75 -21.75 1.982 1 98.12 164 ILE B N 1
ATOM 3251 C CA . ILE B 1 164 ? 14.148 -22.078 0.692 1 98.12 164 ILE B CA 1
ATOM 3252 C C . ILE B 1 164 ? 14.898 -21.359 -0.422 1 98.12 164 ILE B C 1
ATOM 3254 O O . ILE B 1 164 ? 15.797 -20.547 -0.153 1 98.12 164 ILE B O 1
ATOM 3258 N N . GLN B 1 165 ? 14.547 -21.719 -1.633 1 98.06 165 GLN B N 1
ATOM 3259 C CA . GLN B 1 165 ? 15.07 -21.047 -2.812 1 98.06 165 GLN B CA 1
ATOM 3260 C C . GLN B 1 165 ? 13.945 -20.453 -3.652 1 98.06 165 GLN B C 1
ATOM 3262 O O . GLN B 1 165 ? 12.969 -21.141 -3.967 1 98.06 165 GLN B O 1
ATOM 3267 N N . ILE B 1 166 ? 14.062 -19.234 -3.893 1 98.12 166 ILE B N 1
ATOM 3268 C CA . ILE B 1 166 ? 13.109 -18.531 -4.754 1 98.12 166 ILE B CA 1
ATOM 3269 C C . ILE B 1 166 ? 13.734 -18.297 -6.125 1 98.12 166 ILE B C 1
ATOM 3271 O O . ILE B 1 166 ? 14.805 -17.688 -6.223 1 98.12 166 ILE B O 1
ATOM 3275 N N . ARG B 1 167 ? 13.07 -18.719 -7.168 1 97.44 167 ARG B N 1
ATOM 3276 C CA . ARG B 1 167 ? 13.625 -18.656 -8.516 1 97.44 167 ARG B CA 1
ATOM 3277 C C . ARG B 1 167 ? 13 -17.516 -9.32 1 97.44 167 ARG B C 1
ATOM 3279 O O . ARG B 1 167 ? 11.773 -17.359 -9.32 1 97.44 167 ARG B O 1
ATOM 3286 N N . ASP B 1 168 ? 13.836 -16.797 -9.961 1 97.06 168 ASP B N 1
ATOM 3287 C CA . ASP B 1 168 ? 13.359 -15.789 -10.906 1 97.06 168 ASP B CA 1
ATOM 3288 C C . ASP B 1 168 ? 13.023 -16.422 -12.258 1 97.06 168 ASP B C 1
ATOM 3290 O O . ASP B 1 168 ? 13.914 -16.906 -12.953 1 97.06 168 ASP B O 1
ATOM 3294 N N . ARG B 1 169 ? 11.766 -16.328 -12.648 1 97.81 169 ARG B N 1
ATOM 3295 C CA . ARG B 1 169 ? 11.312 -16.984 -13.867 1 97.81 169 ARG B CA 1
ATOM 3296 C C . ARG B 1 169 ? 11.352 -16.016 -15.055 1 97.81 169 ARG B C 1
ATOM 3298 O O . ARG B 1 169 ? 11.305 -16.438 -16.203 1 97.81 169 ARG B O 1
ATOM 3305 N N . GLY B 1 170 ? 11.445 -14.797 -14.766 1 98.06 170 GLY B N 1
ATOM 3306 C CA . GLY B 1 170 ? 11.57 -13.805 -15.828 1 98.06 170 GLY B CA 1
ATOM 3307 C C . GLY B 1 170 ? 11.266 -12.398 -15.367 1 98.06 170 GLY B C 1
ATOM 3308 O O . GLY B 1 170 ? 10.828 -12.188 -14.234 1 98.06 170 GLY B O 1
ATOM 3309 N N . VAL B 1 171 ? 11.594 -11.453 -16.203 1 98.06 171 VAL B N 1
ATOM 3310 C CA . VAL B 1 171 ? 11.281 -10.039 -16.031 1 98.06 171 VAL B CA 1
ATOM 3311 C C . VAL B 1 171 ? 10.391 -9.57 -17.188 1 98.06 171 VAL B C 1
ATOM 3313 O O . VAL B 1 171 ? 10.617 -9.945 -18.344 1 98.06 171 VAL B O 1
ATOM 3316 N N . VAL B 1 172 ? 9.344 -8.898 -16.844 1 98.38 172 VAL B N 1
ATOM 3317 C CA . VAL B 1 172 ? 8.477 -8.305 -17.859 1 98.38 172 VAL B CA 1
ATOM 3318 C C . VAL B 1 172 ? 8.617 -6.781 -17.828 1 98.38 172 VAL B C 1
ATOM 3320 O O . VAL B 1 172 ? 8.031 -6.117 -16.969 1 98.38 172 VAL B O 1
ATOM 3323 N N . ILE B 1 173 ? 9.375 -6.227 -18.797 1 97.62 173 ILE B N 1
ATOM 3324 C CA . ILE B 1 173 ? 9.43 -4.777 -18.922 1 97.62 173 ILE B CA 1
ATOM 3325 C C . ILE B 1 173 ? 8.148 -4.27 -19.578 1 97.62 173 ILE B C 1
ATOM 3327 O O . ILE B 1 173 ? 7.82 -4.664 -20.703 1 97.62 173 ILE B O 1
ATOM 3331 N N . ASN B 1 174 ? 7.418 -3.43 -18.844 1 96.19 174 ASN B N 1
ATOM 3332 C CA . ASN B 1 174 ? 6.098 -3.055 -19.344 1 96.19 174 ASN B CA 1
ATOM 3333 C C . ASN B 1 174 ? 5.957 -1.541 -19.484 1 96.19 174 ASN B C 1
ATOM 3335 O O . ASN B 1 174 ? 6.867 -0.794 -19.109 1 96.19 174 ASN B O 1
ATOM 3339 N N . ARG B 1 175 ? 4.949 -1.094 -20.141 1 93.88 175 ARG B N 1
ATOM 3340 C CA . ARG B 1 175 ? 4.625 0.303 -20.406 1 93.88 175 ARG B CA 1
ATOM 3341 C C . ARG B 1 175 ? 5.773 0.999 -21.125 1 93.88 175 ARG B C 1
ATOM 3343 O O . ARG B 1 175 ? 6.145 2.121 -20.781 1 93.88 175 ARG B O 1
ATOM 3350 N N . ILE B 1 176 ? 6.383 0.296 -22.016 1 93.62 176 ILE B N 1
ATOM 3351 C CA . ILE B 1 176 ? 7.52 0.844 -22.75 1 93.62 176 ILE B CA 1
ATOM 3352 C C . ILE B 1 176 ? 7.027 1.854 -23.781 1 93.62 176 ILE B C 1
ATOM 3354 O O . ILE B 1 176 ? 6.25 1.51 -24.688 1 93.62 176 ILE B O 1
ATOM 3358 N N . ASP B 1 177 ? 7.465 2.971 -23.578 1 89.94 177 ASP B N 1
ATOM 3359 C CA . ASP B 1 177 ? 7.309 3.963 -24.641 1 89.94 177 ASP B CA 1
ATOM 3360 C C . ASP B 1 177 ? 8.508 3.949 -25.594 1 89.94 177 ASP B C 1
ATOM 3362 O O . ASP B 1 177 ? 9.531 4.57 -25.312 1 89.94 177 ASP B O 1
ATOM 3366 N N . VAL B 1 178 ? 8.352 3.508 -26.719 1 84.19 178 VAL B N 1
ATOM 3367 C CA . VAL B 1 178 ? 9.445 3.219 -27.641 1 84.19 178 VAL B CA 1
ATOM 3368 C C . VAL B 1 178 ? 10.016 4.523 -28.188 1 84.19 178 VAL B C 1
ATOM 3370 O O . VAL B 1 178 ? 11.109 4.539 -28.766 1 84.19 178 VAL B O 1
ATOM 3373 N N . ARG B 1 179 ? 9.344 5.562 -27.938 1 86.88 179 ARG B N 1
ATOM 3374 C CA . ARG B 1 179 ? 9.805 6.844 -28.453 1 86.88 179 ARG B CA 1
ATOM 3375 C C . ARG B 1 179 ? 10.828 7.477 -27.531 1 86.88 179 ARG B C 1
ATOM 3377 O O . ARG B 1 179 ? 11.523 8.422 -27.906 1 86.88 179 ARG B O 1
ATOM 3384 N N . LYS B 1 180 ? 10.961 6.938 -26.344 1 87.25 180 LYS B N 1
ATOM 3385 C CA . LYS B 1 180 ? 11.867 7.512 -25.344 1 87.25 180 LYS B CA 1
ATOM 3386 C C . LYS B 1 180 ? 13.219 6.801 -25.359 1 87.25 180 LYS B C 1
ATOM 3388 O O . LYS B 1 180 ? 13.297 5.602 -25.078 1 87.25 180 LYS B O 1
ATOM 3393 N N . ASN B 1 181 ? 14.289 7.473 -25.672 1 89.12 181 ASN B N 1
ATOM 3394 C CA . ASN B 1 181 ? 15.633 6.922 -25.703 1 89.12 181 ASN B CA 1
ATOM 3395 C C . ASN B 1 181 ? 16.031 6.34 -24.344 1 89.12 181 ASN B C 1
ATOM 3397 O O . ASN B 1 181 ? 16.672 5.285 -24.281 1 89.12 181 ASN B O 1
ATOM 3401 N N . GLN B 1 182 ? 15.711 7 -23.359 1 88.31 182 GLN B N 1
ATOM 3402 C CA . GLN B 1 182 ? 16.031 6.535 -22.016 1 88.31 182 GLN B CA 1
ATOM 3403 C C . GLN B 1 182 ? 15.414 5.164 -21.75 1 88.31 182 GLN B C 1
ATOM 3405 O O . GLN B 1 182 ? 16.016 4.336 -21.062 1 88.31 182 GLN B O 1
ATOM 3410 N N . ALA B 1 183 ? 14.266 4.961 -22.281 1 90.81 183 ALA B N 1
ATOM 3411 C CA . ALA B 1 183 ? 13.602 3.666 -22.141 1 90.81 183 ALA B CA 1
ATOM 3412 C C . ALA B 1 183 ? 14.43 2.555 -22.781 1 90.81 183 ALA B C 1
ATOM 3414 O O . ALA B 1 183 ? 14.555 1.464 -22.234 1 90.81 183 ALA B O 1
ATOM 3415 N N . ARG B 1 184 ? 14.984 2.771 -23.891 1 91.81 184 ARG B N 1
ATOM 3416 C CA . ARG B 1 184 ? 15.797 1.788 -24.594 1 91.81 184 ARG B CA 1
ATOM 3417 C C . ARG B 1 184 ? 17.047 1.432 -23.797 1 91.81 184 ARG B C 1
ATOM 3419 O O . ARG B 1 184 ? 17.422 0.261 -23.719 1 91.81 184 ARG B O 1
ATOM 3426 N N . GLU B 1 185 ? 17.625 2.41 -23.281 1 93.25 185 GLU B N 1
ATOM 3427 C CA . GLU B 1 185 ? 18.812 2.195 -22.453 1 93.25 185 GLU B CA 1
ATOM 3428 C C . GLU B 1 185 ? 18.484 1.339 -21.234 1 93.25 185 GLU B C 1
ATOM 3430 O O . GLU B 1 185 ? 19.266 0.449 -20.875 1 93.25 185 GLU B O 1
ATOM 3435 N N . MET B 1 186 ? 17.391 1.673 -20.641 1 92.56 186 MET B N 1
ATOM 3436 C CA . MET B 1 186 ? 16.984 0.926 -19.453 1 92.56 186 MET B CA 1
ATOM 3437 C C . MET B 1 186 ? 16.656 -0.519 -19.812 1 92.56 186 MET B C 1
ATOM 3439 O O . MET B 1 186 ? 16.953 -1.437 -19.047 1 92.56 186 MET B O 1
ATOM 3443 N N . VAL B 1 187 ? 16.031 -0.714 -20.922 1 94.69 187 VAL B N 1
ATOM 3444 C CA . VAL B 1 187 ? 15.727 -2.062 -21.391 1 94.69 187 VAL B CA 1
ATOM 3445 C C . VAL B 1 187 ? 17.016 -2.863 -21.547 1 94.69 187 VAL B C 1
ATOM 3447 O O . VAL B 1 187 ? 17.109 -4 -21.078 1 94.69 187 VAL B O 1
ATOM 3450 N N . SER B 1 188 ? 17.984 -2.281 -22.141 1 94.5 188 SER B N 1
ATOM 3451 C CA . SER B 1 188 ? 19.281 -2.932 -22.328 1 94.5 188 SER B CA 1
ATOM 3452 C C . SER B 1 188 ? 19.922 -3.252 -20.984 1 94.5 188 SER B C 1
ATOM 3454 O O . SER B 1 188 ? 20.484 -4.336 -20.797 1 94.5 188 SER B O 1
ATOM 3456 N N . TRP B 1 189 ? 19.844 -2.338 -20.109 1 94.56 189 TRP B N 1
ATOM 3457 C CA . TRP B 1 189 ? 20.406 -2.549 -18.797 1 94.56 189 TRP B CA 1
ATOM 3458 C C . TRP B 1 189 ? 19.766 -3.744 -18.094 1 94.56 189 TRP B C 1
ATOM 3460 O O . TRP B 1 189 ? 20.453 -4.57 -17.5 1 94.56 189 TRP B O 1
ATOM 3470 N N . ILE B 1 190 ? 18.422 -3.809 -18.172 1 95.81 190 ILE B N 1
ATOM 3471 C CA . ILE B 1 190 ? 17.688 -4.883 -17.5 1 95.81 190 ILE B CA 1
ATOM 3472 C C . ILE B 1 190 ? 18.062 -6.223 -18.141 1 95.81 190 ILE B C 1
ATOM 3474 O O . ILE B 1 190 ? 18.297 -7.211 -17.438 1 95.81 190 ILE B O 1
ATOM 3478 N N . GLU B 1 191 ? 18.125 -6.273 -19.438 1 95.69 191 GLU B N 1
ATOM 3479 C CA . GLU B 1 191 ? 18.516 -7.496 -20.141 1 95.69 191 GLU B CA 1
ATOM 3480 C C . GLU B 1 191 ? 19.891 -7.965 -19.703 1 95.69 191 GLU B C 1
ATOM 3482 O O . GLU B 1 191 ? 20.125 -9.164 -19.5 1 95.69 191 GLU B O 1
ATOM 3487 N N . ASP B 1 192 ? 20.781 -7.027 -19.5 1 95 192 ASP B N 1
ATOM 3488 C CA . ASP B 1 192 ? 22.141 -7.352 -19.078 1 95 192 ASP B CA 1
ATOM 3489 C C . ASP B 1 192 ? 22.172 -7.84 -17.625 1 95 192 ASP B C 1
ATOM 3491 O O . ASP B 1 192 ? 22.938 -8.742 -17.281 1 95 192 ASP B O 1
ATOM 3495 N N . ALA B 1 193 ? 21.391 -7.18 -16.859 1 93 193 ALA B N 1
ATOM 3496 C CA . ALA B 1 193 ? 21.344 -7.523 -15.438 1 93 193 ALA B CA 1
ATOM 3497 C C . ALA B 1 193 ? 20.75 -8.914 -15.227 1 93 193 ALA B C 1
ATOM 3499 O O . ALA B 1 193 ? 21.094 -9.602 -14.266 1 93 193 ALA B O 1
ATOM 3500 N N . PHE B 1 194 ? 19.844 -9.281 -16.141 1 93.31 194 PHE B N 1
ATOM 3501 C CA . PHE B 1 194 ? 19.188 -10.57 -16.047 1 93.31 194 PHE B CA 1
ATOM 3502 C C . PHE B 1 194 ? 19.609 -11.492 -17.188 1 93.31 194 PHE B C 1
ATOM 3504 O O . PHE B 1 194 ? 18.766 -12 -17.938 1 93.31 194 PHE B O 1
ATOM 3511 N N . ASP B 1 195 ? 20.828 -11.789 -17.281 1 89.44 195 ASP B N 1
ATOM 3512 C CA . ASP B 1 195 ? 21.375 -12.477 -18.438 1 89.44 195 ASP B CA 1
ATOM 3513 C C . ASP B 1 195 ? 21 -13.961 -18.422 1 89.44 195 ASP B C 1
ATOM 3515 O O . ASP B 1 195 ? 20.984 -14.617 -19.469 1 89.44 195 ASP B O 1
ATOM 3519 N N . ASP B 1 196 ? 20.562 -14.516 -17.328 1 92.44 196 ASP B N 1
ATOM 3520 C CA . ASP B 1 196 ? 20.25 -15.938 -17.25 1 92.44 196 ASP B CA 1
ATOM 3521 C C . ASP B 1 196 ? 18.75 -16.156 -17.078 1 92.44 196 ASP B C 1
ATOM 3523 O O . ASP B 1 196 ? 18.297 -17.266 -16.781 1 92.44 196 ASP B O 1
ATOM 3527 N N . THR B 1 197 ? 18 -15.109 -17.125 1 95 197 THR B N 1
ATOM 3528 C CA . THR B 1 197 ? 16.547 -15.109 -16.969 1 95 197 THR B CA 1
ATOM 3529 C C . THR B 1 197 ? 15.875 -14.406 -18.141 1 95 197 THR B C 1
ATOM 3531 O O . THR B 1 197 ? 16.344 -13.359 -18.594 1 95 197 THR B O 1
ATOM 3534 N N . PRO B 1 198 ? 14.812 -14.992 -18.703 1 97.38 198 PRO B N 1
ATOM 3535 C CA . PRO B 1 198 ? 14.133 -14.336 -19.828 1 97.38 198 PRO B CA 1
ATOM 3536 C C . PRO B 1 198 ? 13.648 -12.93 -19.484 1 97.38 198 PRO B C 1
ATOM 3538 O O . PRO B 1 198 ? 13.18 -12.688 -18.375 1 97.38 198 PRO B O 1
ATOM 3541 N N . VAL B 1 199 ? 13.805 -12.039 -20.469 1 98 199 VAL B N 1
ATOM 3542 C CA . VAL B 1 199 ? 13.266 -10.68 -20.375 1 98 199 VAL B CA 1
ATOM 3543 C C . VAL B 1 199 ? 12.273 -10.438 -21.5 1 98 199 VAL B C 1
ATOM 3545 O O . VAL B 1 199 ? 12.609 -10.586 -22.672 1 98 199 VAL B O 1
ATOM 3548 N N . TRP B 1 200 ? 11.039 -10.18 -21.125 1 98.31 200 TRP B N 1
ATOM 3549 C CA . TRP B 1 200 ? 9.992 -9.883 -22.109 1 98.31 200 TRP B CA 1
ATOM 3550 C C . TRP B 1 200 ? 9.625 -8.406 -22.078 1 98.31 200 TRP B C 1
ATOM 3552 O O . TRP B 1 200 ? 9.797 -7.73 -21.062 1 98.31 200 TRP B O 1
ATOM 3562 N N . LYS B 1 201 ? 9.203 -7.926 -23.219 1 97.75 201 LYS B N 1
ATOM 3563 C CA . LYS B 1 201 ? 8.906 -6.504 -23.375 1 97.75 201 LYS B CA 1
ATOM 3564 C C . LYS B 1 201 ? 7.457 -6.297 -23.812 1 97.75 201 LYS B C 1
ATOM 3566 O O . LYS B 1 201 ? 6.977 -6.965 -24.734 1 97.75 201 LYS B O 1
ATOM 3571 N N . VAL B 1 202 ? 6.762 -5.449 -23.094 1 97.88 202 VAL B N 1
ATOM 3572 C CA . VAL B 1 202 ? 5.395 -5.07 -23.438 1 97.88 202 VAL B CA 1
ATOM 3573 C C . VAL B 1 202 ? 5.309 -3.557 -23.625 1 97.88 202 VAL B C 1
ATOM 3575 O O . VAL B 1 202 ? 5.648 -2.795 -22.719 1 97.88 202 VAL B O 1
ATOM 3578 N N . ARG B 1 203 ? 4.816 -3.09 -24.734 1 96.31 203 ARG B N 1
ATOM 3579 C CA . ARG B 1 203 ? 4.703 -1.665 -25.031 1 96.31 203 ARG B CA 1
ATOM 3580 C C . ARG B 1 203 ? 3.477 -1.061 -24.344 1 96.31 203 ARG B C 1
ATOM 3582 O O . ARG B 1 203 ? 2.523 -1.772 -24.031 1 96.31 203 ARG B O 1
ATOM 3589 N N . GLU B 1 204 ? 3.594 0.221 -24.156 1 95.12 204 GLU B N 1
ATOM 3590 C CA . GLU B 1 204 ? 2.438 0.94 -23.625 1 95.12 204 GLU B CA 1
ATOM 3591 C C . GLU B 1 204 ? 1.306 0.988 -24.656 1 95.12 204 GLU B C 1
ATOM 3593 O O . GLU B 1 204 ? 1.53 1.319 -25.828 1 95.12 204 GLU B O 1
ATOM 3598 N N . ARG B 1 205 ? 0.161 0.543 -24.25 1 95.38 205 ARG B N 1
ATOM 3599 C CA . ARG B 1 205 ? -1.043 0.6 -25.078 1 95.38 205 ARG B CA 1
ATOM 3600 C C . ARG B 1 205 ? -2.256 1.005 -24.25 1 95.38 205 ARG B C 1
ATOM 3602 O O . ARG B 1 205 ? -2.439 0.518 -23.125 1 95.38 205 ARG B O 1
ATOM 3609 N N . ALA B 1 206 ? -3.102 1.889 -24.75 1 94.44 206 ALA B N 1
ATOM 3610 C CA . ALA B 1 206 ? -4.348 2.275 -24.094 1 94.44 206 ALA B CA 1
ATOM 3611 C C . ALA B 1 206 ? -5.258 1.067 -23.891 1 94.44 206 ALA B C 1
ATOM 3613 O O . ALA B 1 206 ? -6 0.998 -22.922 1 94.44 206 ALA B O 1
ATOM 3614 N N . SER B 1 207 ? -5.148 0.107 -24.781 1 96.62 207 SER B N 1
ATOM 3615 C CA . SER B 1 207 ? -6.004 -1.075 -24.75 1 96.62 207 SER B CA 1
ATOM 3616 C C . SER B 1 207 ? -5.754 -1.903 -23.5 1 96.62 207 SER B C 1
ATOM 3618 O O . SER B 1 207 ? -6.645 -2.611 -23.016 1 96.62 207 SER B O 1
ATOM 3620 N N . VAL B 1 208 ? -4.562 -1.854 -22.953 1 95.88 208 VAL B N 1
ATOM 3621 C CA . VAL B 1 208 ? -4.25 -2.6 -21.734 1 95.88 208 VAL B CA 1
ATOM 3622 C C . VAL B 1 208 ? -5.105 -2.088 -20.578 1 95.88 208 VAL B C 1
ATOM 3624 O O . VAL B 1 208 ? -5.746 -2.875 -19.875 1 95.88 208 VAL B O 1
ATOM 3627 N N . GLN B 1 209 ? -5.137 -0.799 -20.438 1 93.31 209 GLN B N 1
ATOM 3628 C CA . GLN B 1 209 ? -5.938 -0.192 -19.375 1 93.31 209 GLN B CA 1
ATOM 3629 C C . GLN B 1 209 ? -7.43 -0.396 -19.625 1 93.31 209 GLN B C 1
ATOM 3631 O O . GLN B 1 209 ? -8.195 -0.649 -18.703 1 93.31 209 GLN B O 1
ATOM 3636 N N . ARG B 1 210 ? -7.824 -0.292 -20.844 1 96.12 210 ARG B N 1
ATOM 3637 C CA . ARG B 1 210 ? -9.234 -0.459 -21.188 1 96.12 210 ARG B CA 1
ATOM 3638 C C . ARG B 1 210 ? -9.703 -1.879 -20.906 1 96.12 210 ARG B C 1
ATOM 3640 O O . ARG B 1 210 ? -10.828 -2.078 -20.438 1 96.12 210 ARG B O 1
ATOM 3647 N N . ALA B 1 211 ? -8.875 -2.832 -21.172 1 97.62 211 ALA B N 1
ATOM 3648 C CA . ALA B 1 211 ? -9.219 -4.227 -20.906 1 97.62 211 ALA B CA 1
ATOM 3649 C C . ALA B 1 211 ? -9.508 -4.449 -19.422 1 97.62 211 ALA B C 1
ATOM 3651 O O . ALA B 1 211 ? -10.484 -5.105 -19.062 1 97.62 211 ALA B O 1
ATOM 3652 N N . MET B 1 212 ? -8.648 -3.863 -18.641 1 95.25 212 MET B N 1
ATOM 3653 C CA . MET B 1 212 ? -8.805 -3.984 -17.188 1 95.25 212 MET B CA 1
ATOM 3654 C C . MET B 1 212 ? -10.078 -3.283 -16.719 1 95.25 212 MET B C 1
ATOM 3656 O O . MET B 1 212 ? -10.789 -3.795 -15.859 1 95.25 212 MET B O 1
ATOM 3660 N N . THR B 1 213 ? -10.383 -2.164 -17.281 1 94.25 213 THR B N 1
ATOM 3661 C CA . THR B 1 213 ? -11.617 -1.443 -16.984 1 94.25 213 THR B CA 1
ATOM 3662 C C . THR B 1 213 ? -12.836 -2.277 -17.344 1 94.25 213 THR B C 1
ATOM 3664 O O . THR B 1 213 ? -13.867 -2.209 -16.672 1 94.25 213 THR B O 1
ATOM 3667 N N . ASN B 1 214 ? -12.68 -3.123 -18.391 1 97.06 214 ASN B N 1
ATOM 3668 C CA . ASN B 1 214 ? -13.773 -3.961 -18.875 1 97.06 214 ASN B CA 1
ATOM 3669 C C . ASN B 1 214 ? -13.867 -5.27 -18.094 1 97.06 214 ASN B C 1
ATOM 3671 O O . ASN B 1 214 ? -14.773 -6.07 -18.328 1 97.06 214 ASN B O 1
ATOM 3675 N N . GLY B 1 215 ? -12.938 -5.539 -17.234 1 97.94 215 GLY B N 1
ATOM 3676 C CA . GLY B 1 215 ? -13.062 -6.66 -16.312 1 97.94 215 GLY B CA 1
ATOM 3677 C C . GLY B 1 215 ? -12.352 -7.91 -16.781 1 97.94 215 GLY B C 1
ATOM 3678 O O . GLY B 1 215 ? -12.719 -9.023 -16.406 1 97.94 215 GLY B O 1
ATOM 3679 N N . GLY B 1 216 ? -11.336 -7.695 -17.672 1 98.31 216 GLY B N 1
ATOM 3680 C CA . GLY B 1 216 ? -10.641 -8.867 -18.188 1 98.31 216 GLY B CA 1
ATOM 3681 C C . GLY B 1 216 ? -9.281 -8.555 -18.766 1 98.31 216 GLY B C 1
ATOM 3682 O O . GLY B 1 216 ? -8.812 -7.41 -18.688 1 98.31 216 GLY B O 1
ATOM 3683 N N . SER B 1 217 ? -8.594 -9.562 -19.281 1 98.56 217 SER B N 1
ATOM 3684 C CA . SER B 1 217 ? -7.293 -9.406 -19.938 1 98.56 217 SER B CA 1
ATOM 3685 C C . SER B 1 217 ? -7.453 -8.945 -21.391 1 98.56 217 SER B C 1
ATOM 3687 O O . SER B 1 217 ? -8.57 -8.82 -21.875 1 98.56 217 SER B O 1
ATOM 3689 N N . LEU B 1 218 ? -6.387 -8.719 -22 1 98.44 218 LEU B N 1
ATOM 3690 C CA . LEU B 1 218 ? -6.367 -8.352 -23.406 1 98.44 218 LEU B CA 1
ATOM 3691 C C . LEU B 1 218 ? -6.973 -9.461 -24.266 1 98.44 218 LEU B C 1
ATOM 3693 O O . LEU B 1 218 ? -7.582 -9.188 -25.297 1 98.44 218 LEU B O 1
ATOM 3697 N N . PHE B 1 219 ? -6.836 -10.664 -23.875 1 98.56 219 PHE B N 1
ATOM 3698 C CA . PHE B 1 219 ? -7.191 -11.828 -24.688 1 98.56 219 PHE B CA 1
ATOM 3699 C C . PHE B 1 219 ? -8.695 -11.883 -24.906 1 98.56 219 PHE B C 1
ATOM 3701 O O . PHE B 1 219 ? -9.156 -12.367 -25.938 1 98.56 219 PHE B O 1
ATOM 3708 N N . VAL B 1 220 ? -9.469 -11.375 -24 1 98.19 220 VAL B N 1
ATOM 3709 C CA . VAL B 1 220 ? -10.922 -11.359 -24.125 1 98.19 220 VAL B CA 1
ATOM 3710 C C . VAL B 1 220 ? -11.398 -9.961 -24.516 1 98.19 220 VAL B C 1
ATOM 3712 O O . VAL B 1 220 ? -12.188 -9.797 -25.453 1 98.19 220 VAL B O 1
ATOM 3715 N N . GLU B 1 221 ? -10.812 -8.867 -23.953 1 98 221 GLU B N 1
ATOM 3716 C CA . GLU B 1 221 ? -11.391 -7.531 -24.031 1 98 221 GLU B CA 1
ATOM 3717 C C . GLU B 1 221 ? -10.789 -6.734 -25.188 1 98 221 GLU B C 1
ATOM 3719 O O . GLU B 1 221 ? -11.359 -5.727 -25.609 1 98 221 GLU B O 1
ATOM 3724 N N . ALA B 1 222 ? -9.602 -7.156 -25.672 1 97.88 222 ALA B N 1
ATOM 3725 C CA . ALA B 1 222 ? -8.938 -6.465 -26.781 1 97.88 222 ALA B CA 1
ATOM 3726 C C . ALA B 1 222 ? -8.125 -7.438 -27.625 1 97.88 222 ALA B C 1
ATOM 3728 O O . ALA B 1 222 ? -6.914 -7.273 -27.781 1 97.88 222 ALA B O 1
ATOM 3729 N N . PRO B 1 223 ? -8.797 -8.375 -28.281 1 96.94 223 PRO B N 1
ATOM 3730 C CA . PRO B 1 223 ? -8.117 -9.453 -29 1 96.94 223 PRO B CA 1
ATOM 3731 C C . PRO B 1 223 ? -7.328 -8.945 -30.203 1 96.94 223 PRO B C 1
ATOM 3733 O O . PRO B 1 223 ? -6.539 -9.695 -30.797 1 96.94 223 PRO B O 1
ATOM 3736 N N . GLN B 1 224 ? -7.441 -7.73 -30.547 1 97.19 224 GLN B N 1
ATOM 3737 C CA . GLN B 1 224 ? -6.723 -7.176 -31.688 1 97.19 224 GLN B CA 1
ATOM 3738 C C . GLN B 1 224 ? -5.441 -6.473 -31.25 1 97.19 224 GLN B C 1
ATOM 3740 O O . GLN B 1 224 ? -4.66 -6.016 -32.094 1 97.19 224 GLN B O 1
ATOM 3745 N N . CYS B 1 225 ? -5.23 -6.395 -29.969 1 97.94 225 CYS B N 1
ATOM 3746 C CA . CYS B 1 225 ? -4.055 -5.699 -29.453 1 97.94 225 CYS B CA 1
ATOM 3747 C C . CYS B 1 225 ? -2.773 -6.402 -29.891 1 97.94 225 CYS B C 1
ATOM 3749 O O . CYS B 1 225 ? -2.658 -7.621 -29.766 1 97.94 225 CYS B O 1
ATOM 3751 N N . ASP B 1 226 ? -1.802 -5.648 -30.344 1 97.69 226 ASP B N 1
ATOM 3752 C CA . ASP B 1 226 ? -0.558 -6.211 -30.859 1 97.69 226 ASP B CA 1
ATOM 3753 C C . ASP B 1 226 ? 0.325 -6.727 -29.719 1 97.69 226 ASP B C 1
ATOM 3755 O O . ASP B 1 226 ? 1.247 -7.512 -29.953 1 97.69 226 ASP B O 1
ATOM 3759 N N . GLN B 1 227 ? -0.014 -6.426 -28.5 1 97.81 227 GLN B N 1
ATOM 3760 C CA . GLN B 1 227 ? 0.807 -6.848 -27.359 1 97.81 227 GLN B CA 1
ATOM 3761 C C . GLN B 1 227 ? 0.431 -8.25 -26.906 1 97.81 227 GLN B C 1
ATOM 3763 O O . GLN B 1 227 ? 1.102 -8.836 -26.047 1 97.81 227 GLN B O 1
ATOM 3768 N N . LEU B 1 228 ? -0.608 -8.828 -27.484 1 98.56 228 LEU B N 1
ATOM 3769 C CA . LEU B 1 228 ? -0.956 -10.211 -27.188 1 98.56 228 LEU B CA 1
ATOM 3770 C C . LEU B 1 228 ? 0.225 -11.141 -27.469 1 98.56 228 LEU B C 1
ATOM 3772 O O . LEU B 1 228 ? 0.442 -12.109 -26.734 1 98.56 228 LEU B O 1
ATOM 3776 N N . ALA B 1 229 ? 0.914 -10.828 -28.484 1 98.44 229 ALA B N 1
ATOM 3777 C CA . ALA B 1 229 ? 2.057 -11.656 -28.859 1 98.44 229 ALA B CA 1
ATOM 3778 C C . ALA B 1 229 ? 3.084 -11.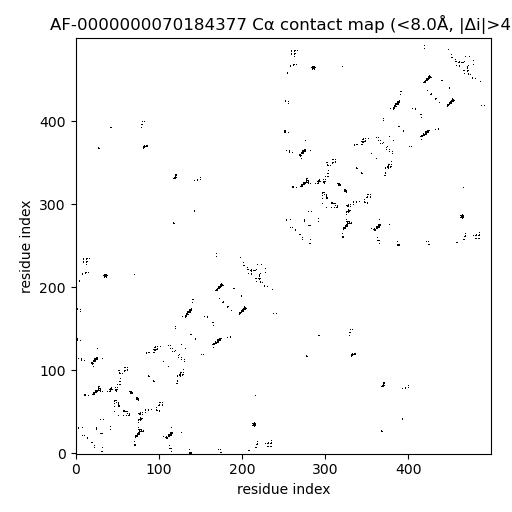719 -27.734 1 98.44 229 ALA B C 1
ATOM 3780 O O . ALA B 1 229 ? 3.658 -12.781 -27.469 1 98.44 229 ALA B O 1
ATOM 3781 N N . ALA B 1 230 ? 3.34 -10.625 -27.109 1 98.38 230 ALA B N 1
ATOM 3782 C CA . ALA B 1 230 ? 4.301 -10.578 -26.016 1 98.38 230 ALA B CA 1
ATOM 3783 C C . ALA B 1 230 ? 3.832 -11.43 -24.828 1 98.38 230 ALA B C 1
ATOM 3785 O O . ALA B 1 230 ? 4.621 -12.18 -24.25 1 98.38 230 ALA B O 1
ATOM 3786 N N . PHE B 1 231 ? 2.59 -11.336 -24.484 1 98.75 231 PHE B N 1
ATOM 3787 C CA . PHE B 1 231 ? 2.059 -12.109 -23.359 1 98.75 231 PHE B CA 1
ATOM 3788 C C . PHE B 1 231 ? 2.006 -13.594 -23.703 1 98.75 231 PHE B C 1
ATOM 3790 O O . PHE B 1 231 ? 2.242 -14.438 -22.828 1 98.75 231 PHE B O 1
ATOM 3797 N N . ARG B 1 232 ? 1.682 -13.945 -24.953 1 98.69 232 ARG B N 1
ATOM 3798 C CA . ARG B 1 232 ? 1.742 -15.336 -25.375 1 98.69 232 ARG B CA 1
ATOM 3799 C C . ARG B 1 232 ? 3.158 -15.891 -25.234 1 98.69 232 ARG B C 1
ATOM 3801 O O . ARG B 1 232 ? 3.344 -17.047 -24.844 1 98.69 232 ARG B O 1
ATOM 3808 N N . ASP B 1 233 ? 4.09 -15.07 -25.578 1 98.81 233 ASP B N 1
ATOM 3809 C CA . ASP B 1 233 ? 5.484 -15.477 -25.453 1 98.81 233 ASP B CA 1
ATOM 3810 C C . ASP B 1 233 ? 5.859 -15.711 -23.984 1 98.81 233 ASP B C 1
ATOM 3812 O O . ASP B 1 233 ? 6.613 -16.641 -23.672 1 98.81 233 ASP B O 1
ATOM 3816 N N . ILE B 1 234 ? 5.375 -14.898 -23.094 1 98.81 234 ILE B N 1
ATOM 3817 C CA . ILE B 1 234 ? 5.594 -15.078 -21.656 1 98.81 234 ILE B CA 1
ATOM 3818 C C . ILE B 1 234 ? 5.027 -16.422 -21.219 1 98.81 234 ILE B C 1
ATOM 3820 O O . ILE B 1 234 ? 5.715 -17.203 -20.547 1 98.81 234 ILE B O 1
ATOM 3824 N N . ALA B 1 235 ? 3.779 -16.688 -21.625 1 98.75 235 ALA B N 1
ATOM 3825 C CA . ALA B 1 235 ? 3.127 -17.938 -21.234 1 98.75 235 ALA B CA 1
ATOM 3826 C C . ALA B 1 235 ? 3.891 -19.156 -21.766 1 98.75 235 ALA B C 1
ATOM 3828 O O . ALA B 1 235 ? 4.09 -20.125 -21.062 1 98.75 235 ALA B O 1
ATOM 3829 N N . ARG B 1 236 ? 4.312 -19.047 -23 1 98.31 236 ARG B N 1
ATOM 3830 C CA . ARG B 1 236 ? 5.102 -20.125 -23.594 1 98.31 236 ARG B CA 1
ATOM 3831 C C . ARG B 1 236 ? 6.406 -20.328 -22.828 1 98.31 236 ARG B C 1
ATOM 3833 O O . ARG B 1 236 ? 6.816 -21.469 -22.594 1 98.31 236 ARG B O 1
ATOM 3840 N N . GLY B 1 237 ? 7.059 -19.219 -22.516 1 98.19 237 GLY B N 1
ATOM 3841 C CA . GLY B 1 237 ? 8.281 -19.281 -21.75 1 98.19 237 GLY B CA 1
ATOM 3842 C C . GLY B 1 237 ? 8.094 -19.938 -20.391 1 98.19 237 GLY B C 1
ATOM 3843 O O . GLY B 1 237 ? 8.906 -20.766 -19.969 1 98.19 237 GLY B O 1
ATOM 3844 N N . LEU B 1 238 ? 7.047 -19.609 -19.703 1 98.25 238 LEU B N 1
ATOM 3845 C CA . LEU B 1 238 ? 6.75 -20.203 -18.406 1 98.25 238 LEU B CA 1
ATOM 3846 C C . LEU B 1 238 ? 6.465 -21.703 -18.531 1 98.25 238 LEU B C 1
ATOM 3848 O O . LEU B 1 238 ? 6.98 -22.516 -17.766 1 98.25 238 LEU B O 1
ATOM 3852 N N . ASP B 1 239 ? 5.648 -22.125 -19.578 1 97.56 239 ASP B N 1
ATOM 3853 C CA . ASP B 1 239 ? 5.383 -23.531 -19.844 1 97.56 239 ASP B CA 1
ATOM 3854 C C . ASP B 1 239 ? 6.688 -24.312 -20.031 1 97.56 239 ASP B C 1
ATOM 3856 O O . ASP B 1 239 ? 6.84 -25.391 -19.469 1 97.56 239 ASP B O 1
ATOM 3860 N N . SER B 1 240 ? 7.559 -23.719 -20.766 1 96.69 240 SER B N 1
ATOM 3861 C CA . SER B 1 240 ? 8.828 -24.375 -21.062 1 96.69 240 SER B CA 1
ATOM 3862 C C . SER B 1 240 ? 9.648 -24.578 -19.797 1 96.69 240 SER B C 1
ATOM 3864 O O . SER B 1 240 ? 10.312 -25.594 -19.625 1 96.69 240 SER B O 1
ATOM 3866 N N . GLN B 1 241 ? 9.625 -23.625 -18.922 1 95.94 241 GLN B N 1
ATOM 3867 C CA . GLN B 1 241 ? 10.398 -23.688 -17.688 1 95.94 241 GLN B CA 1
ATOM 3868 C C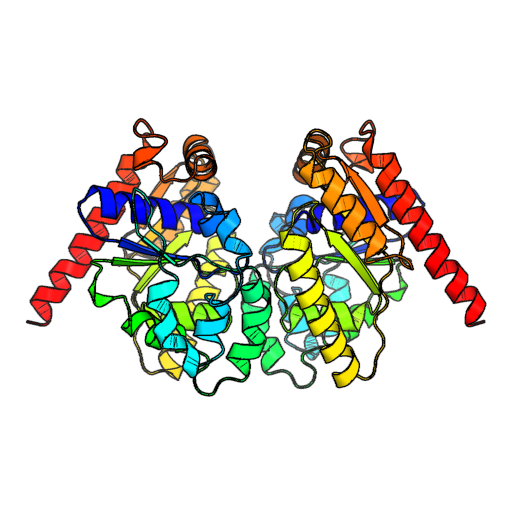 . GLN B 1 241 ? 9.812 -24.734 -16.734 1 95.94 241 GLN B C 1
ATOM 3870 O O . GLN B 1 241 ? 10.555 -25.453 -16.062 1 95.94 241 GLN B O 1
ATOM 3875 N N . PHE B 1 242 ? 8.5 -24.812 -16.609 1 93.38 242 PHE B N 1
ATOM 3876 C CA . PHE B 1 242 ? 7.863 -25.672 -15.609 1 93.38 242 PHE B CA 1
ATOM 3877 C C . PHE B 1 242 ? 7.633 -27.062 -16.156 1 93.38 242 PHE B C 1
ATOM 3879 O O . PHE B 1 242 ? 7.441 -28.016 -15.391 1 93.38 242 PHE B O 1
ATOM 3886 N N . GLN B 1 243 ? 7.41 -27.359 -17.438 1 82.31 243 GLN B N 1
ATOM 3887 C CA . GLN B 1 243 ? 7.371 -28.688 -18.016 1 82.31 243 GLN B CA 1
ATOM 3888 C C . GLN B 1 243 ? 8.727 -29.375 -17.906 1 82.31 243 GLN B C 1
ATOM 3890 O O . GLN B 1 243 ? 8.805 -30.578 -17.641 1 82.31 243 GLN B O 1
ATOM 3895 N N . ARG B 1 244 ? 9.719 -28.672 -18.109 1 58.44 244 ARG B N 1
ATOM 3896 C CA . ARG B 1 244 ? 11.055 -29.234 -17.969 1 58.44 244 ARG B CA 1
ATOM 3897 C C . ARG B 1 244 ? 11.32 -29.656 -16.531 1 58.44 244 ARG B C 1
ATOM 3899 O O . ARG B 1 244 ? 12.023 -30.641 -16.297 1 58.44 244 ARG B O 1
ATOM 3906 N N . ARG B 1 245 ? 10.867 -28.922 -15.641 1 54.59 245 ARG B N 1
ATOM 3907 C CA . ARG B 1 245 ? 11.094 -29.297 -14.25 1 54.59 245 ARG B CA 1
ATOM 3908 C C . ARG B 1 245 ? 10.32 -30.547 -13.883 1 54.59 245 ARG B C 1
ATOM 3910 O O . ARG B 1 245 ? 10.805 -31.391 -13.117 1 54.59 245 ARG B O 1
ATOM 3917 N N . LYS B 1 246 ? 9.109 -30.797 -14.383 1 50.91 246 LYS B N 1
ATOM 3918 C CA . LYS B 1 246 ? 8.414 -32.031 -14.109 1 50.91 246 LYS B CA 1
ATOM 3919 C C . LYS B 1 246 ? 9.219 -33.25 -14.609 1 50.91 246 LYS B C 1
ATOM 3921 O O . LYS B 1 246 ? 9.203 -34.312 -13.992 1 50.91 246 LYS B O 1
ATOM 3926 N N . VAL B 1 247 ? 9.977 -33.062 -15.664 1 45.88 247 VAL B N 1
ATOM 3927 C CA . VAL B 1 247 ? 10.742 -34.188 -16.188 1 45.88 247 VAL B CA 1
ATOM 3928 C C . VAL B 1 247 ? 11.977 -34.438 -15.32 1 45.88 247 VAL B C 1
ATOM 3930 O O . VAL B 1 247 ? 12.477 -35.562 -15.242 1 45.88 247 VAL B O 1
ATOM 3933 N N . SER B 1 248 ? 12.477 -33.281 -14.734 1 41.41 248 SER B N 1
ATOM 3934 C CA . SER B 1 248 ? 13.703 -33.531 -13.984 1 41.41 248 SER B CA 1
ATOM 3935 C C . SER B 1 248 ? 13.414 -34.219 -12.648 1 41.41 248 SER B C 1
ATOM 3937 O O . SER B 1 248 ? 14.328 -34.688 -11.984 1 41.41 248 SER B O 1
ATOM 3939 N N . HIS B 1 249 ? 12.25 -34 -12.102 1 40.03 249 HIS B N 1
ATOM 3940 C CA . HIS B 1 249 ? 11.992 -34.656 -10.828 1 40.03 249 HIS B CA 1
ATOM 3941 C C . HIS B 1 249 ? 11.43 -36.062 -11.055 1 40.03 249 HIS B C 1
ATOM 3943 O O . HIS B 1 249 ? 11.195 -36.781 -10.094 1 40.03 249 HIS B O 1
ATOM 3949 N N . ASP B 1 250 ? 10.953 -36.406 -12.203 1 32.59 250 ASP B N 1
ATOM 3950 C CA . ASP B 1 250 ? 10.688 -37.844 -12.383 1 32.59 250 ASP B CA 1
ATOM 3951 C C . ASP B 1 250 ? 11.969 -38.594 -12.719 1 32.59 250 ASP B C 1
ATOM 3953 O O . ASP B 1 250 ? 12.766 -38.156 -13.547 1 32.59 250 ASP B O 1
#

Radius of gyration: 22.84 Å; Cα contacts (8 Å, |Δi|>4): 917; chains: 2; bounding box: 51×70×58 Å

pLDDT: mean 94.84, std 9.01, range [32.59, 98.94]

Nearest PDB structures (foldseek):
  5ihp-assembly2_B  TM=8.997E-01  e=2.426E-14  Mycolicibacterium smegmatis MC2 155
  6nop-assembly1_A  TM=8.619E-01  e=4.643E-15  Cyanothece
  5if9-assembly2_B  TM=8.973E-01  e=4.053E-14  Mycolicibacterium smegmatis MC2 155
  5ihp-assembly1_A  TM=8.996E-01  e=8.034E-14  Mycolicibacterium smegmatis MC2 155
  4pfs-assembly1_A  TM=8.823E-01  e=5.092E-14  Mycolicibacterium smegmatis MC2 155

Solvent-accessible surface area (backbone atoms only — not comparable to full-atom values): 26096 Å² total; per-residue (Å²): 115,56,51,56,59,51,49,46,30,40,48,31,27,35,26,73,72,72,41,45,34,38,36,34,30,66,20,41,83,26,60,54,25,37,28,51,60,36,56,76,56,29,62,52,68,84,79,41,55,39,47,28,53,62,32,80,91,36,20,77,49,46,56,74,46,55,37,86,48,99,60,33,36,30,35,47,19,23,59,64,33,22,51,37,56,55,45,27,70,72,39,94,56,37,40,45,36,50,37,64,24,41,69,66,51,52,86,77,35,79,40,80,47,73,38,70,52,89,43,59,40,51,67,40,38,12,50,50,60,50,59,31,58,41,73,42,61,30,49,44,44,78,57,39,58,58,52,48,52,55,49,51,54,50,48,53,52,48,24,64,75,68,72,55,74,69,42,71,68,26,36,38,37,34,63,39,53,86,86,41,67,65,30,54,54,36,47,52,50,49,47,62,74,35,72,89,33,57,71,46,67,35,62,58,53,73,57,59,60,51,8,26,75,73,24,36,25,39,73,77,61,34,69,81,49,79,56,52,60,44,32,44,50,51,32,52,52,50,49,56,58,56,54,51,47,58,57,67,75,97,116,57,52,58,60,51,49,46,30,40,48,32,27,34,25,74,72,71,42,45,35,37,36,34,31,66,21,41,83,27,60,54,24,38,27,50,60,36,57,76,55,30,62,53,66,83,78,41,54,40,47,28,54,60,33,79,90,35,20,76,50,45,56,73,46,54,37,87,49,99,59,34,34,31,35,48,19,24,58,63,32,24,51,38,57,55,46,28,69,73,38,94,54,38,40,45,36,50,37,63,24,40,69,66,52,52,86,78,33,78,41,78,49,73,40,68,53,88,42,60,41,53,67,41,39,14,51,49,62,50,61,32,58,40,74,42,63,32,47,44,43,78,57,38,59,58,54,48,51,54,5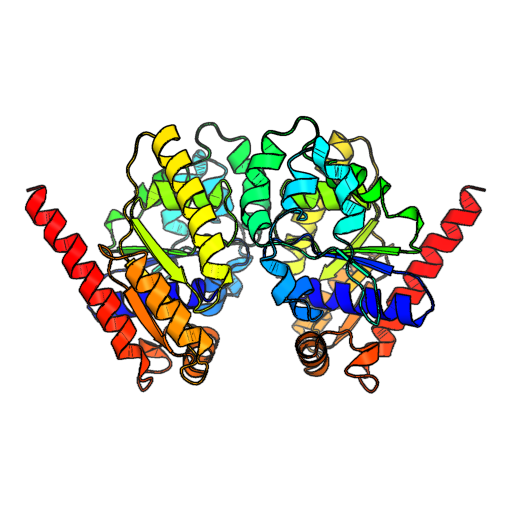0,50,53,50,48,52,51,49,24,64,76,68,71,52,72,69,43,72,67,26,36,37,35,32,64,38,51,86,85,41,66,66,29,53,53,36,47,52,50,51,47,63,75,36,71,91,33,55,70,45,67,34,63,58,52,73,57,60,59,50,9,25,75,72,26,36,26,39,74,77,62,33,68,80,49,80,57,51,60,44,33,43,49,50,31,51,53,51,49,56,57,56,55,50,48,57,55,69,76,96

Secondary structure (DSSP, 8-state):
--HHHHHHHHHHHHHHTT--EEEEE--TT-HHHHHTT-GGGGGPPSS-HHHHHH-GGGGGGHHHH-EE-SS-EEE---GGGGGHHHHHHHSTTTTTHHHHHHTTTGGG-SEEEEEPPSS-SHHHHHHHHHH-EEEEEEESSTHHHHHHHHHHHHHHHHHHHHT---EEEEEEEEEE-TT-HHHHHHHHHHHHHTTTS-EEEEE--HHHHHHHHTTS-HHHH-TT-TTHHHHHHHHHHHHHHHHHHHHHH-/--HHHHHHHHHHHHHHTT--EEEEE--TT-HHHHHTT-GGGGGPPSS-HHHHHH-GGGGGGHHHH-EE-SS-EEE---GGGGGHHHHHHHSTTTTTHHHHHHTTTGGG-SEEEEEPPSS-SHHHHHHHHHH-EEEEEEESSTHHHHHHHHHHHHHHHHHHHHT---EEEEEEEEEE-TT-HHHHHHHHHHHHHTTTS-EEEEE--HHHHHHHHTTS-HHHH-TT-TTHHHHHHHHHHHHHHHHHHHHHH-

InterPro domains:
  IPR025669 AAA domain [PF13614] (2-166)
  IPR027417 P-loop containing nucleoside triphosphate hydrolase [G3DSA:3.40.50.300] (1-248)
  IPR027417 P-loop containing nucleoside triphosphate hydrolase [SSF52540] (2-242)
  IPR050678 DNA Partitioning ATPase [PTHR13696] (2-238)

Sequence (500 aa):
MGKTAVAINVAGALNDRGHDVLFVDLDPQGNATENLGMREVYDEGPPSLFDVLSDAENRHHMADLVREHEEMDVVPSNIDMTAVEPELTLSRRSGQQLSLALEHVEDRYDYVIIDCPPFLGNLMDNALYAAQNTLIPALAETTSKRAFELLFDHISALEKDYNIQIRDRGVVINRIDVRKNQAREMVSWIEDAFDDTPVWKVRERASVQRAMTNGGSLFVEAPQCDQLAAFRDIARGLDSQFQRRKVSHDMGKTAVAINVAGALNDRGHDVLFVDLDPQGNATENLGMREVYDEGPPSLFDVLSDAENRHHMADLVREHEEMDVVPSNIDMTAVEPELTLSRRSGQQLSLALEHVEDRYDYVIIDCPPFLGNLMDNALYAAQNTLIPALAETTSKRAFELLFDHISALEKDYNIQIRDRGVVINRIDVRKNQAREMVSWIEDAFDDTPVWKVRERASVQRAMTNGGSLFVEAPQCDQLAAFRDIARGLDSQFQRRKVSHD

Organism: NCBI:txid2841257

Foldseek 3Di:
DCLLLLLQQLLQLLLVVPWAEEEEELALVQLNCVLQPNVVLQADDDDAPLVQQLDVVCLLCLVVQWDDGPRYIYNTHHNCSVVNQVSLVPDPCSLASLLSSCVNPVVVTPYYGYRFYLDLGSSVSNVCVNPLEDEAEDELDPVRVVSVVVVVVSQVVSCVVVVGHRYYQEYEHEQQDPVDPSSVVSLVVVCVVPVPHYYFYYHRDPLSVVSSNVNHHCVPRPVPDPRSVRSNVSSVSVCVVVVVVVVVVD/DCLLLLLQQLLQLLLVVPWAEEEEELALVQLNCVLQPNPVLQADDDDAPLVQQLDVVCLLCLVVQWDDGPRYIYNTHHNCSVVNQVSLVPDPCSLASLLSSCVNPVVVTPYYGYRFYLDLGSSVSNVCVNPLEDEAEDELDPVRVVSVVVVVVSQVVSCVVVVGHRYYQEYEHEQQDPVDPSSVVSLVVVCVVPVPHYYFYYHRDPLSVVSSNVNHHCVPRPVPDPRSVRSNVSSVSNCVVVVVVVVVVD